Protein AF-A0A812T3L6-F1 (afdb_monomer_lite)

Foldseek 3Di:
DVVLLLVVCQVPVLCVDPLAPNVVLSVQLVVCVVVVVVVSNVVSVVVSVVVVVLLLLLLVLLQVLLDDPPDQWAALVSLLLLCLLLQHDRDPVVSVLLQVLQVDPPPRTGGSLSSSVSQSLCRGLLSSNVSLQVLLCLQQHDDDDDDPDDPVLLQVLCVLLVCDSSNVSNCVSAADVLLSVQSSPFDQLLSLLSNLLAVLLQVLLVVLVVVLLVVQVVLDPPGDSSLVSLLLVCLLHPFWWKAAAACVVCLVVLVPDQFDFDCLVVCDDLDDSDVVQVQVLCCQQRVNSCVPPRRQQFWDKTFGNLLQALQRQVLCCSRHRKMFTWDSFQSSKKKAQFASRVNGNSRIHHSVRCSNSLVPFDSQRNVSSSVCSSPSDFNDRGDSVSQDNRRTTMMTGGHIGGLLHITAAIAAECVCVPHPCVVSVVVSCVVSVHHYDYSVVSVVVSRPSSPDRPPPVNSVVSSCSSVVFFQDQDPPDDPQAASSPSRAGFPDDADPVRHGGNHQAPCRRRSNNHDPCRPPPDPDD

Secondary structure (DSSP, 8-state):
-HHHHHHHHHH-GGGG-TTSTTHHHHHHHHHHHHTT-HHHHHHHHHHHHHHHHHHHHHHHHHHHHHSPTT-SEE-HHHHHHHHHHHT---SHHHHHHHHHHH-SSSSSSEEHHHHHHHHHHTTSHHHHTHHHHHHHHHHH----------HHHHHHHHHHTT--HHHHHHHHHHS-HHHHHHHHT--HHHHHHHHHHHHHHHHHHHHHHHHHHHHHHHS-TT--HHHHHHHHHIIIIISPEEEEE-HHHHHHHHHH-SB---HHHHS--SS---HHHHHHHHHHHHTTTTTT--GGGSPEEEEE-TT--TT--GGGGGG-SEEEEE-S-GGGEEE-SS--TT--GGG-BBTTB-HHHHHTS-HHHHHHHHHHHH-SSS-----GGGSPTT-S-EEEE-S--BHHHHEEEEEE-GGGTTSTTHHHHHHHHHHTT-EEEEHHHHHHHHTTGGG-PPPHHHHHHHHHHHHS-SPPPPTTPPTTB-TTSSSPBPPSSB-TTSPBPSSS-HHHHTTS---TTTT------

Organism: Symbiodinium pilosum (NCBI:txid2952)

pLDDT: mean 84.02, std 14.47, range [33.91, 98.75]

Sequence (525 aa):
MGKALKEMQKRNPFLGQPSHGLYAIVKDCETAVCDGDEEKAKDILERLEHEVEQETTTLAAAFNLFKKPGQDSLSEAEVRTMLQYLGFPKEDEDVEKLLAAVDTDGDRQMSLVEFRQYVARMGGSLRLFEIRRKQMEAKHGQRGGAESEDPEKLRMSLLEAGIRDDAQAYWRLVVPPTEFSEAAKLVDCQRNAVRHIRALAKRNHDDALPKLQRRIASLGSGIKETDLWMTLAWIREMAPIIVHVQLDKMIKFMESDTHYRNQFETATSGGLLKPAVREKWERDLFGGYYDKAKGFDRCKYGVLNAMNDHRGVVKCAQYGDSYLVLRDVRLRCTFSPEDSANLKAERLAVLDYYGHVLSEYSDQELLETIQVAKSSDAALLGDSSKVGAMKYKETQIHGEVAFEKHVERLVAHSKYRGRAEEPRIKAVSQKFGWKFSWMDEERKRMEREERAKLGSAAWEERLSALMEKGVPDVKDVPHGFCKKGCGRKVAPGKTRRGKAFDTCCRGCTLGFGHDLICGFLVAMG

Radius of gyration: 26.65 Å; chains: 1; bounding box: 78×56×82 Å

Structure (mmCIF, N/CA/C/O backbone):
data_AF-A0A812T3L6-F1
#
_entry.id   AF-A0A812T3L6-F1
#
loop_
_atom_site.group_PDB
_atom_site.id
_atom_site.type_symbol
_atom_site.label_atom_id
_atom_site.label_alt_id
_atom_site.label_comp_id
_atom_site.label_asym_id
_atom_site.label_entity_id
_atom_site.label_seq_id
_atom_site.pdbx_PDB_ins_code
_atom_site.Cartn_x
_atom_site.Cartn_y
_atom_site.Cartn_z
_atom_site.occupancy
_atom_site.B_iso_or_equiv
_atom_site.auth_seq_id
_atom_site.auth_comp_id
_atom_site.auth_asym_id
_atom_site.auth_atom_id
_atom_site.pdbx_PDB_model_num
ATOM 1 N N . MET A 1 1 ? 13.364 -20.760 -33.953 1.00 81.19 1 MET A N 1
ATOM 2 C CA . MET A 1 1 ? 13.356 -20.068 -32.640 1.00 81.19 1 MET A CA 1
ATOM 3 C C . MET A 1 1 ? 14.597 -19.202 -32.360 1.00 81.19 1 MET A C 1
ATOM 5 O O . MET A 1 1 ? 14.429 -18.029 -32.053 1.00 81.19 1 MET A O 1
ATOM 9 N N . GLY A 1 2 ? 15.838 -19.669 -32.567 1.00 76.75 2 GLY A N 1
ATOM 10 C CA . GLY A 1 2 ? 17.052 -18.886 -32.232 1.00 76.75 2 GLY A CA 1
ATOM 11 C C . GLY A 1 2 ? 17.204 -17.484 -32.866 1.00 76.75 2 GLY A C 1
ATOM 12 O O . GLY A 1 2 ? 17.843 -16.613 -32.280 1.00 76.75 2 GLY A O 1
ATOM 13 N N . LYS A 1 3 ? 16.603 -17.214 -34.036 1.00 80.88 3 LYS A N 1
ATOM 14 C CA . LYS A 1 3 ? 16.567 -15.856 -34.623 1.00 80.88 3 LYS A CA 1
ATOM 15 C C . LYS A 1 3 ? 15.688 -14.899 -33.805 1.00 80.88 3 LYS A C 1
ATOM 17 O O . LYS A 1 3 ? 16.081 -13.756 -33.614 1.00 80.88 3 LYS A O 1
ATOM 22 N N . ALA A 1 4 ? 14.536 -15.366 -33.322 1.00 84.69 4 ALA A N 1
ATOM 23 C CA . ALA A 1 4 ? 13.597 -14.560 -32.543 1.00 84.69 4 ALA A CA 1
ATOM 24 C C . ALA A 1 4 ? 14.193 -14.176 -31.179 1.00 84.69 4 ALA A C 1
ATOM 26 O O . ALA A 1 4 ? 14.208 -12.997 -30.834 1.00 84.69 4 ALA A O 1
ATOM 27 N N . LEU A 1 5 ? 14.821 -15.134 -30.484 1.00 83.88 5 LEU A N 1
ATOM 28 C CA . LEU A 1 5 ? 15.548 -14.869 -29.237 1.00 83.88 5 LEU A CA 1
ATOM 29 C C . LEU A 1 5 ? 16.661 -13.821 -29.426 1.00 83.88 5 LEU A C 1
ATOM 31 O O . LEU A 1 5 ? 16.764 -12.872 -28.650 1.00 83.88 5 LEU A O 1
ATOM 35 N N . LYS A 1 6 ? 17.450 -13.931 -30.505 1.00 81.94 6 LYS A N 1
ATOM 36 C CA . LYS A 1 6 ? 18.493 -12.942 -30.833 1.00 81.94 6 LYS A CA 1
ATOM 37 C C . LYS A 1 6 ? 17.924 -11.552 -31.121 1.00 81.94 6 LYS A C 1
ATOM 39 O O . LYS A 1 6 ? 18.530 -10.560 -30.728 1.00 81.94 6 LYS A O 1
ATOM 44 N N . GLU A 1 7 ? 16.791 -11.451 -31.813 1.00 82.62 7 GLU A N 1
ATOM 45 C CA . GLU A 1 7 ? 16.118 -10.162 -32.024 1.00 82.62 7 GLU A CA 1
ATOM 46 C C . GLU A 1 7 ? 15.615 -9.561 -30.705 1.00 82.62 7 GLU A C 1
ATOM 48 O O . GLU A 1 7 ? 15.759 -8.357 -30.486 1.00 82.62 7 GLU A O 1
ATOM 53 N N . MET A 1 8 ? 15.114 -10.385 -29.785 1.00 82.62 8 MET A N 1
ATOM 54 C CA . MET A 1 8 ? 14.698 -9.927 -28.461 1.00 82.62 8 MET A CA 1
ATOM 55 C C . MET A 1 8 ? 15.877 -9.433 -27.616 1.00 82.62 8 MET A C 1
ATOM 57 O O . MET A 1 8 ? 15.791 -8.346 -27.048 1.00 82.62 8 MET A O 1
ATOM 61 N N . GLN A 1 9 ? 16.997 -10.162 -27.587 1.00 79.44 9 GLN A N 1
ATOM 62 C CA . GLN A 1 9 ? 18.230 -9.739 -26.905 1.00 79.44 9 GLN A CA 1
ATOM 63 C C . GLN A 1 9 ? 18.803 -8.437 -27.488 1.00 79.44 9 GLN A C 1
ATOM 65 O O . GLN A 1 9 ? 19.360 -7.623 -26.755 1.00 79.44 9 GLN A O 1
ATOM 70 N N . LYS A 1 10 ? 18.643 -8.196 -28.799 1.00 74.00 10 LYS A N 1
ATOM 71 C CA . LYS A 1 10 ? 19.028 -6.914 -29.418 1.00 74.00 10 LYS A CA 1
ATOM 72 C C . LYS A 1 10 ? 18.164 -5.753 -28.929 1.00 74.00 10 LYS A C 1
ATOM 74 O O . LYS A 1 10 ? 18.694 -4.670 -28.703 1.00 74.00 10 LYS A O 1
ATOM 79 N N . ARG A 1 11 ? 16.851 -5.967 -28.797 1.00 76.62 11 ARG A N 1
ATOM 80 C CA . ARG A 1 11 ? 15.903 -4.954 -28.298 1.00 76.62 11 ARG A CA 1
ATOM 81 C C . ARG A 1 11 ? 16.034 -4.732 -26.792 1.00 76.62 11 ARG A C 1
ATOM 83 O O . ARG A 1 11 ? 15.811 -3.624 -26.322 1.00 76.62 11 ARG A O 1
ATOM 90 N N . ASN A 1 12 ? 16.427 -5.773 -26.060 1.00 76.25 12 ASN A N 1
ATOM 91 C CA . ASN A 1 12 ? 16.538 -5.793 -24.607 1.00 76.25 12 ASN A CA 1
ATOM 92 C C . ASN A 1 12 ? 17.932 -6.288 -24.186 1.00 76.25 12 ASN A C 1
ATOM 94 O O . ASN A 1 12 ? 18.074 -7.441 -23.772 1.00 76.25 12 ASN A O 1
ATOM 98 N N . PRO A 1 13 ? 18.978 -5.439 -24.266 1.00 69.75 13 PRO A N 1
ATOM 99 C CA . PRO A 1 13 ? 20.357 -5.853 -23.990 1.00 69.75 13 PRO A CA 1
ATOM 100 C C . PRO A 1 13 ? 20.578 -6.449 -22.591 1.00 69.75 13 PRO A C 1
ATOM 102 O O . PRO A 1 13 ? 21.497 -7.242 -22.393 1.00 69.75 13 PRO A O 1
ATOM 105 N N . PHE A 1 14 ? 19.721 -6.104 -21.626 1.00 71.94 14 PHE A N 1
ATOM 106 C CA . PHE A 1 14 ? 19.748 -6.642 -20.265 1.00 71.94 14 PHE A CA 1
ATOM 107 C C . PHE A 1 14 ? 19.508 -8.156 -20.195 1.00 71.94 14 PHE A C 1
ATOM 109 O O . PHE A 1 14 ? 19.994 -8.807 -19.276 1.00 71.94 14 PHE A O 1
ATOM 116 N N . LEU A 1 15 ? 18.852 -8.748 -21.200 1.00 75.00 15 LEU A N 1
ATOM 117 C CA . LEU A 1 15 ? 18.675 -10.200 -21.313 1.00 75.00 15 LEU A CA 1
ATOM 118 C C . LEU A 1 15 ? 19.996 -10.960 -21.491 1.00 75.00 15 LEU A C 1
ATOM 120 O O . LEU A 1 15 ? 20.057 -12.158 -21.234 1.00 75.00 15 LEU A O 1
ATOM 124 N N . GLY A 1 16 ? 21.057 -10.281 -21.932 1.00 71.44 16 GLY A N 1
ATOM 125 C CA . GLY A 1 16 ? 22.393 -10.862 -22.050 1.00 71.44 16 GLY A CA 1
ATOM 126 C C . GLY A 1 16 ? 23.233 -10.786 -20.770 1.00 71.44 16 GLY A C 1
ATOM 127 O O . GLY A 1 16 ? 24.357 -11.283 -20.773 1.00 71.44 16 GLY A O 1
ATOM 128 N N . GLN A 1 17 ? 22.739 -10.153 -19.700 1.00 67.25 17 GLN A N 1
ATOM 129 C CA . GLN A 1 17 ? 23.511 -9.903 -18.480 1.00 67.25 17 GLN A CA 1
ATOM 130 C C . GLN A 1 17 ? 23.280 -11.014 -17.442 1.00 67.25 17 GLN A C 1
ATOM 132 O O . GLN A 1 17 ? 22.154 -11.151 -16.969 1.00 67.25 17 GLN A O 1
ATOM 137 N N . PRO A 1 18 ? 24.318 -11.767 -17.016 1.00 63.22 18 PRO A N 1
ATOM 138 C CA . PRO A 1 18 ? 24.170 -12.838 -16.022 1.00 63.22 18 PRO A CA 1
ATOM 139 C C . PRO A 1 18 ? 23.625 -12.387 -14.662 1.00 63.22 18 PRO A C 1
ATOM 141 O O . PRO A 1 18 ? 23.084 -13.196 -13.915 1.00 63.22 18 PRO A O 1
ATOM 144 N N . SER A 1 19 ? 23.774 -11.103 -14.329 1.00 57.66 19 SER A N 1
ATOM 145 C CA . SER A 1 19 ? 23.238 -10.504 -13.105 1.00 57.66 19 SER A CA 1
ATOM 146 C C . SER A 1 19 ? 21.719 -10.293 -13.139 1.00 57.66 19 SER A C 1
ATOM 148 O O . SER A 1 19 ? 21.118 -10.104 -12.081 1.00 57.66 19 SER A O 1
ATOM 150 N N . HIS A 1 20 ? 21.089 -10.312 -14.319 1.00 69.81 20 HIS A N 1
ATOM 151 C CA . HIS A 1 20 ? 19.667 -10.029 -14.495 1.00 69.81 20 HIS A CA 1
ATOM 152 C C . HIS A 1 20 ? 18.794 -11.262 -14.232 1.00 69.81 20 HIS A C 1
ATOM 154 O O . HIS A 1 20 ? 19.092 -12.357 -14.710 1.00 69.81 20 HIS A O 1
ATOM 160 N N . GLY A 1 21 ? 17.661 -11.084 -13.541 1.00 68.25 21 GLY A N 1
ATOM 161 C CA . GLY A 1 21 ? 16.768 -12.194 -13.166 1.00 68.25 21 GLY A CA 1
ATOM 162 C C . GLY A 1 21 ? 16.258 -13.039 -14.345 1.00 68.25 21 GLY A C 1
ATOM 163 O O . GLY A 1 21 ? 16.120 -14.252 -14.224 1.00 68.25 21 GLY A O 1
ATOM 164 N N . LEU A 1 22 ? 16.048 -12.418 -15.509 1.00 81.00 22 LEU A N 1
ATOM 165 C CA . LEU A 1 22 ? 15.569 -13.098 -16.726 1.00 81.00 22 LEU A CA 1
ATOM 166 C C . LEU A 1 22 ? 16.650 -13.872 -17.501 1.00 81.00 22 LEU A C 1
ATOM 168 O O . LEU A 1 22 ? 16.328 -14.587 -18.449 1.00 81.00 22 LEU A O 1
ATOM 172 N N . TYR A 1 23 ? 17.924 -13.766 -17.110 1.00 77.88 23 TYR A N 1
ATOM 173 C CA . TYR A 1 23 ? 19.023 -14.439 -17.809 1.00 77.88 23 TYR A CA 1
ATOM 174 C C . TYR A 1 23 ? 18.882 -15.968 -17.811 1.00 77.88 23 TYR A C 1
ATOM 176 O O . TYR A 1 23 ? 19.230 -16.620 -18.793 1.00 77.88 23 TYR A O 1
ATOM 184 N N . ALA A 1 24 ? 18.331 -16.546 -16.740 1.00 78.25 24 ALA A N 1
ATOM 185 C CA . ALA A 1 24 ? 18.099 -17.987 -16.653 1.00 78.25 24 ALA A CA 1
ATOM 186 C C . ALA A 1 24 ? 17.119 -18.477 -17.734 1.00 78.25 24 ALA A C 1
ATOM 188 O O . ALA A 1 24 ? 17.423 -19.425 -18.448 1.00 78.25 24 ALA A O 1
ATOM 189 N N . ILE A 1 25 ? 16.009 -17.760 -17.943 1.00 86.38 25 ILE A N 1
ATOM 190 C CA . ILE A 1 25 ? 14.997 -18.102 -18.958 1.00 86.38 25 ILE A CA 1
ATOM 191 C C . ILE A 1 25 ? 15.598 -18.019 -20.370 1.00 86.38 25 ILE A C 1
ATOM 193 O O . ILE A 1 25 ? 15.331 -18.861 -21.226 1.00 86.38 25 ILE A O 1
ATOM 197 N N . VAL A 1 26 ? 16.472 -17.036 -20.611 1.00 86.31 26 VAL A N 1
ATOM 198 C CA . VAL A 1 26 ? 17.232 -16.931 -21.866 1.00 86.31 26 VAL A CA 1
ATOM 199 C C . VAL A 1 26 ? 18.105 -18.169 -22.077 1.00 86.31 26 VAL A C 1
ATOM 201 O O . VAL A 1 26 ? 18.120 -18.709 -23.180 1.00 86.31 26 VAL A O 1
ATOM 204 N N . LYS A 1 27 ? 18.802 -18.647 -21.038 1.00 85.75 27 LYS A N 1
ATOM 205 C CA . LYS A 1 27 ? 19.645 -19.851 -21.117 1.00 85.75 27 LYS A CA 1
ATOM 206 C C . LYS A 1 27 ? 18.841 -21.124 -21.332 1.00 85.75 27 LYS A C 1
ATOM 208 O O . LYS A 1 27 ? 19.261 -21.967 -22.125 1.00 85.75 27 LYS A O 1
ATOM 213 N N . ASP A 1 28 ? 17.680 -21.231 -20.703 1.00 87.62 28 ASP A N 1
ATOM 214 C CA . ASP A 1 28 ? 16.756 -22.341 -20.927 1.00 87.62 28 ASP A CA 1
ATOM 215 C C . ASP A 1 28 ? 16.265 -22.348 -22.384 1.00 87.62 28 ASP A C 1
ATOM 217 O O . ASP A 1 28 ? 16.250 -23.396 -23.032 1.00 87.62 28 ASP A O 1
ATOM 221 N N . CYS A 1 29 ? 15.954 -21.169 -22.941 1.00 90.75 29 CYS A N 1
ATOM 222 C CA . CYS A 1 29 ? 15.564 -21.025 -24.343 1.00 90.75 29 CYS A CA 1
ATOM 223 C C . CYS A 1 29 ? 16.716 -21.365 -25.299 1.00 90.75 29 CYS A C 1
ATOM 225 O O . CYS A 1 29 ? 16.506 -22.086 -26.272 1.00 90.75 29 CYS A O 1
ATOM 227 N N . GLU A 1 30 ? 17.934 -20.878 -25.032 1.00 88.56 30 GLU A N 1
ATOM 228 C CA . GLU A 1 30 ? 19.131 -21.207 -25.820 1.00 88.56 30 GLU A CA 1
ATOM 229 C C . GLU A 1 30 ? 19.396 -22.716 -25.821 1.00 88.56 30 GLU A C 1
ATOM 231 O O . GLU A 1 30 ? 19.687 -23.278 -26.874 1.00 88.56 30 GLU A O 1
ATOM 236 N N . THR A 1 31 ? 19.238 -23.370 -24.667 1.00 89.00 31 THR A N 1
ATOM 237 C CA . THR A 1 31 ? 19.413 -24.820 -24.515 1.00 89.00 31 THR A CA 1
ATOM 238 C C . THR A 1 31 ? 18.371 -25.584 -25.329 1.00 89.00 31 THR A C 1
ATOM 240 O O . THR A 1 31 ? 18.747 -26.397 -26.164 1.00 89.00 31 THR A O 1
ATOM 243 N N . ALA A 1 32 ? 17.082 -25.247 -25.202 1.00 91.06 32 ALA A N 1
ATOM 244 C CA . ALA A 1 32 ? 16.020 -25.881 -25.989 1.00 91.06 32 ALA A CA 1
ATOM 245 C C . ALA A 1 32 ? 16.221 -25.701 -27.509 1.00 91.06 32 ALA A C 1
ATOM 247 O O . ALA A 1 32 ? 15.994 -26.626 -28.287 1.00 91.06 32 ALA A O 1
ATOM 248 N N . VAL A 1 33 ? 16.712 -24.532 -27.944 1.00 89.50 33 VAL A N 1
ATOM 249 C CA . VAL A 1 33 ? 17.068 -24.286 -29.352 1.00 89.50 33 VAL A CA 1
ATOM 250 C C . VAL A 1 33 ? 18.249 -25.150 -29.803 1.00 89.50 33 VAL A C 1
ATOM 252 O O . VAL A 1 33 ? 18.230 -25.643 -30.930 1.00 89.50 33 VAL A O 1
ATOM 255 N N . CYS A 1 34 ? 19.275 -25.316 -28.965 1.00 89.19 34 CYS A N 1
ATOM 256 C CA . CYS A 1 34 ? 20.432 -26.165 -29.258 1.00 89.19 34 CYS A CA 1
ATOM 257 C C . CYS A 1 34 ? 20.063 -27.653 -29.316 1.00 89.19 34 CYS A C 1
ATOM 259 O O . CYS A 1 34 ? 20.572 -28.363 -30.181 1.00 89.19 34 CYS A O 1
ATOM 261 N N . ASP A 1 35 ? 19.155 -28.094 -28.446 1.00 92.50 35 ASP A N 1
ATOM 262 C CA . ASP A 1 35 ? 18.670 -29.477 -28.374 1.00 92.50 35 ASP A CA 1
ATOM 263 C C . ASP A 1 35 ? 17.701 -29.830 -29.521 1.00 92.50 35 ASP A C 1
ATOM 265 O O . ASP A 1 35 ? 17.344 -30.993 -29.701 1.00 92.50 35 ASP A O 1
ATOM 269 N N . GLY A 1 36 ? 17.276 -28.839 -30.316 1.00 91.69 36 GLY A N 1
ATOM 270 C CA . GLY A 1 36 ? 16.312 -29.021 -31.405 1.00 91.69 36 GLY A CA 1
ATOM 271 C C . GLY A 1 36 ? 14.863 -29.196 -30.934 1.00 91.69 36 GLY A C 1
ATOM 272 O O . GLY A 1 36 ? 14.007 -29.568 -31.735 1.00 91.69 36 GLY A O 1
ATOM 273 N N . ASP A 1 37 ? 14.574 -28.917 -29.661 1.00 93.38 37 ASP A N 1
ATOM 274 C CA . ASP A 1 37 ? 13.235 -28.994 -29.071 1.00 93.38 37 ASP A CA 1
ATOM 275 C C . ASP A 1 37 ? 12.453 -27.705 -29.374 1.00 93.38 37 ASP A C 1
ATOM 277 O O . ASP A 1 37 ? 12.448 -26.736 -28.607 1.00 93.38 37 ASP A O 1
ATOM 281 N N . GLU A 1 38 ? 11.841 -27.657 -30.562 1.00 91.31 38 GLU A N 1
ATOM 282 C CA . GLU A 1 38 ? 11.168 -26.453 -31.058 1.00 91.31 38 GLU A CA 1
ATOM 283 C C . GLU A 1 38 ? 9.927 -26.061 -30.246 1.00 91.31 38 GLU A C 1
ATOM 285 O O . GLU A 1 38 ? 9.691 -24.862 -30.075 1.00 91.31 38 GLU A O 1
ATOM 290 N N . GLU A 1 39 ? 9.157 -27.027 -29.729 1.00 92.19 39 GLU A N 1
ATOM 291 C CA . GLU A 1 39 ? 7.972 -26.738 -28.908 1.00 92.19 39 GLU A CA 1
ATOM 292 C C . GLU A 1 39 ? 8.368 -26.131 -27.566 1.00 92.19 39 GLU A C 1
ATOM 294 O O . GLU A 1 39 ? 7.862 -25.070 -27.197 1.00 92.19 39 GLU A O 1
ATOM 299 N N . LYS A 1 40 ? 9.340 -26.733 -26.873 1.00 90.81 40 LYS A N 1
ATOM 300 C CA . LYS A 1 40 ? 9.850 -26.189 -25.611 1.00 90.81 40 LYS A CA 1
ATOM 301 C C . LYS A 1 40 ? 10.515 -24.831 -25.807 1.00 90.81 40 LYS A C 1
ATOM 303 O O . LYS A 1 40 ? 10.315 -23.922 -25.008 1.00 90.81 40 LYS A O 1
ATOM 308 N N . ALA A 1 41 ? 11.292 -24.660 -26.879 1.00 90.06 41 ALA A N 1
ATOM 309 C CA . ALA A 1 41 ? 11.906 -23.373 -27.195 1.00 90.06 41 ALA A CA 1
ATOM 310 C C . ALA A 1 41 ? 10.859 -22.283 -27.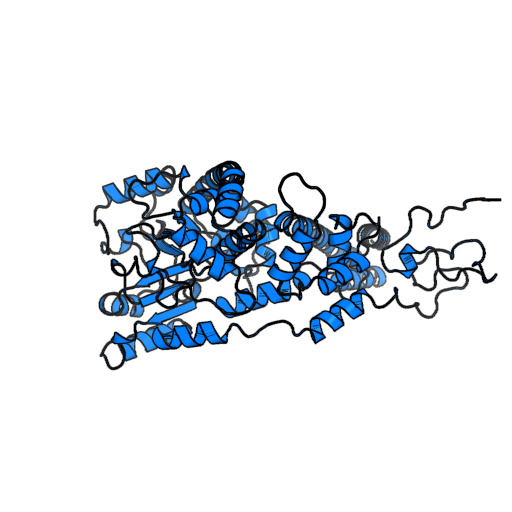461 1.00 90.06 41 ALA A C 1
ATOM 312 O O . ALA A 1 41 ? 11.088 -21.129 -27.105 1.00 90.06 41 ALA A O 1
ATOM 313 N N . LYS A 1 42 ? 9.730 -22.637 -28.086 1.00 92.00 42 LYS A N 1
ATOM 314 C CA . LYS A 1 42 ? 8.613 -21.721 -28.326 1.00 92.00 42 LYS A CA 1
ATOM 315 C C . LYS A 1 42 ? 7.914 -21.335 -27.019 1.00 92.00 42 LYS A C 1
ATOM 317 O O . LYS A 1 42 ? 7.761 -20.145 -26.778 1.00 92.00 42 LYS A O 1
ATOM 322 N N . ASP A 1 43 ? 7.579 -22.302 -26.166 1.00 89.00 43 ASP A N 1
ATOM 323 C CA . ASP A 1 43 ? 6.949 -22.058 -24.856 1.00 89.00 43 ASP A CA 1
ATOM 324 C C . ASP A 1 43 ? 7.813 -21.153 -23.957 1.00 89.00 43 ASP A C 1
ATOM 326 O O . ASP A 1 43 ? 7.352 -20.139 -23.430 1.00 89.00 43 ASP A O 1
ATOM 330 N N . ILE A 1 44 ? 9.119 -21.441 -23.865 1.00 89.69 44 ILE A N 1
ATOM 331 C CA . ILE A 1 44 ? 10.052 -20.610 -23.090 1.00 89.69 44 ILE A CA 1
ATOM 332 C C . ILE A 1 44 ? 10.160 -19.200 -23.686 1.00 89.69 44 ILE A C 1
ATOM 334 O O . ILE A 1 44 ? 10.258 -18.227 -22.937 1.00 89.69 44 ILE A O 1
ATOM 338 N N . LEU A 1 45 ? 10.155 -19.071 -25.017 1.00 90.25 45 LEU A N 1
ATOM 339 C CA . LEU A 1 45 ? 10.226 -17.770 -25.680 1.00 90.25 45 LEU A CA 1
ATOM 340 C C . LEU A 1 45 ? 8.966 -16.935 -25.421 1.00 90.25 45 LEU A C 1
ATOM 342 O O . LEU A 1 45 ? 9.101 -15.758 -25.105 1.00 90.25 45 LEU A O 1
ATOM 346 N N . GLU A 1 46 ? 7.775 -17.533 -25.496 1.00 88.25 46 GLU A N 1
ATOM 347 C CA . GLU A 1 46 ? 6.503 -16.869 -25.170 1.00 88.25 46 GLU A CA 1
ATOM 348 C C . GLU A 1 46 ? 6.481 -16.410 -23.703 1.00 88.25 46 GLU A C 1
ATOM 350 O O . GLU A 1 46 ? 6.149 -15.259 -23.405 1.00 88.25 46 GLU A O 1
ATOM 355 N N . ARG A 1 47 ? 6.947 -17.261 -22.779 1.00 87.00 47 ARG A N 1
ATOM 356 C CA . ARG A 1 47 ? 7.135 -16.877 -21.374 1.00 87.00 47 ARG A CA 1
ATOM 357 C C . ARG A 1 47 ? 8.122 -15.717 -21.226 1.00 87.00 47 ARG A C 1
ATOM 359 O O . ARG A 1 47 ? 7.860 -14.786 -20.470 1.00 87.00 47 ARG A O 1
ATOM 366 N N . LEU A 1 48 ? 9.253 -15.752 -21.929 1.00 88.38 48 LEU A N 1
ATOM 367 C CA . LEU A 1 48 ? 10.256 -14.687 -21.878 1.00 88.38 48 LEU A CA 1
ATOM 368 C C . LEU A 1 48 ? 9.713 -13.358 -22.425 1.00 88.38 48 LEU A C 1
ATOM 370 O O . LEU A 1 48 ? 10.001 -12.313 -21.844 1.00 88.38 48 LEU A O 1
ATOM 374 N N . GLU A 1 49 ? 8.927 -13.385 -23.506 1.00 88.69 49 GLU A N 1
ATOM 375 C CA . GLU A 1 49 ? 8.245 -12.199 -24.047 1.00 88.69 49 GLU A CA 1
ATOM 376 C C . GLU A 1 49 ? 7.355 -11.550 -22.990 1.00 88.69 49 GLU A C 1
ATOM 378 O O . GLU A 1 49 ? 7.462 -10.344 -22.750 1.00 88.69 49 GLU A O 1
ATOM 383 N N . HIS A 1 50 ? 6.552 -12.363 -22.302 1.00 83.56 50 HIS A N 1
ATOM 384 C CA . HIS A 1 50 ? 5.678 -11.897 -21.234 1.00 83.56 50 HIS A CA 1
ATOM 385 C C . HIS A 1 50 ? 6.459 -11.271 -20.068 1.00 83.56 50 HIS A C 1
ATOM 387 O O . HIS A 1 50 ? 6.152 -10.163 -19.632 1.00 83.56 50 HIS A O 1
ATOM 393 N N . GLU A 1 51 ? 7.514 -11.934 -19.591 1.00 82.50 51 GLU A N 1
ATOM 394 C CA . GLU A 1 51 ? 8.359 -11.432 -18.497 1.00 82.50 51 GLU A CA 1
ATOM 395 C C . GLU A 1 51 ? 9.079 -10.121 -18.868 1.00 82.50 51 GLU A C 1
ATOM 397 O O . GLU A 1 51 ? 9.215 -9.215 -18.046 1.00 82.50 51 GLU A O 1
ATOM 402 N N . VAL A 1 52 ? 9.512 -9.973 -20.124 1.00 87.00 52 VAL A N 1
ATOM 403 C CA . VAL A 1 52 ? 10.129 -8.735 -20.631 1.00 87.00 52 VAL A CA 1
ATOM 404 C C . VAL A 1 52 ? 9.127 -7.584 -20.689 1.00 87.00 52 VAL A C 1
ATOM 406 O O . VAL A 1 52 ? 9.477 -6.440 -20.370 1.00 87.00 52 VAL A O 1
ATOM 409 N N . GLU A 1 53 ? 7.891 -7.855 -21.104 1.00 85.19 53 GLU A N 1
ATOM 410 C CA . GLU A 1 53 ? 6.814 -6.864 -21.109 1.00 85.19 53 GLU A CA 1
ATOM 411 C C . GLU A 1 53 ? 6.450 -6.435 -19.682 1.00 85.19 53 GLU A C 1
ATOM 413 O O . GLU A 1 53 ? 6.339 -5.234 -19.400 1.00 85.19 53 GLU A O 1
ATOM 418 N N . GLN A 1 54 ? 6.353 -7.396 -18.759 1.00 80.56 54 GLN A N 1
ATOM 419 C CA . GLN A 1 54 ? 6.134 -7.121 -17.342 1.00 80.56 54 GLN A CA 1
ATOM 420 C C . GLN A 1 54 ? 7.267 -6.286 -16.739 1.00 80.56 54 GLN A C 1
ATOM 422 O O . GLN A 1 54 ? 6.991 -5.277 -16.086 1.00 80.56 54 GLN A O 1
ATOM 427 N N . GLU A 1 55 ? 8.530 -6.644 -16.985 1.00 83.62 55 GLU A N 1
ATOM 428 C CA . GLU A 1 55 ? 9.696 -5.884 -16.520 1.00 83.62 55 GLU A CA 1
ATOM 429 C C . GLU A 1 55 ? 9.680 -4.464 -17.101 1.00 83.62 55 GLU A C 1
ATOM 431 O O . GLU A 1 55 ? 9.852 -3.486 -16.378 1.00 83.62 55 GLU A O 1
ATOM 436 N N . THR A 1 56 ? 9.382 -4.315 -18.394 1.00 85.06 56 THR A N 1
ATOM 437 C CA . THR A 1 56 ? 9.286 -3.000 -19.048 1.00 85.06 56 THR A CA 1
ATOM 438 C C . THR A 1 56 ? 8.210 -2.123 -18.408 1.00 85.06 56 THR A C 1
ATOM 440 O O . THR A 1 56 ? 8.469 -0.957 -18.097 1.00 85.06 56 THR A O 1
ATOM 443 N N . THR A 1 57 ? 7.024 -2.684 -18.173 1.00 84.06 57 THR A N 1
ATOM 444 C CA . THR A 1 57 ? 5.905 -1.989 -17.518 1.00 84.06 57 THR A CA 1
ATOM 445 C C . THR A 1 57 ? 6.257 -1.611 -16.080 1.00 84.06 57 THR A C 1
ATOM 447 O O . THR A 1 57 ? 6.002 -0.489 -15.645 1.00 84.06 57 THR A O 1
ATOM 450 N N . THR A 1 58 ? 6.916 -2.518 -15.361 1.00 83.44 58 THR A N 1
ATOM 451 C CA . THR A 1 58 ? 7.365 -2.327 -13.978 1.00 83.44 58 THR A CA 1
ATOM 452 C C . THR A 1 58 ? 8.412 -1.222 -13.867 1.00 83.44 58 THR A C 1
ATOM 454 O O . THR A 1 58 ? 8.304 -0.356 -12.999 1.00 83.44 58 THR A O 1
ATOM 457 N N . LEU A 1 59 ? 9.385 -1.179 -14.780 1.00 85.38 59 LEU A N 1
ATOM 458 C CA . LEU A 1 59 ? 10.388 -0.114 -14.835 1.00 85.38 59 LEU A CA 1
ATOM 459 C C . LEU A 1 59 ? 9.764 1.240 -15.175 1.00 85.38 59 LEU A C 1
ATOM 461 O O . LEU A 1 59 ? 10.141 2.243 -14.576 1.00 85.38 59 LEU A O 1
ATOM 465 N N . ALA A 1 60 ? 8.788 1.281 -16.084 1.00 86.19 60 ALA A N 1
ATOM 466 C CA . ALA A 1 60 ? 8.057 2.510 -16.384 1.00 86.19 60 ALA A CA 1
ATOM 467 C C . ALA A 1 60 ? 7.242 3.001 -15.174 1.00 86.19 60 ALA A C 1
ATOM 469 O O . ALA A 1 60 ? 7.250 4.194 -14.871 1.00 86.19 60 ALA A O 1
ATOM 470 N N . ALA A 1 61 ? 6.580 2.093 -14.449 1.00 83.44 61 ALA A N 1
ATOM 471 C CA . ALA A 1 61 ? 5.859 2.420 -13.220 1.00 83.44 61 ALA A CA 1
ATOM 472 C C . ALA A 1 61 ? 6.809 2.934 -12.122 1.00 83.44 61 ALA A C 1
ATOM 474 O O . ALA A 1 61 ? 6.537 3.964 -11.508 1.00 83.44 61 ALA A O 1
ATOM 475 N N . ALA A 1 62 ? 7.954 2.273 -11.923 1.00 84.62 62 ALA A N 1
ATOM 476 C CA . ALA A 1 62 ? 8.985 2.701 -10.979 1.00 84.62 62 ALA A CA 1
ATOM 477 C C . ALA A 1 62 ? 9.605 4.056 -11.354 1.00 84.62 62 ALA A C 1
ATOM 479 O O . ALA A 1 62 ? 9.840 4.885 -10.485 1.00 84.62 62 ALA A O 1
ATOM 480 N N . PHE A 1 63 ? 9.837 4.319 -12.638 1.00 86.44 63 PHE A N 1
ATOM 481 C CA . PHE A 1 63 ? 10.337 5.610 -13.107 1.00 86.44 63 PHE A CA 1
ATOM 482 C C . PHE A 1 63 ? 9.328 6.737 -12.847 1.00 86.44 63 PHE A C 1
ATOM 484 O O . PHE A 1 63 ? 9.661 7.769 -12.263 1.00 86.44 63 PHE A O 1
ATOM 491 N N . ASN A 1 64 ? 8.062 6.508 -13.207 1.00 83.56 64 ASN A N 1
ATOM 492 C CA . ASN A 1 64 ? 6.977 7.464 -12.982 1.00 83.56 64 ASN A CA 1
ATOM 493 C C . ASN A 1 64 ? 6.664 7.694 -11.500 1.00 83.56 64 ASN A C 1
ATOM 495 O O . ASN A 1 64 ? 6.031 8.693 -11.172 1.00 83.56 64 ASN A O 1
ATOM 499 N N . LEU A 1 65 ? 7.102 6.800 -10.612 1.00 78.31 65 LEU A N 1
ATOM 500 C CA . LEU A 1 65 ? 6.954 6.981 -9.175 1.00 78.31 65 LEU A CA 1
ATOM 501 C C . LEU A 1 65 ? 7.793 8.152 -8.644 1.00 78.31 65 LEU A C 1
ATOM 503 O O . LEU A 1 65 ? 7.347 8.853 -7.737 1.00 78.31 65 LEU A O 1
ATOM 507 N N . PHE A 1 66 ? 9.008 8.330 -9.164 1.00 81.75 66 PHE A N 1
ATOM 508 C CA . PHE A 1 66 ? 9.941 9.357 -8.685 1.00 81.75 66 PHE A CA 1
ATOM 509 C C . PHE A 1 66 ? 9.851 10.653 -9.479 1.00 81.75 66 PHE A C 1
ATOM 511 O O . PHE A 1 66 ? 10.169 11.717 -8.954 1.00 81.75 66 PHE A O 1
ATOM 518 N N . LYS A 1 67 ? 9.416 10.549 -10.734 1.00 85.50 67 LYS A N 1
ATOM 519 C CA . LYS A 1 67 ? 9.293 11.670 -11.654 1.00 85.50 67 LYS A CA 1
ATOM 520 C C . LYS A 1 67 ? 8.061 12.508 -11.347 1.00 85.50 67 LYS A C 1
ATOM 522 O O . LYS A 1 67 ? 6.959 11.967 -11.220 1.00 85.50 67 LYS A O 1
ATOM 527 N N . LYS A 1 68 ? 8.182 13.835 -11.366 1.00 75.69 68 LYS A N 1
ATOM 528 C CA . LYS A 1 68 ? 6.993 14.692 -11.285 1.00 75.69 68 LYS A CA 1
ATOM 529 C C . LYS A 1 68 ? 6.087 14.535 -12.521 1.00 75.69 68 LYS A C 1
ATOM 531 O O . LYS A 1 68 ? 6.526 14.165 -13.624 1.00 75.69 68 LYS A O 1
ATOM 536 N N . PRO A 1 69 ? 4.786 14.842 -12.372 1.00 71.38 69 PRO A N 1
ATOM 537 C CA . PRO A 1 69 ? 3.869 14.909 -13.503 1.00 71.38 69 PRO A CA 1
ATOM 538 C C . PRO A 1 69 ? 4.352 15.907 -14.567 1.00 71.38 69 PRO A C 1
ATOM 540 O O . PRO A 1 69 ? 4.772 17.013 -14.242 1.00 71.38 69 PRO A O 1
ATOM 543 N N . GLY A 1 70 ? 4.270 15.520 -15.843 1.00 73.75 70 GLY A N 1
ATOM 544 C CA . GLY A 1 70 ? 4.607 16.390 -16.979 1.00 73.75 70 GLY A CA 1
ATOM 545 C C . GLY A 1 70 ? 6.090 16.468 -17.367 1.00 73.75 70 GLY A C 1
ATOM 546 O O . GLY A 1 70 ? 6.387 17.083 -18.383 1.00 73.75 70 GLY A O 1
ATOM 547 N N . GLN A 1 71 ? 7.001 15.837 -16.620 1.00 82.12 71 GLN A N 1
ATOM 548 C CA . GLN A 1 71 ? 8.409 15.679 -17.022 1.00 82.12 71 GLN A CA 1
ATOM 549 C C . GLN A 1 71 ? 8.633 14.383 -17.819 1.00 82.12 71 GLN A C 1
ATOM 551 O O . GLN A 1 71 ? 7.801 13.473 -17.768 1.00 82.12 71 GLN A O 1
ATOM 556 N N . ASP A 1 72 ? 9.759 14.272 -18.515 1.00 88.12 72 ASP A N 1
ATOM 557 C CA . ASP A 1 72 ? 10.216 13.094 -19.273 1.00 88.12 72 ASP A CA 1
ATOM 558 C C . ASP A 1 72 ? 11.522 12.475 -18.729 1.00 88.12 72 ASP A C 1
ATOM 560 O O . ASP A 1 72 ? 11.841 11.330 -19.058 1.00 88.12 72 ASP A O 1
ATOM 564 N N . SER A 1 73 ? 12.214 13.178 -17.831 1.00 90.75 73 SER A N 1
ATOM 565 C CA . SER A 1 73 ? 13.434 12.751 -17.138 1.00 90.75 73 SER A CA 1
ATOM 566 C C . SER A 1 73 ? 13.334 12.950 -15.618 1.00 90.75 73 SER A C 1
ATOM 568 O O . SER A 1 73 ? 12.433 13.632 -15.125 1.00 90.75 73 SER A O 1
ATOM 570 N N . LEU A 1 74 ? 14.246 12.323 -14.868 1.00 90.12 74 LEU A N 1
ATOM 571 C CA . LEU A 1 74 ? 14.469 12.580 -13.444 1.00 90.12 74 LEU A CA 1
ATOM 572 C C . LEU A 1 74 ? 15.599 13.597 -13.281 1.00 90.12 74 LEU A C 1
ATOM 574 O O . LEU A 1 74 ? 16.724 13.367 -13.725 1.00 90.12 74 LEU A O 1
ATOM 578 N N . SER A 1 75 ? 15.321 14.685 -12.579 1.00 90.69 75 SER A N 1
ATOM 579 C CA . SER A 1 75 ? 16.325 15.648 -12.132 1.00 90.69 75 SER A CA 1
ATOM 580 C C . SER A 1 75 ? 17.232 15.072 -11.037 1.00 90.69 75 SER A C 1
ATOM 582 O O . SER A 1 75 ? 16.877 14.116 -10.347 1.00 90.69 75 SER A O 1
ATOM 584 N N . GLU A 1 76 ? 18.378 15.712 -10.791 1.00 89.88 76 GLU A N 1
ATOM 585 C CA . GLU A 1 76 ? 19.309 15.347 -9.708 1.00 89.88 76 GLU A CA 1
ATOM 586 C C . GLU A 1 76 ? 18.610 15.220 -8.333 1.00 89.88 76 GLU A C 1
ATOM 588 O O . GLU A 1 76 ? 18.882 14.305 -7.551 1.00 89.88 76 GLU A O 1
ATOM 593 N N . ALA A 1 77 ? 17.640 16.098 -8.049 1.00 87.06 77 ALA A N 1
ATOM 594 C CA . ALA A 1 77 ? 16.850 16.055 -6.819 1.00 87.06 77 ALA A CA 1
ATOM 595 C C . ALA A 1 77 ? 15.911 14.833 -6.746 1.00 87.06 77 ALA A C 1
ATOM 597 O O . ALA A 1 77 ? 15.709 14.261 -5.669 1.00 87.06 77 ALA A O 1
ATOM 598 N N . GLU A 1 78 ? 15.343 14.412 -7.876 1.00 89.06 78 GLU A N 1
ATOM 599 C CA . GLU A 1 78 ? 14.482 13.227 -7.966 1.00 89.06 78 GLU A CA 1
ATOM 600 C C . GLU A 1 78 ? 15.301 11.937 -7.904 1.00 89.06 78 GLU A C 1
ATOM 602 O O . GLU A 1 78 ? 14.912 11.010 -7.197 1.00 89.06 78 GLU A O 1
ATOM 607 N N . VAL A 1 79 ? 16.481 11.903 -8.530 1.00 89.94 79 VAL A N 1
ATOM 608 C CA . VAL A 1 79 ? 17.435 10.787 -8.412 1.00 89.94 79 VAL A CA 1
ATOM 609 C C . VAL A 1 79 ? 17.878 10.601 -6.961 1.00 89.94 79 VAL A C 1
ATOM 611 O O . VAL A 1 79 ? 17.878 9.484 -6.443 1.00 89.94 79 VAL A O 1
ATOM 614 N N . ARG A 1 80 ? 18.168 11.693 -6.251 1.00 88.50 80 ARG A N 1
ATOM 615 C CA . ARG A 1 80 ? 18.454 11.641 -4.812 1.00 88.50 80 ARG A CA 1
ATOM 616 C C . ARG A 1 80 ? 17.287 11.092 -3.998 1.00 88.50 80 ARG A C 1
ATOM 618 O O . ARG A 1 80 ? 17.488 10.278 -3.098 1.00 88.50 80 ARG A O 1
ATOM 625 N N . THR A 1 81 ? 16.072 11.533 -4.316 1.00 83.69 81 THR A N 1
ATOM 626 C CA . THR A 1 81 ? 14.845 11.064 -3.653 1.00 83.69 81 THR A CA 1
ATOM 627 C C . THR A 1 81 ? 14.633 9.573 -3.900 1.00 83.69 81 THR A C 1
ATOM 629 O O . THR A 1 81 ? 14.312 8.836 -2.972 1.00 83.69 81 THR A O 1
ATOM 632 N N . MET A 1 82 ? 14.883 9.108 -5.124 1.00 87.50 82 MET A N 1
ATOM 633 C CA . MET A 1 82 ? 14.857 7.695 -5.482 1.00 87.50 82 MET A CA 1
ATOM 634 C C . MET A 1 82 ? 15.869 6.889 -4.663 1.00 87.50 82 MET A C 1
ATOM 636 O O . MET A 1 82 ? 15.495 5.874 -4.080 1.00 87.50 82 MET A O 1
ATOM 640 N N . LEU A 1 83 ? 17.127 7.332 -4.572 1.00 83.25 83 LEU A N 1
ATOM 641 C CA . LEU A 1 83 ? 18.150 6.649 -3.770 1.00 83.25 83 LEU A CA 1
ATOM 642 C C . LEU A 1 83 ? 17.748 6.569 -2.295 1.00 83.25 83 LEU A C 1
ATOM 644 O O . LEU A 1 83 ? 17.778 5.486 -1.709 1.00 83.25 83 LEU A O 1
ATOM 648 N N . GLN A 1 84 ? 17.267 7.680 -1.730 1.00 81.81 84 GLN A N 1
ATOM 649 C CA . GLN A 1 84 ? 16.736 7.719 -0.369 1.00 81.81 84 GLN A CA 1
ATOM 650 C C . GLN A 1 84 ? 15.590 6.719 -0.174 1.00 81.81 84 GLN A C 1
ATOM 652 O O . GLN A 1 84 ? 15.585 5.969 0.802 1.00 81.81 84 GLN A O 1
ATOM 657 N N . TYR A 1 85 ? 14.632 6.697 -1.099 1.00 78.94 85 TYR A N 1
ATOM 658 C CA . TYR A 1 85 ? 13.474 5.812 -1.053 1.00 78.94 85 TYR A CA 1
ATOM 659 C C . TYR A 1 85 ? 13.864 4.330 -1.143 1.00 78.94 85 TYR A C 1
ATOM 661 O O . TYR A 1 85 ? 13.341 3.502 -0.394 1.00 78.94 85 TYR A O 1
ATOM 669 N N . LEU A 1 86 ? 14.802 3.993 -2.031 1.00 78.88 86 LEU A N 1
ATOM 670 C CA . LEU A 1 86 ? 15.298 2.628 -2.220 1.00 78.88 86 LEU A CA 1
ATOM 671 C C . LEU A 1 86 ? 16.221 2.171 -1.077 1.00 78.88 86 LEU A C 1
ATOM 673 O O . LEU A 1 86 ? 16.550 0.989 -0.993 1.00 78.88 86 LEU A O 1
ATOM 677 N N . GLY A 1 87 ? 16.613 3.082 -0.179 1.00 74.75 87 GLY A N 1
ATOM 678 C CA . GLY A 1 87 ? 17.516 2.802 0.936 1.00 74.75 87 GLY A CA 1
ATOM 679 C C . GLY A 1 87 ? 18.990 2.736 0.530 1.00 74.75 87 GLY A C 1
ATOM 680 O O . GLY A 1 87 ? 19.787 2.113 1.234 1.00 74.75 87 GLY A O 1
ATOM 681 N N . PHE A 1 88 ? 19.348 3.355 -0.597 1.00 78.81 88 PHE A N 1
ATOM 682 C CA . PHE A 1 88 ? 20.727 3.535 -1.039 1.00 78.81 88 PHE A CA 1
ATOM 683 C C . PHE A 1 88 ? 21.325 4.844 -0.481 1.00 78.81 88 PHE A C 1
ATOM 685 O O . PHE A 1 88 ? 20.580 5.760 -0.114 1.00 78.81 88 PHE A O 1
ATOM 692 N N . PRO A 1 89 ? 22.664 4.952 -0.402 1.00 78.19 89 PRO A N 1
ATOM 693 C CA . PRO A 1 89 ? 23.352 6.217 -0.142 1.00 78.19 89 PRO A CA 1
ATOM 694 C C . PRO A 1 89 ? 22.910 7.319 -1.115 1.00 78.19 89 PRO A C 1
ATOM 696 O O . PRO A 1 89 ? 22.610 7.051 -2.276 1.00 78.19 89 PRO A O 1
ATOM 699 N N . LYS A 1 90 ? 22.784 8.544 -0.600 1.00 82.81 90 LYS A N 1
ATOM 700 C CA . LYS A 1 90 ? 22.064 9.666 -1.235 1.00 82.81 90 LYS A CA 1
ATOM 701 C C . LYS A 1 90 ? 22.815 10.996 -1.114 1.00 82.81 90 LYS A C 1
ATOM 703 O O . LYS A 1 90 ? 22.216 12.056 -1.324 1.00 82.81 90 LYS A O 1
ATOM 708 N N . GLU A 1 91 ? 24.064 10.960 -0.660 1.00 86.75 91 GLU A N 1
ATOM 709 C CA . GLU A 1 91 ? 24.868 12.166 -0.487 1.00 86.75 91 GLU A CA 1
ATOM 710 C C . GLU A 1 91 ? 25.234 12.738 -1.865 1.00 86.75 91 GLU A C 1
ATOM 712 O O . GLU A 1 91 ? 25.086 12.058 -2.880 1.00 86.75 91 GLU A O 1
ATOM 717 N N . ASP A 1 92 ? 25.656 14.004 -1.932 1.00 86.88 92 ASP A N 1
ATOM 718 C CA . ASP A 1 92 ? 25.918 14.686 -3.216 1.00 86.88 92 ASP A CA 1
ATOM 719 C C . ASP A 1 92 ? 26.874 13.878 -4.104 1.00 86.88 92 ASP A C 1
ATOM 721 O O . ASP A 1 92 ? 26.617 13.687 -5.291 1.00 86.88 92 ASP A O 1
ATOM 725 N N . GLU A 1 93 ? 27.912 13.308 -3.491 1.00 86.00 93 GLU A N 1
ATOM 726 C CA . GLU A 1 93 ? 28.888 12.451 -4.157 1.00 86.00 93 GLU A CA 1
ATOM 727 C C . GLU A 1 93 ? 28.268 11.146 -4.698 1.00 86.00 93 GLU A C 1
ATOM 729 O O . GLU A 1 93 ? 28.644 10.687 -5.775 1.00 86.00 93 GLU A O 1
ATOM 734 N N . ASP A 1 94 ? 27.303 10.546 -3.992 1.00 85.19 94 ASP A N 1
ATOM 735 C CA . ASP A 1 94 ? 26.624 9.322 -4.443 1.00 85.19 94 ASP A CA 1
ATOM 736 C C . ASP A 1 94 ? 25.754 9.591 -5.674 1.00 85.19 94 ASP A C 1
ATOM 738 O O . ASP A 1 94 ? 25.747 8.810 -6.630 1.00 85.19 94 ASP A O 1
ATOM 742 N N . VAL A 1 95 ? 25.026 10.712 -5.650 1.00 87.75 95 VAL A N 1
ATOM 743 C CA . VAL A 1 95 ? 24.156 11.139 -6.751 1.00 87.75 95 VAL A CA 1
ATOM 744 C C . VAL A 1 95 ? 24.993 11.476 -7.982 1.00 87.75 95 VAL A C 1
ATOM 746 O O . VAL A 1 95 ? 24.670 11.025 -9.080 1.00 87.75 95 VAL A O 1
ATOM 749 N N . GLU A 1 96 ? 26.095 12.208 -7.798 1.00 86.50 96 GLU A N 1
ATOM 750 C CA . GLU A 1 96 ? 27.020 12.548 -8.878 1.00 86.50 96 GLU A CA 1
ATOM 751 C C . GLU A 1 96 ? 27.648 11.294 -9.497 1.00 86.50 96 GLU A C 1
ATOM 753 O O . GLU A 1 96 ? 27.656 11.155 -10.721 1.00 86.50 96 GLU A O 1
ATOM 758 N N . LYS A 1 97 ? 28.108 10.341 -8.674 1.00 83.31 97 LYS A N 1
ATOM 759 C CA . LYS A 1 97 ? 28.657 9.065 -9.161 1.00 83.31 97 LYS A CA 1
ATOM 760 C C . LYS A 1 97 ? 27.631 8.261 -9.956 1.00 83.31 97 LYS A C 1
ATOM 762 O O . LYS A 1 97 ? 27.986 7.688 -10.986 1.00 83.31 97 LYS A O 1
ATOM 767 N N . LEU A 1 98 ? 26.379 8.207 -9.494 1.00 84.44 98 LEU A N 1
ATOM 768 C CA . LEU A 1 98 ? 25.309 7.511 -10.204 1.00 84.44 98 LEU A CA 1
ATOM 769 C C . LEU A 1 98 ? 25.035 8.162 -11.561 1.00 84.44 98 LEU A C 1
ATOM 771 O O . LEU A 1 98 ? 25.060 7.462 -12.571 1.00 84.44 98 LEU A O 1
ATOM 775 N N . LEU A 1 99 ? 24.797 9.477 -11.583 1.00 85.31 99 LEU A N 1
ATOM 776 C CA . LEU A 1 99 ? 24.529 10.211 -12.820 1.00 85.31 99 LEU A CA 1
ATOM 777 C C . LEU A 1 99 ? 25.696 10.057 -13.797 1.00 85.31 99 LEU A C 1
ATOM 779 O O . LEU A 1 99 ? 25.485 9.626 -14.921 1.00 85.31 99 LEU A O 1
ATOM 783 N N . ALA A 1 100 ? 26.940 10.239 -13.350 1.00 82.19 100 ALA A N 1
ATOM 784 C CA . ALA A 1 100 ? 28.122 10.070 -14.197 1.00 82.19 100 ALA A CA 1
ATOM 785 C C . ALA A 1 100 ? 28.288 8.651 -14.784 1.00 82.19 100 ALA A C 1
ATOM 787 O O . ALA A 1 100 ? 28.984 8.476 -15.787 1.00 82.19 100 ALA A O 1
ATOM 788 N N . ALA A 1 101 ? 27.693 7.625 -14.166 1.00 75.69 101 ALA A N 1
ATOM 789 C CA . ALA A 1 101 ? 27.767 6.246 -14.644 1.00 75.69 101 ALA A CA 1
ATOM 790 C C . ALA A 1 101 ? 26.717 5.905 -15.717 1.00 75.69 101 ALA A C 1
ATOM 792 O O . ALA A 1 101 ? 26.889 4.909 -16.434 1.00 75.69 101 ALA A O 1
ATOM 793 N N . VAL A 1 102 ? 25.631 6.679 -15.806 1.00 78.12 102 VAL A N 1
ATOM 794 C CA . VAL A 1 102 ? 24.440 6.332 -16.604 1.00 78.12 102 VAL A CA 1
ATOM 795 C C . VAL A 1 102 ? 24.009 7.427 -17.573 1.00 78.12 102 VAL A C 1
ATOM 797 O O . VAL A 1 102 ? 23.394 7.085 -18.574 1.00 78.12 102 VAL A O 1
ATOM 800 N N . ASP A 1 103 ? 24.352 8.686 -17.300 1.00 81.38 103 ASP A N 1
ATOM 801 C CA . ASP A 1 103 ? 24.123 9.841 -18.169 1.00 81.38 103 ASP A CA 1
ATOM 802 C C . ASP A 1 103 ? 24.971 9.689 -19.441 1.00 81.38 103 ASP A C 1
ATOM 804 O O . ASP A 1 103 ? 26.211 9.694 -19.415 1.00 81.38 103 ASP A O 1
ATOM 808 N N . THR A 1 104 ? 24.287 9.464 -20.559 1.00 75.62 104 THR A N 1
ATOM 809 C CA . THR A 1 104 ? 24.910 9.198 -21.859 1.00 75.62 104 THR A CA 1
ATOM 810 C C . THR A 1 104 ? 24.919 10.407 -22.783 1.00 75.62 104 THR A C 1
ATOM 812 O O . THR A 1 104 ? 25.769 10.459 -23.682 1.00 75.62 104 THR A O 1
ATOM 815 N N . ASP A 1 105 ? 24.007 11.357 -22.583 1.00 77.06 105 ASP A N 1
ATOM 816 C CA . ASP A 1 105 ? 23.848 12.543 -23.427 1.00 77.06 105 ASP A CA 1
ATOM 817 C C . ASP A 1 105 ? 24.415 13.831 -22.797 1.00 77.06 105 ASP A C 1
ATOM 819 O O . ASP A 1 105 ? 24.634 14.817 -23.508 1.00 77.06 105 ASP A O 1
ATOM 823 N N . GLY A 1 106 ? 24.792 13.781 -21.519 1.00 80.94 106 GLY A N 1
ATOM 824 C CA . GLY A 1 106 ? 25.437 14.848 -20.765 1.00 80.94 106 GLY A CA 1
ATOM 825 C C . GLY A 1 106 ? 24.472 15.909 -20.242 1.00 80.94 106 GLY A C 1
ATOM 826 O O . GLY A 1 106 ? 24.928 17.012 -19.917 1.00 80.94 106 GLY A O 1
ATOM 827 N N . ASP A 1 107 ? 23.166 15.626 -20.192 1.00 84.81 107 ASP A N 1
ATOM 828 C CA . ASP A 1 107 ? 22.147 16.580 -19.745 1.00 84.81 107 ASP A CA 1
ATOM 829 C C . ASP A 1 107 ? 22.030 16.691 -18.210 1.00 84.81 107 ASP A C 1
ATOM 831 O O . ASP A 1 107 ? 21.322 17.570 -17.703 1.00 84.81 107 ASP A O 1
ATOM 835 N N . ARG A 1 108 ? 22.782 15.861 -17.466 1.00 86.44 108 ARG A N 1
ATOM 836 C CA . ARG A 1 108 ? 22.763 15.743 -15.996 1.00 86.44 108 ARG A CA 1
ATOM 837 C C . ARG A 1 108 ? 21.395 15.371 -15.415 1.00 86.44 108 ARG A C 1
ATOM 839 O O . ARG A 1 108 ? 21.127 15.631 -14.236 1.00 86.44 108 ARG A O 1
ATOM 846 N N . GLN A 1 109 ? 20.536 14.760 -16.212 1.00 89.81 109 GLN A N 1
ATOM 847 C CA . GLN A 1 109 ? 19.274 14.169 -15.801 1.00 89.81 109 GLN A CA 1
ATOM 848 C C . GLN A 1 109 ? 19.321 12.665 -16.086 1.00 89.81 109 GLN A C 1
ATOM 850 O O . GLN A 1 109 ? 20.323 12.114 -16.529 1.00 89.81 109 GLN A O 1
ATOM 855 N N . MET A 1 110 ? 18.253 11.959 -15.726 1.00 90.38 110 MET A N 1
ATOM 856 C CA . MET A 1 110 ? 18.121 10.539 -16.027 1.00 90.38 110 MET A CA 1
ATOM 857 C C . MET A 1 110 ? 16.831 10.304 -16.800 1.00 90.38 110 MET A C 1
ATOM 859 O O . MET A 1 110 ? 15.732 10.356 -16.241 1.00 90.38 110 MET A O 1
ATOM 863 N N . SER A 1 111 ? 16.958 10.031 -18.093 1.00 90.06 111 SER A N 1
ATOM 864 C CA . SER A 1 111 ? 15.839 9.626 -18.944 1.00 90.06 111 SER A CA 1
ATOM 865 C C . SER A 1 111 ? 15.327 8.225 -18.579 1.00 90.06 111 SER A C 1
ATOM 867 O O . SER A 1 111 ? 16.010 7.427 -17.930 1.00 90.06 111 SER A O 1
ATOM 869 N N . LEU A 1 112 ? 14.128 7.859 -19.051 1.00 86.38 112 LEU A N 1
ATOM 870 C CA . LEU A 1 112 ? 13.609 6.493 -18.874 1.00 86.38 112 LEU A CA 1
ATOM 871 C C . LEU A 1 112 ? 14.546 5.435 -19.488 1.00 86.38 112 LEU A C 1
ATOM 873 O O . LEU A 1 112 ? 14.650 4.321 -18.974 1.00 86.38 112 LEU A O 1
ATOM 877 N N . VAL A 1 113 ? 15.228 5.763 -20.588 1.00 84.69 113 VAL A N 1
ATOM 878 C CA . VAL A 1 113 ? 16.168 4.845 -21.245 1.00 84.69 113 VAL A CA 1
ATOM 879 C C . VAL A 1 113 ? 17.376 4.584 -20.345 1.00 84.69 113 VAL A C 1
ATOM 881 O O . VAL A 1 113 ? 17.736 3.424 -20.137 1.00 84.69 113 VAL A O 1
ATOM 884 N N . GLU A 1 114 ? 17.956 5.631 -19.763 1.00 85.62 114 GLU A N 1
ATOM 885 C CA . GLU A 1 114 ? 19.110 5.529 -18.859 1.00 85.62 114 GLU A CA 1
ATOM 886 C C . GLU A 1 114 ? 18.734 4.854 -17.544 1.00 85.62 114 GLU A C 1
ATOM 888 O O . GLU A 1 114 ? 19.453 3.971 -17.077 1.00 85.62 114 GLU A O 1
ATOM 893 N N . PHE A 1 115 ? 17.548 5.156 -17.008 1.00 86.81 115 PHE A N 1
ATOM 894 C CA . PHE A 1 115 ? 16.997 4.449 -15.856 1.00 86.81 115 PHE A CA 1
ATOM 895 C C . PHE A 1 115 ? 16.894 2.939 -16.121 1.00 86.81 115 PHE A C 1
ATOM 897 O O . PHE A 1 115 ? 17.352 2.132 -15.315 1.00 86.81 115 PHE A O 1
ATOM 904 N N . ARG A 1 116 ? 16.372 2.516 -17.281 1.00 82.12 116 ARG A N 1
ATOM 905 C CA . ARG A 1 116 ? 16.302 1.083 -17.634 1.00 82.12 116 ARG A CA 1
ATOM 906 C C . ARG A 1 116 ? 17.687 0.442 -17.735 1.00 82.12 116 ARG A C 1
ATOM 908 O O . ARG A 1 116 ? 17.856 -0.694 -17.299 1.00 82.12 116 ARG A O 1
ATOM 915 N N . GLN A 1 117 ? 18.674 1.147 -18.288 1.00 76.44 117 GLN A N 1
ATOM 916 C CA . GLN A 1 117 ? 20.053 0.649 -18.376 1.00 76.44 117 GLN A CA 1
ATOM 917 C C . GLN A 1 117 ? 20.708 0.517 -16.998 1.00 76.44 117 GLN A C 1
ATOM 919 O O . GLN A 1 117 ? 21.370 -0.487 -16.724 1.00 76.44 117 GLN A O 1
ATOM 924 N N . TYR A 1 118 ? 20.491 1.498 -16.124 1.00 80.06 118 TYR A N 1
ATOM 925 C CA . TYR A 1 118 ? 20.925 1.463 -14.733 1.00 80.06 118 TYR A CA 1
ATOM 926 C C . TYR A 1 118 ? 20.341 0.250 -14.000 1.00 80.06 118 TYR A C 1
ATOM 928 O O . TYR A 1 118 ? 21.079 -0.569 -13.449 1.00 80.06 118 TYR A O 1
ATOM 936 N N . VAL A 1 119 ? 19.017 0.085 -14.052 1.00 77.62 119 VAL A N 1
ATOM 937 C CA . VAL A 1 119 ? 18.326 -0.997 -13.342 1.00 77.62 119 VAL A CA 1
ATOM 938 C C . VAL A 1 119 ? 18.701 -2.370 -13.894 1.00 77.62 119 VAL A C 1
ATOM 940 O O . VAL A 1 119 ? 18.900 -3.308 -13.121 1.00 77.62 119 VAL A O 1
ATOM 943 N N . ALA A 1 120 ? 18.886 -2.486 -15.209 1.00 70.31 120 ALA A N 1
ATOM 944 C CA . ALA A 1 120 ? 19.398 -3.699 -15.832 1.00 70.31 120 ALA A CA 1
ATOM 945 C C . ALA A 1 120 ? 20.731 -4.149 -15.217 1.00 70.31 120 ALA A C 1
ATOM 947 O O . ALA A 1 120 ? 20.854 -5.299 -14.794 1.00 70.31 120 ALA A O 1
ATOM 948 N N . ARG A 1 121 ? 21.693 -3.225 -15.088 1.00 69.62 121 ARG A N 1
ATOM 949 C CA . ARG A 1 121 ? 23.019 -3.500 -14.503 1.00 69.62 121 ARG A CA 1
ATOM 950 C C . ARG A 1 121 ? 22.950 -3.880 -13.031 1.00 69.62 121 ARG A C 1
ATOM 952 O O . ARG A 1 121 ? 23.746 -4.696 -12.575 1.00 69.62 121 ARG A O 1
ATOM 959 N N . MET A 1 122 ? 21.961 -3.350 -12.318 1.00 66.06 122 MET A N 1
ATOM 960 C CA . MET A 1 122 ? 21.654 -3.718 -10.933 1.00 66.06 122 MET A CA 1
ATOM 961 C C . MET A 1 122 ? 21.000 -5.105 -10.798 1.00 66.06 122 MET A C 1
ATOM 963 O O . MET A 1 122 ? 20.799 -5.576 -9.678 1.00 66.06 122 MET A O 1
ATOM 967 N N . GLY A 1 123 ? 20.686 -5.776 -11.912 1.00 63.16 123 GLY A N 1
ATOM 968 C CA . GLY A 1 123 ? 20.078 -7.107 -11.947 1.00 63.16 123 GLY A CA 1
ATOM 969 C C . GLY A 1 123 ? 18.553 -7.113 -12.101 1.00 63.16 123 GLY A C 1
ATOM 970 O O . GLY A 1 123 ? 17.923 -8.141 -11.841 1.00 63.16 123 GLY A O 1
ATOM 971 N N . GLY A 1 124 ? 17.965 -5.991 -12.525 1.00 70.94 124 GLY A N 1
ATOM 972 C CA . GLY A 1 124 ? 16.533 -5.835 -12.802 1.00 70.94 124 GLY A CA 1
ATOM 973 C C . GLY A 1 124 ? 15.745 -5.159 -11.676 1.00 70.94 124 GLY A C 1
ATOM 974 O O . GLY A 1 124 ? 16.258 -4.884 -10.584 1.00 70.94 124 GLY A O 1
ATOM 975 N N . SER A 1 125 ? 14.468 -4.893 -11.940 1.00 79.50 125 SER A N 1
ATOM 976 C CA . SER A 1 125 ? 13.553 -4.157 -11.059 1.00 79.50 125 SER A CA 1
ATOM 977 C C . SER A 1 125 ? 13.432 -4.785 -9.664 1.00 79.50 125 SER A C 1
ATOM 979 O O . SER A 1 125 ? 13.512 -4.094 -8.646 1.00 79.50 125 SER A O 1
ATOM 981 N N . LEU A 1 126 ? 13.367 -6.116 -9.595 1.00 69.88 126 LEU A N 1
ATOM 982 C CA . LEU A 1 126 ? 13.311 -6.860 -8.336 1.00 69.88 126 LEU A CA 1
ATOM 983 C C . LEU A 1 126 ? 14.543 -6.625 -7.453 1.00 69.88 126 LEU A C 1
ATOM 985 O O . LEU A 1 126 ? 14.408 -6.531 -6.230 1.00 69.88 126 LEU A O 1
ATOM 989 N N . ARG A 1 127 ? 15.738 -6.540 -8.052 1.00 70.00 127 ARG A N 1
ATOM 990 C CA . ARG A 1 127 ? 16.992 -6.267 -7.331 1.00 70.00 127 ARG A CA 1
ATOM 991 C C . ARG A 1 127 ? 17.073 -4.819 -6.871 1.00 70.00 127 ARG A C 1
ATOM 993 O O . ARG A 1 127 ? 17.525 -4.571 -5.752 1.00 70.00 127 ARG A O 1
ATOM 1000 N N . LEU A 1 128 ? 16.595 -3.884 -7.693 1.00 76.44 128 LEU A N 1
ATOM 1001 C CA . LEU A 1 128 ? 16.526 -2.467 -7.341 1.00 76.44 128 LEU A CA 1
ATOM 1002 C C . LEU A 1 128 ? 15.681 -2.244 -6.078 1.00 76.44 128 LEU A C 1
ATOM 1004 O O . LEU A 1 128 ? 16.109 -1.545 -5.165 1.00 76.44 128 LEU A O 1
ATOM 1008 N N . PHE A 1 129 ? 14.525 -2.905 -5.995 1.00 77.69 129 PHE A N 1
ATOM 1009 C CA . PHE A 1 129 ? 13.606 -2.811 -4.857 1.00 77.69 129 PHE A CA 1
ATOM 1010 C C . PHE A 1 129 ? 13.896 -3.836 -3.744 1.00 77.69 129 PHE A C 1
ATOM 1012 O O . PHE A 1 129 ? 13.118 -3.953 -2.800 1.00 77.69 129 PHE A O 1
ATOM 1019 N N . GLU A 1 130 ? 15.006 -4.584 -3.803 1.00 69.31 130 GLU A N 1
ATOM 1020 C CA . GLU A 1 130 ? 15.308 -5.659 -2.844 1.00 69.31 130 GLU A CA 1
ATOM 1021 C C . GLU A 1 130 ? 15.379 -5.151 -1.396 1.00 69.31 130 GLU A C 1
ATOM 1023 O O . GLU A 1 130 ? 14.793 -5.762 -0.503 1.00 69.31 130 GLU A O 1
ATOM 1028 N N . ILE A 1 131 ? 16.064 -4.026 -1.155 1.00 69.56 131 ILE A N 1
ATOM 1029 C CA . ILE A 1 131 ? 16.163 -3.423 0.186 1.00 69.56 131 ILE A CA 1
ATOM 1030 C C . ILE A 1 131 ? 14.772 -3.022 0.671 1.00 69.56 131 ILE A C 1
ATOM 1032 O O . ILE A 1 131 ? 14.373 -3.385 1.778 1.00 69.56 131 ILE A O 1
ATOM 1036 N N . ARG A 1 132 ? 14.017 -2.316 -0.177 1.00 74.50 132 ARG A N 1
ATOM 1037 C CA . ARG A 1 132 ? 12.677 -1.830 0.150 1.00 74.50 132 ARG A CA 1
ATOM 1038 C C . ARG A 1 132 ? 11.720 -2.977 0.477 1.00 74.50 132 ARG A C 1
ATOM 1040 O O . ARG A 1 132 ? 11.007 -2.923 1.475 1.00 74.50 132 ARG A O 1
ATOM 1047 N N . ARG A 1 133 ? 11.760 -4.054 -0.308 1.00 73.44 133 ARG A N 1
ATOM 1048 C CA . ARG A 1 133 ? 10.959 -5.261 -0.081 1.00 73.44 133 ARG A CA 1
ATOM 1049 C C . ARG A 1 133 ? 11.360 -5.982 1.204 1.00 73.44 133 ARG A C 1
ATOM 1051 O O . ARG A 1 133 ? 10.486 -6.352 1.976 1.00 73.44 133 ARG A O 1
ATOM 1058 N N . LYS A 1 134 ? 12.659 -6.103 1.503 1.00 68.38 134 LYS A N 1
ATOM 1059 C CA . LYS A 1 134 ? 13.129 -6.663 2.785 1.00 68.38 134 LYS A CA 1
ATOM 1060 C C . LYS A 1 134 ? 12.682 -5.827 3.986 1.00 68.38 134 LYS A C 1
ATOM 1062 O O . LYS A 1 134 ? 12.327 -6.397 5.011 1.00 68.38 134 LYS A O 1
ATOM 1067 N N . GLN A 1 135 ? 12.656 -4.498 3.870 1.00 69.94 135 GLN A N 1
ATOM 1068 C CA . GLN A 1 135 ? 12.099 -3.622 4.911 1.00 69.94 135 GLN A CA 1
ATOM 1069 C C . GLN A 1 135 ? 10.594 -3.867 5.105 1.00 69.94 135 GLN A C 1
ATOM 1071 O O . GLN A 1 135 ? 10.123 -3.952 6.241 1.00 69.94 135 GLN A O 1
ATOM 1076 N N . MET A 1 136 ? 9.851 -4.040 4.008 1.00 68.94 136 MET A N 1
ATOM 1077 C CA . MET A 1 136 ? 8.431 -4.404 4.035 1.00 68.94 136 MET A CA 1
ATOM 1078 C C . MET A 1 136 ? 8.189 -5.776 4.679 1.00 68.94 136 MET A C 1
ATOM 1080 O O . MET A 1 136 ? 7.334 -5.884 5.558 1.00 68.94 136 MET A O 1
ATOM 1084 N N . GLU A 1 137 ? 8.967 -6.796 4.304 1.00 67.31 137 GLU A N 1
ATOM 1085 C CA . GLU A 1 137 ? 8.913 -8.156 4.865 1.00 67.31 137 GLU A CA 1
ATOM 1086 C C . GLU A 1 137 ? 9.296 -8.190 6.350 1.00 67.31 137 GLU A C 1
ATOM 1088 O O . GLU A 1 137 ? 8.658 -8.883 7.141 1.00 67.31 137 GLU A O 1
ATOM 1093 N N . ALA A 1 138 ? 10.310 -7.425 6.765 1.00 64.38 138 ALA A N 1
ATOM 1094 C CA . ALA A 1 138 ? 10.680 -7.313 8.174 1.00 64.38 138 ALA A CA 1
ATOM 1095 C C . ALA A 1 138 ? 9.517 -6.748 9.006 1.00 64.38 138 ALA A C 1
ATOM 1097 O O . ALA A 1 138 ? 9.239 -7.245 10.103 1.00 64.38 138 ALA A O 1
ATOM 1098 N N . LYS A 1 139 ? 8.800 -5.763 8.446 1.00 61.66 139 LYS A N 1
ATOM 1099 C CA . LYS A 1 139 ? 7.672 -5.100 9.100 1.00 61.66 139 LYS A CA 1
ATOM 1100 C C . LYS A 1 139 ? 6.382 -5.928 9.107 1.00 61.66 139 LYS A C 1
ATOM 1102 O O . LYS A 1 139 ? 5.671 -5.827 10.096 1.00 61.66 139 LYS A O 1
ATOM 1107 N N . HIS A 1 140 ? 6.117 -6.717 8.057 1.00 57.09 140 HIS A N 1
ATOM 1108 C CA . HIS A 1 140 ? 4.856 -7.458 7.862 1.00 57.09 140 HIS A CA 1
ATOM 1109 C C . HIS A 1 140 ? 4.974 -9.001 7.993 1.00 57.09 140 HIS A C 1
ATOM 1111 O O . HIS A 1 140 ? 3.976 -9.724 7.930 1.00 57.09 140 HIS A O 1
ATOM 1117 N N . GLY A 1 141 ? 6.185 -9.531 8.226 1.00 51.50 141 GLY A N 1
ATOM 1118 C CA . GLY A 1 141 ? 6.476 -10.964 8.376 1.00 51.50 141 GLY A CA 1
ATOM 1119 C C . GLY A 1 141 ? 6.625 -11.732 7.053 1.00 51.50 141 GLY A C 1
ATOM 1120 O O . GLY A 1 141 ? 6.155 -11.299 6.010 1.00 51.50 141 GLY A O 1
ATOM 1121 N N . GLN A 1 142 ? 7.281 -12.902 7.100 1.00 42.50 142 GLN A N 1
ATOM 1122 C CA . GLN A 1 142 ? 7.425 -13.820 5.958 1.00 42.50 142 GLN A CA 1
ATOM 1123 C C . GLN A 1 142 ? 6.424 -14.981 6.030 1.00 42.50 142 GLN A C 1
ATOM 1125 O O . GLN A 1 142 ? 6.305 -15.627 7.075 1.00 42.50 142 GLN A O 1
ATOM 1130 N N . ARG A 1 143 ? 5.796 -15.319 4.895 1.00 47.34 143 ARG A N 1
ATOM 1131 C CA . ARG A 1 143 ? 5.404 -16.693 4.529 1.00 47.34 143 ARG A CA 1
ATOM 1132 C C . ARG A 1 143 ? 5.222 -16.817 3.013 1.00 47.34 143 ARG A C 1
ATOM 1134 O O . ARG A 1 143 ? 4.884 -15.849 2.344 1.00 47.34 143 ARG A O 1
ATOM 1141 N N . GLY A 1 144 ? 5.562 -17.996 2.498 1.00 43.28 144 GLY A N 1
ATOM 1142 C CA . GLY A 1 144 ? 5.797 -18.254 1.081 1.00 43.28 144 GLY A CA 1
ATOM 1143 C C . GLY A 1 144 ? 4.561 -18.588 0.252 1.00 43.28 144 GLY A C 1
ATOM 1144 O O . GLY A 1 144 ? 3.499 -18.874 0.791 1.00 43.28 144 GLY A O 1
ATOM 1145 N N . GLY A 1 145 ? 4.813 -18.588 -1.062 1.00 40.59 145 GLY A N 1
ATOM 1146 C CA . GLY A 1 145 ? 4.030 -19.195 -2.136 1.00 40.59 145 GLY A CA 1
ATOM 1147 C C . GLY A 1 145 ? 2.591 -18.716 -2.233 1.00 40.59 145 GLY A C 1
ATOM 1148 O O . GLY A 1 145 ? 1.725 -19.262 -1.558 1.00 40.59 145 GLY A O 1
ATOM 1149 N N . ALA A 1 146 ? 2.319 -17.778 -3.147 1.00 42.84 146 ALA A N 1
ATOM 1150 C CA . ALA A 1 146 ? 0.984 -17.731 -3.731 1.00 42.84 146 ALA A CA 1
ATOM 1151 C C . ALA A 1 146 ? 0.646 -19.150 -4.218 1.00 42.84 146 ALA A C 1
ATOM 1153 O O . ALA A 1 146 ? 1.497 -19.808 -4.829 1.00 42.84 146 ALA A O 1
ATOM 1154 N N . GLU A 1 147 ? -0.560 -19.636 -3.909 1.00 47.88 147 GLU A N 1
ATOM 1155 C CA . GLU A 1 147 ? -1.119 -20.790 -4.615 1.00 47.88 147 GLU A CA 1
ATOM 1156 C C . GLU A 1 147 ? -0.933 -20.554 -6.119 1.00 47.88 147 GLU A C 1
ATOM 1158 O O . GLU A 1 147 ? -0.891 -19.402 -6.555 1.00 47.88 147 GLU A O 1
ATOM 1163 N N . SER A 1 148 ? -0.766 -21.618 -6.909 1.00 48.47 148 SER A N 1
ATOM 1164 C CA . SER A 1 148 ? -0.626 -21.520 -8.365 1.00 48.47 148 SER A CA 1
ATOM 1165 C C . SER A 1 148 ? -1.937 -21.020 -8.992 1.00 48.47 148 SER A C 1
ATOM 1167 O O . SER A 1 148 ? -2.680 -21.776 -9.617 1.00 48.47 148 SER A O 1
ATOM 1169 N N . GLU A 1 149 ? -2.276 -19.759 -8.753 1.00 60.94 149 GLU A N 1
ATOM 1170 C CA . GLU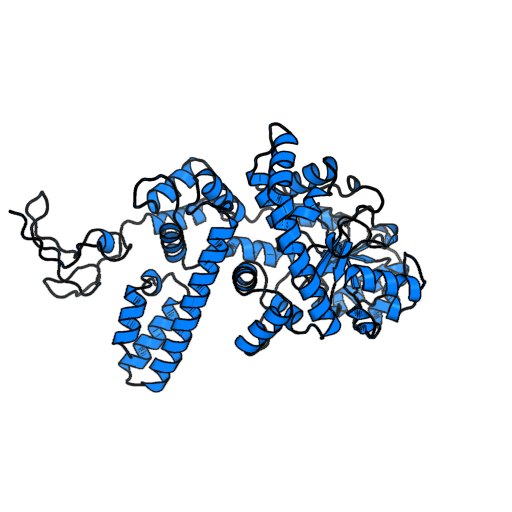 A 1 149 ? -3.335 -19.043 -9.427 1.00 60.94 149 GLU A CA 1
ATOM 1171 C C . GLU A 1 149 ? -2.848 -18.735 -10.834 1.00 60.94 149 GLU A C 1
ATOM 1173 O O . GLU A 1 149 ? -1.720 -18.285 -11.039 1.00 60.94 149 GLU A O 1
ATOM 1178 N N . ASP A 1 150 ? -3.717 -19.000 -11.804 1.00 79.69 150 ASP A N 1
ATOM 1179 C CA . ASP A 1 150 ? -3.535 -18.564 -13.180 1.00 79.69 150 ASP A CA 1
ATOM 1180 C C . ASP A 1 150 ? -3.247 -17.044 -13.192 1.00 79.69 150 ASP A C 1
ATOM 1182 O O . ASP A 1 150 ? -4.118 -16.262 -12.780 1.00 79.69 150 ASP A O 1
ATOM 1186 N N . PRO A 1 151 ? -2.046 -16.612 -13.632 1.00 79.44 151 PRO A N 1
ATOM 1187 C CA . PRO A 1 151 ? -1.650 -15.208 -13.613 1.00 79.44 151 PRO A CA 1
ATOM 1188 C C . PRO A 1 151 ? -2.613 -14.289 -14.368 1.00 79.44 151 PRO A C 1
ATOM 1190 O O . PRO A 1 151 ? -2.825 -13.155 -13.930 1.00 79.44 151 PRO A O 1
ATOM 1193 N N . GLU A 1 152 ? -3.238 -14.761 -15.454 1.00 81.00 152 GLU A N 1
ATOM 1194 C CA . GLU A 1 152 ? -4.188 -13.941 -16.213 1.00 81.00 152 GLU A CA 1
ATOM 1195 C C . GLU A 1 152 ? -5.520 -13.825 -15.474 1.00 81.00 152 GLU A C 1
ATOM 1197 O O . GLU A 1 152 ? -6.084 -12.735 -15.369 1.00 81.00 152 GLU A O 1
ATOM 1202 N N . LYS A 1 153 ? -5.999 -14.910 -14.855 1.00 87.38 153 LYS A N 1
ATOM 1203 C CA . LYS A 1 153 ? -7.188 -14.857 -13.989 1.00 87.38 153 LYS A CA 1
ATOM 1204 C C . LYS A 1 153 ? -6.984 -13.905 -12.808 1.00 87.38 153 LYS A C 1
ATOM 1206 O O . LYS A 1 153 ? -7.892 -13.132 -12.477 1.00 87.38 153 LYS A O 1
ATOM 1211 N N . LEU A 1 154 ? -5.805 -13.944 -12.186 1.00 89.25 154 LEU A N 1
ATOM 1212 C CA . LEU A 1 154 ? -5.431 -13.023 -11.115 1.00 89.25 154 LEU A CA 1
ATOM 1213 C C . LEU A 1 154 ? -5.465 -11.574 -11.623 1.00 89.25 154 LEU A C 1
ATOM 1215 O O . LEU A 1 154 ? -6.153 -10.730 -11.043 1.00 89.25 154 LEU A O 1
ATOM 1219 N N . ARG A 1 155 ? -4.799 -11.301 -12.753 1.00 89.12 155 ARG A N 1
ATOM 1220 C CA . ARG A 1 155 ? -4.772 -9.982 -13.403 1.00 89.12 155 ARG A CA 1
ATOM 1221 C C . ARG A 1 155 ? -6.177 -9.456 -13.692 1.00 89.12 155 ARG A C 1
ATOM 1223 O O . ARG A 1 155 ? -6.482 -8.313 -13.349 1.00 89.12 155 ARG A O 1
ATOM 1230 N N . MET A 1 156 ? -7.045 -10.291 -14.263 1.00 91.81 156 MET A N 1
ATOM 1231 C CA . MET A 1 156 ? -8.424 -9.929 -14.596 1.00 91.81 156 MET A CA 1
ATOM 1232 C C . MET A 1 156 ? -9.259 -9.626 -13.349 1.00 91.81 156 MET A C 1
ATOM 1234 O O . MET A 1 156 ? -9.958 -8.613 -13.312 1.00 91.81 156 MET A O 1
ATOM 1238 N N . SER A 1 157 ? -9.122 -10.424 -12.289 1.00 95.12 157 SER A N 1
ATOM 1239 C CA . SER A 1 157 ? -9.827 -10.192 -11.018 1.00 95.12 157 SER A CA 1
ATOM 1240 C C . SER A 1 157 ? -9.418 -8.859 -10.371 1.00 95.12 157 SER A C 1
ATOM 1242 O O . SER A 1 157 ? -10.256 -8.116 -9.853 1.00 95.12 157 SER A O 1
ATOM 1244 N N . LEU A 1 158 ? -8.133 -8.504 -10.456 1.00 95.69 158 LEU A N 1
ATOM 1245 C CA . LEU A 1 158 ? -7.596 -7.227 -9.976 1.00 95.69 158 LEU A CA 1
ATOM 1246 C C . LEU A 1 158 ? -8.067 -6.039 -10.828 1.00 95.69 158 LEU A C 1
ATOM 1248 O O . LEU A 1 158 ? -8.448 -5.001 -10.277 1.00 95.69 158 LEU A O 1
ATOM 1252 N N . LEU A 1 159 ? -8.112 -6.190 -12.157 1.00 95.25 159 LEU A N 1
ATOM 1253 C CA . LEU A 1 159 ? -8.682 -5.184 -13.062 1.00 95.25 159 LEU A CA 1
ATOM 1254 C C . LEU A 1 159 ? -10.151 -4.922 -12.739 1.00 95.25 159 LEU A C 1
ATOM 1256 O O . LEU A 1 159 ? -10.582 -3.767 -12.671 1.00 95.25 159 LEU A O 1
ATOM 1260 N N . GLU A 1 160 ? -10.907 -5.981 -12.460 1.00 96.19 160 GLU A N 1
ATOM 1261 C CA . GLU A 1 160 ? -12.268 -5.859 -11.971 1.00 96.19 160 GLU A CA 1
ATOM 1262 C C . GLU A 1 160 ? -12.322 -5.199 -10.585 1.00 96.19 160 GLU A C 1
ATOM 1264 O O . GLU A 1 160 ? -13.273 -4.487 -10.311 1.00 96.19 160 GLU A O 1
ATOM 1269 N N . ALA A 1 161 ? -11.336 -5.315 -9.701 1.00 96.38 161 ALA A N 1
ATOM 1270 C CA . ALA A 1 161 ? -11.300 -4.504 -8.474 1.00 96.38 161 ALA A CA 1
ATOM 1271 C C . ALA A 1 161 ? -10.917 -3.027 -8.725 1.00 96.38 161 ALA A C 1
ATOM 1273 O O . ALA A 1 161 ? -10.938 -2.210 -7.806 1.00 96.38 161 ALA A O 1
ATOM 1274 N N . GLY A 1 162 ? -10.585 -2.653 -9.966 1.00 95.50 162 GLY A N 1
ATOM 1275 C CA . GLY A 1 162 ? -10.093 -1.323 -10.332 1.00 95.50 162 GLY A CA 1
ATOM 1276 C C . GLY A 1 162 ? -8.588 -1.141 -10.117 1.00 95.50 162 GLY A C 1
ATOM 1277 O O . GLY A 1 162 ? -8.096 -0.011 -10.184 1.00 95.50 162 GLY A O 1
ATOM 1278 N N . ILE A 1 163 ? -7.846 -2.217 -9.844 1.00 94.75 163 ILE A N 1
ATOM 1279 C CA . ILE A 1 163 ? -6.385 -2.221 -9.724 1.00 94.75 163 ILE A CA 1
ATOM 1280 C C . ILE A 1 163 ? -5.817 -2.414 -11.136 1.00 94.75 163 ILE A C 1
ATOM 1282 O O . ILE A 1 163 ? -5.737 -3.523 -11.657 1.00 94.75 163 ILE A O 1
ATOM 1286 N N . ARG A 1 164 ? -5.514 -1.290 -11.788 1.00 90.12 164 ARG A N 1
ATOM 1287 C CA . ARG A 1 164 ? -5.050 -1.204 -13.182 1.00 90.12 164 ARG A CA 1
ATOM 1288 C C . ARG A 1 164 ? -3.628 -1.751 -13.344 1.00 90.12 164 ARG A C 1
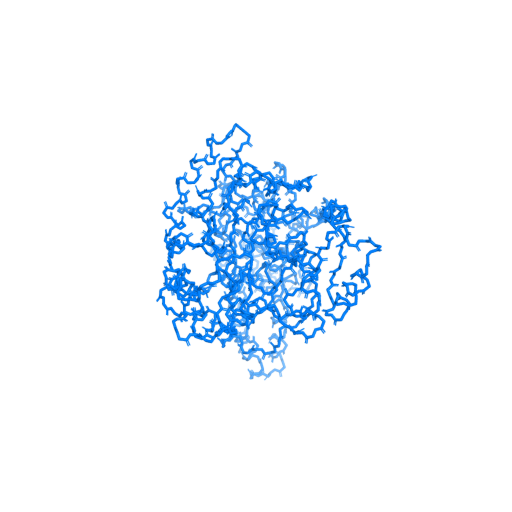ATOM 1290 O O . ARG A 1 164 ? -2.909 -1.863 -12.360 1.00 90.12 164 ARG A O 1
ATOM 1297 N N . ASP A 1 165 ? -3.232 -2.087 -14.570 1.00 83.31 165 ASP A N 1
ATOM 1298 C CA . ASP A 1 165 ? -1.952 -2.756 -14.854 1.00 83.31 165 ASP A CA 1
ATOM 1299 C C . ASP A 1 165 ? -0.720 -1.980 -14.373 1.00 83.31 165 ASP A C 1
ATOM 1301 O O . ASP A 1 165 ? 0.217 -2.575 -13.847 1.00 83.31 165 ASP A O 1
ATOM 1305 N N . ASP A 1 166 ? -0.744 -0.653 -14.480 1.00 80.06 166 ASP A N 1
ATOM 1306 C CA . ASP A 1 166 ? 0.287 0.240 -13.947 1.00 80.06 166 ASP A CA 1
ATOM 1307 C C . ASP A 1 166 ? 0.387 0.149 -12.416 1.00 80.06 166 ASP A C 1
ATOM 1309 O O . ASP A 1 166 ? 1.483 0.010 -11.868 1.00 80.06 166 ASP A O 1
ATOM 1313 N N . ALA A 1 167 ? -0.756 0.145 -11.723 1.00 84.31 167 ALA A N 1
ATOM 1314 C CA . ALA A 1 167 ? -0.804 -0.070 -10.280 1.00 84.31 167 ALA A CA 1
ATOM 1315 C C . ALA A 1 167 ? -0.332 -1.485 -9.912 1.00 84.31 167 ALA A C 1
ATOM 1317 O O . ALA A 1 167 ? 0.449 -1.640 -8.978 1.00 84.31 167 ALA A O 1
ATOM 1318 N N . GLN A 1 168 ? -0.756 -2.520 -10.647 1.00 87.44 168 GLN A N 1
ATOM 1319 C CA . GLN A 1 168 ? -0.316 -3.898 -10.407 1.00 87.44 168 GLN A CA 1
ATOM 1320 C C . GLN A 1 168 ? 1.203 -4.037 -10.555 1.00 87.44 168 GLN A C 1
ATOM 1322 O O . GLN A 1 168 ? 1.848 -4.631 -9.692 1.00 87.44 168 GLN A O 1
ATOM 1327 N N . ALA A 1 169 ? 1.777 -3.465 -11.616 1.00 77.94 169 ALA A N 1
ATOM 1328 C CA . ALA A 1 169 ? 3.214 -3.480 -11.863 1.00 77.94 169 ALA A CA 1
ATOM 1329 C C . ALA A 1 169 ? 3.991 -2.806 -10.724 1.00 77.94 169 ALA A C 1
ATOM 1331 O O . ALA A 1 169 ? 4.968 -3.363 -10.229 1.00 77.94 169 ALA A O 1
ATOM 1332 N N . TYR A 1 170 ? 3.508 -1.657 -10.243 1.00 82.62 170 TYR A N 1
ATOM 1333 C CA . TYR A 1 170 ? 4.082 -0.999 -9.074 1.00 82.62 170 TYR A CA 1
ATOM 1334 C C . TYR A 1 170 ? 3.981 -1.867 -7.808 1.00 82.62 170 TYR A C 1
ATOM 1336 O O . TYR A 1 170 ? 4.987 -2.113 -7.144 1.00 82.62 170 TYR A O 1
ATOM 1344 N N . TRP A 1 171 ? 2.790 -2.369 -7.472 1.00 84.19 171 TRP A N 1
ATOM 1345 C CA . TRP A 1 171 ? 2.581 -3.130 -6.240 1.00 84.19 171 TRP A CA 1
ATOM 1346 C C . TRP A 1 171 ? 3.429 -4.410 -6.191 1.00 84.19 171 TRP A C 1
ATOM 1348 O O . TRP A 1 171 ? 3.926 -4.759 -5.121 1.00 84.19 171 TRP A O 1
ATOM 1358 N N . ARG A 1 172 ? 3.709 -5.056 -7.335 1.00 83.56 172 ARG A N 1
ATOM 1359 C CA . ARG A 1 172 ? 4.575 -6.252 -7.407 1.00 83.56 172 ARG A CA 1
ATOM 1360 C C . ARG A 1 172 ? 5.996 -5.994 -6.897 1.00 83.56 172 ARG A C 1
ATOM 1362 O O . ARG A 1 172 ? 6.675 -6.934 -6.491 1.00 83.56 172 ARG A O 1
ATOM 1369 N N . LEU A 1 173 ? 6.443 -4.738 -6.889 1.00 74.31 173 LEU A N 1
ATOM 1370 C CA . LEU A 1 173 ? 7.759 -4.351 -6.379 1.00 74.31 173 LEU A CA 1
ATOM 1371 C C . LEU A 1 173 ? 7.816 -4.250 -4.853 1.00 74.31 173 LEU A C 1
ATOM 1373 O O . LEU A 1 173 ? 8.894 -4.402 -4.274 1.00 74.31 173 LEU A O 1
ATOM 1377 N N . VAL A 1 174 ? 6.686 -3.953 -4.205 1.00 74.88 174 VAL A N 1
ATOM 1378 C CA . VAL A 1 174 ? 6.660 -3.472 -2.814 1.00 74.88 174 VAL A CA 1
ATOM 1379 C C . VAL A 1 174 ? 5.800 -4.308 -1.867 1.00 74.88 174 VAL A C 1
ATOM 1381 O O . VAL A 1 174 ? 6.021 -4.239 -0.660 1.00 74.88 174 VAL A O 1
ATOM 1384 N N . VAL A 1 175 ? 4.854 -5.108 -2.370 1.00 80.69 175 VAL A N 1
ATOM 1385 C CA . VAL A 1 175 ? 4.013 -5.996 -1.547 1.00 80.69 175 VAL A CA 1
ATOM 1386 C C . VAL A 1 175 ? 4.178 -7.468 -1.936 1.00 80.69 175 VAL A C 1
ATOM 1388 O O . VAL A 1 175 ? 4.531 -7.764 -3.080 1.00 80.69 175 VAL A O 1
ATOM 1391 N N . PRO A 1 176 ? 3.948 -8.411 -1.002 1.00 82.81 176 PRO A N 1
ATOM 1392 C CA . PRO A 1 176 ? 4.011 -9.834 -1.315 1.00 82.81 176 PRO A CA 1
ATOM 1393 C C . PRO A 1 176 ? 2.895 -10.261 -2.290 1.00 82.81 176 PRO A C 1
ATOM 1395 O O . PRO A 1 176 ? 1.826 -9.649 -2.307 1.00 82.81 176 PRO A O 1
ATOM 1398 N N . PRO A 1 177 ? 3.084 -11.353 -3.060 1.00 83.81 177 PRO A N 1
ATOM 1399 C CA . PRO A 1 177 ? 2.055 -11.901 -3.952 1.00 83.81 177 PRO A CA 1
ATOM 1400 C C . PRO A 1 177 ? 0.711 -12.202 -3.268 1.00 83.81 177 PRO A C 1
ATOM 1402 O O . PRO A 1 177 ? -0.337 -12.110 -3.899 1.00 83.81 177 PRO A O 1
ATOM 1405 N N . THR A 1 178 ? 0.729 -12.514 -1.972 1.00 89.50 178 THR A N 1
ATOM 1406 C CA . THR A 1 178 ? -0.464 -12.796 -1.162 1.00 89.50 178 THR A CA 1
ATOM 1407 C C . THR A 1 178 ? -1.439 -11.620 -1.091 1.00 89.50 178 THR A C 1
ATOM 1409 O O . THR A 1 178 ? -2.645 -11.849 -1.116 1.00 89.50 178 THR A O 1
ATOM 1412 N N . GLU A 1 179 ? -0.958 -10.371 -1.107 1.00 91.94 179 GLU A N 1
ATOM 1413 C CA . GLU A 1 179 ? -1.818 -9.176 -1.172 1.00 91.94 179 GLU A CA 1
ATOM 1414 C C . GLU A 1 179 ? -2.670 -9.161 -2.452 1.00 91.94 179 GLU A C 1
ATOM 1416 O O . GLU A 1 179 ? -3.844 -8.783 -2.424 1.00 91.94 179 GLU A O 1
ATOM 1421 N N . PHE A 1 180 ? -2.107 -9.617 -3.576 1.00 92.56 180 PHE A N 1
ATOM 1422 C CA . PHE A 1 180 ? -2.835 -9.720 -4.840 1.00 92.56 180 PHE A CA 1
ATOM 1423 C C . PHE A 1 180 ? -3.883 -10.826 -4.796 1.00 92.56 180 PHE A C 1
ATOM 1425 O O . PHE A 1 180 ? -5.030 -10.583 -5.171 1.00 92.56 180 PHE A O 1
ATOM 1432 N N . SER A 1 181 ? -3.514 -12.011 -4.302 1.00 93.25 181 SER A N 1
ATOM 1433 C CA . SER A 1 181 ? -4.455 -13.125 -4.158 1.00 93.25 181 SER A CA 1
ATOM 1434 C C . SER A 1 181 ? -5.626 -12.762 -3.237 1.00 93.25 181 SER A C 1
ATOM 1436 O O . SER A 1 181 ? -6.773 -13.058 -3.559 1.00 93.25 181 SER A O 1
ATOM 1438 N N . GLU A 1 182 ? -5.392 -12.061 -2.122 1.00 95.69 182 GLU A N 1
ATOM 1439 C CA . GLU A 1 182 ? -6.481 -11.622 -1.234 1.00 95.69 182 GLU A CA 1
ATOM 1440 C C . GLU A 1 182 ? -7.368 -10.534 -1.863 1.00 95.69 182 GLU A C 1
ATOM 1442 O O . GLU A 1 182 ? -8.589 -10.553 -1.689 1.00 95.69 182 GLU A O 1
ATOM 1447 N N . ALA A 1 183 ? -6.805 -9.612 -2.650 1.00 96.62 183 ALA A N 1
ATOM 1448 C CA . ALA A 1 183 ? -7.601 -8.637 -3.401 1.00 96.62 183 ALA A CA 1
ATOM 1449 C C . ALA A 1 183 ? -8.416 -9.277 -4.542 1.00 96.62 183 ALA A C 1
ATOM 1451 O O . ALA A 1 183 ? -9.518 -8.818 -4.849 1.00 96.62 183 ALA A O 1
ATOM 1452 N N . ALA A 1 184 ? -7.918 -10.352 -5.154 1.00 96.06 184 ALA A N 1
ATOM 1453 C CA . ALA A 1 184 ? -8.631 -11.082 -6.200 1.00 96.06 184 ALA A CA 1
ATOM 1454 C C . ALA A 1 184 ? -9.817 -11.904 -5.668 1.00 96.06 184 ALA A C 1
ATOM 1456 O O . ALA A 1 184 ? -10.781 -12.136 -6.397 1.00 96.06 184 ALA A O 1
ATOM 1457 N N . LYS A 1 185 ? -9.797 -12.276 -4.381 1.00 96.31 185 LYS A N 1
ATOM 1458 C CA . LYS A 1 185 ? -10.884 -13.010 -3.704 1.00 96.31 185 LYS A CA 1
ATOM 1459 C C . LYS A 1 185 ? -12.106 -12.154 -3.363 1.00 96.31 185 LYS A C 1
ATOM 1461 O O . LYS A 1 185 ? -13.103 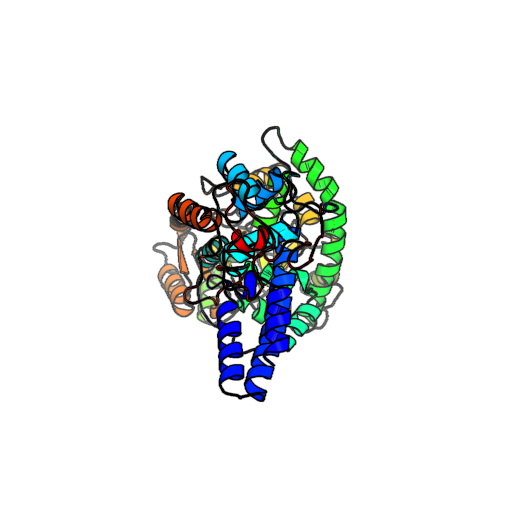-12.695 -2.883 1.00 96.31 185 LYS A O 1
ATOM 1466 N N . LEU A 1 186 ? -12.063 -10.838 -3.591 1.00 98.00 186 LEU A N 1
ATOM 1467 C CA . LEU A 1 186 ? -13.194 -9.958 -3.296 1.00 98.00 186 LEU A CA 1
ATOM 1468 C C . LEU A 1 186 ? -14.449 -10.401 -4.053 1.00 98.00 186 LEU A C 1
ATOM 1470 O O . LEU A 1 186 ? -14.443 -10.526 -5.282 1.00 98.00 186 LEU A O 1
ATOM 1474 N N . VAL A 1 187 ? -15.547 -10.580 -3.317 1.00 97.75 187 VAL A N 1
ATOM 1475 C CA . VAL A 1 187 ? -16.863 -10.871 -3.904 1.00 97.75 187 VAL A CA 1
ATOM 1476 C C . VAL A 1 187 ? -17.453 -9.620 -4.556 1.00 97.75 187 VAL A C 1
ATOM 1478 O O . VAL A 1 187 ? -16.995 -8.504 -4.311 1.00 97.75 187 VAL A O 1
ATOM 1481 N N . ASP A 1 188 ? -18.500 -9.776 -5.365 1.00 98.12 188 ASP A N 1
ATOM 1482 C CA . ASP A 1 188 ? -18.998 -8.706 -6.239 1.00 98.12 188 ASP A CA 1
ATOM 1483 C C . ASP A 1 188 ? -19.310 -7.388 -5.513 1.00 98.12 188 ASP A C 1
ATOM 1485 O O . ASP A 1 188 ? -18.920 -6.323 -5.991 1.00 98.12 188 ASP A O 1
ATOM 1489 N N . CYS A 1 189 ? -19.968 -7.411 -4.348 1.00 98.06 189 CYS A N 1
ATOM 1490 C CA . CYS A 1 189 ? -20.260 -6.179 -3.602 1.00 98.06 189 CYS A CA 1
ATOM 1491 C C . CYS A 1 189 ? -18.980 -5.449 -3.161 1.00 98.06 189 CYS A C 1
ATOM 1493 O O . CYS A 1 189 ? -18.872 -4.233 -3.310 1.00 98.06 189 CYS A O 1
ATOM 1495 N N . GLN A 1 190 ? -17.987 -6.198 -2.683 1.00 98.56 190 GLN A N 1
ATOM 1496 C CA . GLN A 1 190 ? -16.700 -5.679 -2.234 1.00 98.56 190 GLN A CA 1
ATOM 1497 C C . GLN A 1 190 ? -15.875 -5.157 -3.411 1.00 98.56 190 GLN A C 1
ATOM 1499 O O . GLN A 1 190 ? -15.372 -4.037 -3.368 1.00 98.56 190 GLN A O 1
ATOM 1504 N N . ARG A 1 191 ? -15.788 -5.943 -4.489 1.00 98.31 191 ARG A N 1
ATOM 1505 C CA . ARG A 1 191 ? -15.042 -5.603 -5.703 1.00 98.31 191 ARG A CA 1
ATOM 1506 C C . ARG A 1 191 ? -15.580 -4.328 -6.349 1.00 98.31 191 ARG A C 1
ATOM 1508 O O . ARG A 1 191 ? -14.806 -3.440 -6.702 1.00 98.31 191 ARG A O 1
ATOM 1515 N N . ASN A 1 192 ? -16.904 -4.203 -6.453 1.00 98.44 192 ASN A N 1
ATOM 1516 C CA . ASN A 1 192 ? -17.547 -3.008 -6.997 1.00 98.44 192 ASN A CA 1
ATOM 1517 C C . ASN A 1 192 ? -17.376 -1.783 -6.081 1.00 98.44 192 ASN A C 1
ATOM 1519 O O . ASN A 1 192 ? -17.123 -0.691 -6.590 1.00 98.44 192 ASN A O 1
ATOM 1523 N N . ALA A 1 193 ? -17.444 -1.956 -4.755 1.00 98.56 193 ALA A N 1
ATOM 1524 C CA . ALA A 1 193 ? -17.175 -0.884 -3.795 1.00 98.56 193 ALA A CA 1
ATOM 1525 C C . ALA A 1 193 ? -15.738 -0.350 -3.916 1.00 98.56 193 ALA A C 1
ATOM 1527 O O . ALA A 1 193 ? -15.542 0.858 -4.057 1.00 98.56 193 ALA A O 1
ATOM 1528 N N . VAL A 1 194 ? -14.739 -1.240 -3.951 1.00 98.50 194 VAL A N 1
ATOM 1529 C CA . VAL A 1 194 ? -13.329 -0.856 -4.128 1.00 98.50 194 VAL A CA 1
ATOM 1530 C C . VAL A 1 194 ? -13.123 -0.173 -5.481 1.00 98.50 194 VAL A C 1
ATOM 1532 O O . VAL A 1 194 ? -12.568 0.925 -5.525 1.00 98.50 194 VAL A O 1
ATOM 1535 N N . ARG A 1 195 ? -13.636 -0.743 -6.583 1.00 98.38 195 ARG A N 1
ATOM 1536 C CA . ARG A 1 195 ? -13.536 -0.141 -7.927 1.00 98.38 195 ARG A CA 1
ATOM 1537 C C . ARG A 1 195 ? -14.119 1.273 -7.963 1.00 98.38 195 ARG A C 1
ATOM 1539 O O . ARG A 1 195 ? -13.518 2.174 -8.549 1.00 98.38 195 ARG A O 1
ATOM 1546 N N . HIS A 1 196 ? -15.279 1.465 -7.336 1.00 98.19 196 HIS A N 1
ATOM 1547 C CA . HIS A 1 196 ? -15.946 2.759 -7.245 1.00 98.19 196 HIS A CA 1
ATOM 1548 C C . HIS A 1 196 ? -15.078 3.802 -6.538 1.00 98.19 196 HIS A C 1
ATOM 1550 O O . HIS A 1 196 ? -14.835 4.871 -7.103 1.00 98.19 196 HIS A O 1
ATOM 1556 N N . ILE A 1 197 ? -14.541 3.471 -5.360 1.00 98.56 197 ILE A N 1
ATOM 1557 C CA . ILE A 1 197 ? -13.667 4.388 -4.622 1.00 98.56 197 ILE A CA 1
ATOM 1558 C C . ILE A 1 197 ? -12.371 4.657 -5.378 1.00 98.56 197 ILE A C 1
ATOM 1560 O O . ILE A 1 197 ? -11.954 5.807 -5.456 1.00 98.56 197 ILE A O 1
ATOM 1564 N N . ARG A 1 198 ? -11.754 3.649 -6.004 1.00 97.56 198 ARG A N 1
ATOM 1565 C CA . ARG A 1 198 ? -10.531 3.841 -6.804 1.00 97.56 198 ARG A CA 1
ATOM 1566 C C . ARG A 1 198 ? -10.730 4.857 -7.931 1.00 97.56 198 ARG A C 1
ATOM 1568 O O . ARG A 1 198 ? -9.869 5.711 -8.135 1.00 97.56 198 ARG A O 1
ATOM 1575 N N . ALA A 1 199 ? -11.871 4.804 -8.622 1.00 96.00 199 ALA A N 1
ATOM 1576 C CA . ALA A 1 199 ? -12.196 5.746 -9.692 1.00 96.00 199 ALA A CA 1
ATOM 1577 C C . ALA A 1 199 ? -12.373 7.191 -9.184 1.00 96.00 199 ALA A C 1
ATOM 1579 O O . ALA A 1 199 ? -11.908 8.131 -9.831 1.00 96.00 199 ALA A O 1
ATOM 1580 N N . LEU A 1 200 ? -13.020 7.375 -8.028 1.00 98.06 200 LEU A N 1
ATOM 1581 C CA . LEU A 1 200 ? -13.164 8.690 -7.392 1.00 98.06 200 LEU A CA 1
ATOM 1582 C C . LEU A 1 200 ? -11.820 9.210 -6.872 1.00 98.06 200 LEU A C 1
ATOM 1584 O O . LEU A 1 200 ? -11.417 10.324 -7.205 1.00 98.06 200 LEU A O 1
ATOM 1588 N N . ALA A 1 201 ? -11.107 8.373 -6.120 1.00 97.25 201 ALA A N 1
ATOM 1589 C CA . ALA A 1 201 ? -9.849 8.703 -5.472 1.00 97.25 201 ALA A CA 1
ATOM 1590 C C . ALA A 1 201 ? -8.787 9.149 -6.477 1.00 97.25 201 ALA A C 1
ATOM 1592 O O . ALA A 1 201 ? -8.090 10.117 -6.201 1.00 97.25 201 ALA A O 1
ATOM 1593 N N . LYS A 1 202 ? -8.696 8.512 -7.657 1.00 90.25 202 LYS A N 1
ATOM 1594 C CA . LYS A 1 202 ? -7.755 8.938 -8.703 1.00 90.25 202 LYS A CA 1
ATOM 1595 C C . LYS A 1 202 ? -7.967 10.400 -9.098 1.00 90.25 202 LYS A C 1
ATOM 1597 O O . LYS A 1 202 ? -7.026 11.183 -9.054 1.00 90.25 202 LYS A O 1
ATOM 1602 N N . ARG A 1 203 ? -9.201 10.763 -9.465 1.00 93.12 203 ARG A N 1
ATOM 1603 C CA . ARG A 1 203 ? -9.527 12.137 -9.880 1.00 93.12 203 ARG A CA 1
ATOM 1604 C C . ARG A 1 203 ? -9.259 13.126 -8.749 1.00 93.12 203 ARG A C 1
ATOM 1606 O O . ARG A 1 203 ? -8.596 14.132 -8.955 1.00 93.12 203 ARG A O 1
ATOM 1613 N N . ASN A 1 204 ? -9.699 12.785 -7.540 1.00 96.25 204 ASN A N 1
ATOM 1614 C CA . ASN A 1 204 ? -9.567 13.663 -6.381 1.00 96.25 204 ASN A CA 1
ATOM 1615 C C . ASN A 1 204 ? -8.101 13.845 -5.959 1.00 96.25 204 ASN A C 1
ATOM 1617 O O . ASN A 1 204 ? -7.709 14.946 -5.577 1.00 96.25 204 ASN A O 1
ATOM 1621 N N . HIS A 1 205 ? -7.279 12.796 -6.066 1.00 93.56 205 HIS A N 1
ATOM 1622 C CA . HIS A 1 205 ? -5.835 12.877 -5.871 1.00 93.56 205 HIS A CA 1
ATOM 1623 C C . HIS A 1 205 ? -5.210 13.848 -6.872 1.00 93.56 205 HIS A C 1
ATOM 1625 O O . HIS A 1 205 ? -4.522 14.775 -6.446 1.00 93.56 205 HIS A O 1
ATOM 1631 N N . ASP A 1 206 ? -5.467 13.649 -8.170 1.00 85.88 206 ASP A N 1
ATOM 1632 C CA . ASP A 1 206 ? -4.891 14.463 -9.245 1.00 85.88 206 ASP A CA 1
ATOM 1633 C C . ASP A 1 206 ? -5.262 15.951 -9.064 1.00 85.88 206 ASP A C 1
ATOM 1635 O O . ASP A 1 206 ? -4.396 16.825 -9.143 1.00 85.88 206 ASP A O 1
ATOM 1639 N N . ASP A 1 207 ? -6.520 16.240 -8.710 1.00 90.81 207 ASP A N 1
ATOM 1640 C CA . ASP A 1 207 ? -7.019 17.603 -8.475 1.00 90.81 207 ASP A CA 1
ATOM 1641 C C . ASP A 1 207 ? -6.435 18.258 -7.207 1.00 90.81 207 ASP A C 1
ATOM 1643 O O . ASP A 1 207 ? -6.225 19.478 -7.150 1.00 90.81 207 ASP A O 1
ATOM 1647 N N . ALA A 1 208 ? -6.182 17.469 -6.157 1.00 91.94 208 ALA A N 1
ATOM 1648 C CA . ALA A 1 208 ? -5.670 17.966 -4.881 1.00 91.94 208 ALA A CA 1
ATOM 1649 C C . ALA A 1 208 ? -4.150 18.184 -4.885 1.00 91.94 208 ALA A C 1
ATOM 1651 O O . ALA A 1 208 ? -3.655 19.074 -4.183 1.00 91.94 208 ALA A O 1
ATOM 1652 N N . LEU A 1 209 ? -3.407 17.406 -5.678 1.00 86.25 209 LEU A N 1
ATOM 1653 C CA . LEU A 1 209 ? -1.947 17.326 -5.614 1.00 86.25 209 LEU A CA 1
ATOM 1654 C C . LEU A 1 209 ? -1.235 18.683 -5.781 1.00 86.25 209 LEU A C 1
ATOM 1656 O O . LEU A 1 209 ? -0.400 19.001 -4.929 1.00 86.25 209 LEU A O 1
ATOM 1660 N N . PRO A 1 210 ? -1.605 19.563 -6.740 1.00 85.31 210 PRO A N 1
ATOM 1661 C CA . PRO A 1 210 ? -0.954 20.869 -6.874 1.00 85.31 210 PRO A CA 1
ATOM 1662 C C . PRO A 1 210 ? -1.156 21.779 -5.656 1.00 85.31 210 PRO A C 1
ATOM 1664 O O . PRO A 1 210 ? -0.278 22.568 -5.298 1.00 85.31 210 PRO A O 1
ATOM 1667 N N . LYS A 1 211 ? -2.329 21.705 -5.011 1.00 90.50 211 LYS A N 1
ATOM 1668 C CA . LYS A 1 211 ? -2.619 22.481 -3.793 1.00 90.50 211 LYS A CA 1
ATOM 1669 C C . LYS A 1 211 ? -1.845 21.920 -2.606 1.00 90.50 211 LYS A C 1
ATOM 1671 O O . LYS A 1 211 ? -1.288 22.699 -1.834 1.00 90.50 211 LYS A O 1
ATOM 1676 N N . LEU A 1 212 ? -1.773 20.595 -2.496 1.00 90.06 212 LEU A N 1
ATOM 1677 C CA . LEU A 1 212 ? -1.005 19.918 -1.461 1.00 90.06 212 LEU A CA 1
ATOM 1678 C C . LEU A 1 212 ? 0.488 20.245 -1.556 1.00 90.06 212 LEU A C 1
ATOM 1680 O O . LEU A 1 212 ? 1.077 20.611 -0.547 1.00 90.06 212 LEU A O 1
ATOM 1684 N N . GLN A 1 213 ? 1.082 20.213 -2.753 1.00 86.00 213 GLN A N 1
ATOM 1685 C CA . GLN A 1 213 ? 2.484 20.599 -2.973 1.00 86.00 213 GLN A CA 1
ATOM 1686 C C . GLN A 1 213 ? 2.781 22.009 -2.447 1.00 86.00 213 GLN A C 1
ATOM 1688 O O . GLN A 1 213 ? 3.728 22.204 -1.685 1.00 86.00 213 GLN A O 1
ATOM 1693 N N . ARG A 1 214 ? 1.931 22.990 -2.790 1.00 89.00 214 ARG A N 1
ATOM 1694 C CA . ARG A 1 214 ? 2.066 24.367 -2.284 1.00 89.00 214 ARG A CA 1
ATOM 1695 C C . ARG A 1 214 ? 1.916 24.442 -0.768 1.00 89.00 214 ARG A C 1
ATOM 1697 O O . ARG A 1 214 ? 2.680 25.155 -0.124 1.00 89.00 214 ARG A O 1
ATOM 1704 N N . ARG A 1 215 ? 0.964 23.697 -0.196 1.00 92.50 215 ARG A N 1
ATOM 1705 C CA . ARG A 1 215 ? 0.771 23.639 1.256 1.00 92.50 215 ARG A CA 1
ATOM 1706 C C . ARG A 1 215 ? 2.014 23.092 1.954 1.00 92.50 215 ARG A C 1
ATOM 1708 O O . ARG A 1 215 ? 2.500 23.736 2.875 1.00 92.50 215 ARG A O 1
ATOM 1715 N N . ILE A 1 216 ? 2.564 21.973 1.483 1.00 86.75 216 ILE A N 1
ATOM 1716 C CA . ILE A 1 216 ? 3.775 21.355 2.043 1.00 86.75 216 ILE A CA 1
ATOM 1717 C C . ILE A 1 216 ? 4.956 22.331 2.010 1.00 86.75 216 ILE A C 1
ATOM 1719 O O . ILE A 1 216 ? 5.622 22.505 3.027 1.00 86.75 216 ILE A O 1
ATOM 1723 N N . ALA A 1 217 ? 5.158 23.038 0.894 1.00 85.62 217 ALA A N 1
ATOM 1724 C CA . ALA A 1 217 ? 6.209 24.052 0.777 1.00 85.62 217 ALA A CA 1
ATOM 1725 C C . ALA A 1 217 ? 6.041 25.229 1.763 1.00 85.62 217 ALA A C 1
ATOM 1727 O O . ALA A 1 217 ? 7.021 25.876 2.120 1.00 85.62 217 ALA A O 1
ATOM 1728 N N . SER A 1 218 ? 4.813 25.502 2.224 1.00 89.69 218 SER A N 1
ATOM 1729 C CA . SER A 1 218 ? 4.520 26.559 3.205 1.00 89.69 218 SER A CA 1
ATOM 1730 C C . SER A 1 218 ? 4.594 26.124 4.675 1.00 89.69 218 SER A C 1
ATOM 1732 O O . SER A 1 218 ? 4.559 26.985 5.550 1.00 89.69 218 SER A O 1
ATOM 1734 N N . LEU A 1 219 ? 4.713 24.820 4.972 1.00 86.81 219 LEU A N 1
ATOM 1735 C CA . LEU A 1 219 ? 4.696 24.303 6.352 1.00 86.81 219 LEU A CA 1
ATOM 1736 C C . LEU A 1 219 ? 5.965 24.638 7.161 1.00 86.81 219 LEU A C 1
ATOM 1738 O O . LEU A 1 219 ? 5.945 24.535 8.386 1.00 86.81 219 LEU A O 1
ATOM 1742 N N . GLY A 1 220 ? 7.065 25.040 6.512 1.00 78.50 220 GLY A N 1
ATOM 1743 C CA . GLY A 1 220 ? 8.275 25.515 7.190 1.00 78.50 220 GLY A CA 1
ATOM 1744 C C . GLY A 1 220 ? 9.538 25.455 6.326 1.00 78.50 220 GLY A C 1
ATOM 1745 O O . GLY A 1 220 ? 9.608 24.710 5.354 1.00 78.50 220 GLY A O 1
ATOM 1746 N N . SER A 1 221 ? 10.575 26.207 6.713 1.00 68.81 221 SER A N 1
ATOM 1747 C CA . SER A 1 221 ? 11.829 26.361 5.950 1.00 68.81 221 SER A CA 1
ATOM 1748 C C . SER A 1 221 ? 12.672 25.082 5.803 1.00 68.81 221 SER A C 1
ATOM 1750 O O . SER A 1 221 ? 13.570 25.040 4.966 1.00 68.81 221 SER A O 1
ATOM 1752 N N . GLY A 1 222 ? 12.398 24.039 6.594 1.00 77.25 222 GLY A N 1
ATOM 1753 C CA . GLY A 1 222 ? 13.096 22.746 6.551 1.00 77.25 222 GLY A CA 1
ATOM 1754 C C . GLY A 1 222 ? 12.376 21.637 5.771 1.00 77.25 222 GLY A C 1
ATOM 1755 O O . GLY A 1 222 ? 12.853 20.497 5.767 1.00 77.25 222 GLY A O 1
ATOM 1756 N N . ILE A 1 223 ? 11.225 21.934 5.158 1.00 82.75 223 ILE A N 1
ATOM 1757 C CA . ILE A 1 223 ? 10.399 20.956 4.438 1.00 82.75 223 ILE A CA 1
ATOM 1758 C C . ILE A 1 223 ? 10.570 21.163 2.939 1.00 82.75 223 ILE A C 1
ATOM 1760 O O . ILE A 1 223 ? 10.364 22.254 2.411 1.00 82.75 223 ILE A O 1
ATOM 1764 N N . LYS A 1 224 ? 10.971 20.096 2.252 1.00 80.06 224 LYS A N 1
ATOM 1765 C CA . LYS A 1 224 ? 11.189 20.078 0.806 1.00 80.06 224 LYS A CA 1
ATOM 1766 C C . LYS A 1 224 ? 9.975 19.480 0.110 1.00 80.06 224 LYS A C 1
ATOM 1768 O O . LYS A 1 224 ? 9.261 18.659 0.675 1.00 80.06 224 LYS A O 1
ATOM 1773 N N . GLU A 1 225 ? 9.783 19.814 -1.161 1.00 75.69 225 GLU A N 1
ATOM 1774 C CA . GLU A 1 225 ? 8.743 19.181 -1.984 1.00 75.69 225 GLU A CA 1
ATOM 1775 C C . GLU A 1 225 ? 8.898 17.650 -2.032 1.00 75.69 225 GLU A C 1
ATOM 1777 O O . GLU A 1 225 ? 7.914 16.918 -2.000 1.00 75.69 225 GLU A O 1
ATOM 1782 N N . THR A 1 226 ? 10.137 17.155 -2.022 1.00 75.25 226 THR A N 1
ATOM 1783 C CA . THR A 1 226 ? 10.466 15.721 -1.974 1.00 75.25 226 THR A CA 1
ATOM 1784 C C . THR A 1 226 ? 9.911 15.020 -0.730 1.00 75.25 226 THR A C 1
ATOM 1786 O O . THR A 1 226 ? 9.621 13.825 -0.775 1.00 75.25 226 THR A O 1
ATOM 1789 N N . ASP A 1 227 ? 9.686 15.758 0.362 1.00 81.81 227 ASP A N 1
ATOM 1790 C CA . ASP A 1 227 ? 9.116 15.215 1.595 1.00 81.81 227 ASP A CA 1
ATOM 1791 C C . ASP A 1 227 ? 7.644 14.808 1.414 1.00 81.81 227 ASP A C 1
ATOM 1793 O O . ASP A 1 227 ? 7.190 13.856 2.052 1.00 81.81 227 ASP A O 1
ATOM 1797 N N . LEU A 1 228 ? 6.901 15.461 0.508 1.00 82.19 228 LEU A N 1
ATOM 1798 C CA . LEU A 1 228 ? 5.539 15.045 0.156 1.00 82.19 228 LEU A CA 1
ATOM 1799 C C . LEU A 1 228 ? 5.540 13.641 -0.454 1.00 82.19 228 LEU A C 1
ATOM 1801 O O . LEU A 1 228 ? 4.751 12.789 -0.048 1.00 82.19 228 LEU A O 1
ATOM 1805 N N . TRP A 1 229 ? 6.434 13.391 -1.408 1.00 79.56 229 TRP A N 1
ATOM 1806 C CA . TRP A 1 229 ? 6.511 12.105 -2.100 1.00 79.56 229 TRP A CA 1
ATOM 1807 C C . TRP A 1 229 ? 6.930 10.984 -1.155 1.00 79.56 229 TRP A C 1
ATOM 1809 O O . TRP A 1 229 ? 6.313 9.920 -1.161 1.00 79.56 229 TRP A O 1
ATOM 1819 N N . MET A 1 230 ? 7.886 11.255 -0.262 1.00 78.94 230 MET A N 1
ATOM 1820 C CA . MET A 1 230 ? 8.253 10.325 0.811 1.00 78.94 230 MET A CA 1
ATOM 1821 C C . MET A 1 230 ? 7.086 10.058 1.766 1.00 78.94 230 MET A C 1
ATOM 1823 O O . MET A 1 230 ? 6.873 8.918 2.171 1.00 78.94 230 MET A O 1
ATOM 1827 N N . THR A 1 231 ? 6.285 11.079 2.081 1.00 85.00 231 THR A N 1
ATOM 1828 C CA . THR A 1 231 ? 5.095 10.946 2.938 1.00 85.00 231 THR A CA 1
ATOM 1829 C C . THR A 1 231 ? 4.009 10.093 2.286 1.00 85.00 231 THR A C 1
ATOM 1831 O O . THR A 1 231 ? 3.476 9.179 2.918 1.00 85.00 231 THR A O 1
ATOM 1834 N N . LEU A 1 232 ? 3.703 10.339 1.010 1.00 84.25 232 LEU A N 1
ATOM 1835 C CA . LEU A 1 232 ? 2.754 9.529 0.244 1.00 84.25 232 LEU A CA 1
ATOM 1836 C C . LEU A 1 232 ? 3.243 8.083 0.105 1.00 84.25 232 LEU A C 1
ATOM 1838 O O . LEU A 1 232 ? 2.462 7.157 0.309 1.00 84.25 232 LEU A O 1
ATOM 1842 N N . ALA A 1 233 ? 4.533 7.879 -0.166 1.00 81.25 233 ALA A N 1
ATOM 1843 C CA . ALA A 1 233 ? 5.148 6.558 -0.225 1.00 81.25 233 ALA A CA 1
ATOM 1844 C C . ALA A 1 233 ? 5.089 5.820 1.121 1.00 81.25 233 ALA A C 1
ATOM 1846 O O . ALA A 1 233 ? 4.732 4.643 1.171 1.00 81.25 233 ALA A O 1
ATOM 1847 N N . TRP A 1 234 ? 5.384 6.512 2.225 1.00 85.44 234 TRP A N 1
ATOM 1848 C CA . TRP A 1 234 ? 5.258 5.971 3.576 1.00 85.44 234 TRP A CA 1
ATOM 1849 C C . TRP A 1 234 ? 3.830 5.492 3.859 1.00 85.44 234 TRP A C 1
ATOM 1851 O O . TRP A 1 234 ? 3.640 4.345 4.268 1.00 85.44 234 TRP A O 1
ATOM 1861 N N . ILE A 1 235 ? 2.829 6.338 3.598 1.00 88.62 235 ILE A N 1
ATOM 1862 C CA . ILE A 1 235 ? 1.412 5.992 3.766 1.00 88.62 235 ILE A CA 1
ATOM 1863 C C . ILE A 1 235 ? 1.057 4.775 2.912 1.00 88.62 235 ILE A C 1
ATOM 1865 O O . ILE A 1 235 ? 0.486 3.800 3.413 1.00 88.62 235 ILE A O 1
ATOM 1869 N N . ARG A 1 236 ? 1.429 4.827 1.631 1.00 87.44 236 ARG A N 1
ATOM 1870 C CA . ARG A 1 236 ? 1.089 3.815 0.638 1.00 87.44 236 ARG A CA 1
ATOM 1871 C C . ARG A 1 236 ? 1.689 2.458 0.962 1.00 87.44 236 ARG A C 1
ATOM 1873 O O . ARG A 1 236 ? 1.007 1.464 0.773 1.00 87.44 236 ARG A O 1
ATOM 1880 N N . GLU A 1 237 ? 2.904 2.396 1.485 1.00 81.69 237 GLU A N 1
ATOM 1881 C CA . GLU A 1 237 ? 3.643 1.133 1.594 1.00 81.69 237 GLU A CA 1
ATOM 1882 C C . GLU A 1 237 ? 3.768 0.656 3.040 1.00 81.69 237 GLU A C 1
ATOM 1884 O O . GLU A 1 237 ? 3.469 -0.491 3.357 1.00 81.69 237 GLU A O 1
ATOM 1889 N N . MET A 1 238 ? 4.169 1.548 3.942 1.00 82.50 238 MET A N 1
ATOM 1890 C CA . MET A 1 238 ? 4.737 1.162 5.232 1.00 82.50 238 MET A CA 1
ATOM 1891 C C . MET A 1 238 ? 3.807 1.439 6.415 1.00 82.50 238 MET A C 1
ATOM 1893 O O . MET A 1 238 ? 3.939 0.779 7.447 1.00 82.50 238 MET A O 1
ATOM 1897 N N . ALA A 1 239 ? 2.912 2.426 6.325 1.00 90.00 239 ALA A N 1
ATOM 1898 C CA . ALA A 1 239 ? 2.055 2.834 7.440 1.00 90.00 239 ALA A CA 1
ATOM 1899 C C . ALA A 1 239 ? 1.129 1.680 7.878 1.00 90.00 239 ALA A C 1
ATOM 1901 O O . ALA A 1 239 ? 0.308 1.252 7.068 1.00 90.00 239 ALA A O 1
ATOM 1902 N N . PRO A 1 240 ? 1.228 1.156 9.116 1.00 93.38 240 PRO A N 1
ATOM 1903 C CA . PRO A 1 240 ? 0.484 -0.037 9.515 1.00 93.38 240 PRO A CA 1
ATOM 1904 C C . PRO A 1 240 ? -1.030 0.159 9.429 1.00 93.38 240 PRO A C 1
ATOM 1906 O O . PRO A 1 240 ? -1.550 1.180 9.882 1.00 93.38 240 PRO A O 1
ATOM 1909 N N . ILE A 1 241 ? -1.738 -0.844 8.916 1.00 97.75 241 ILE A N 1
ATOM 1910 C CA . ILE A 1 241 ? -3.194 -0.935 9.043 1.00 97.75 241 ILE A CA 1
ATOM 1911 C C . ILE A 1 241 ? -3.470 -1.751 10.300 1.00 97.75 241 ILE A C 1
ATOM 1913 O O . ILE A 1 241 ? -3.019 -2.893 10.415 1.00 97.75 241 ILE A O 1
ATOM 1917 N N . ILE A 1 242 ? -4.168 -1.152 11.262 1.00 98.19 242 ILE A N 1
ATOM 1918 C CA . ILE A 1 242 ? -4.407 -1.768 12.566 1.00 98.19 242 ILE A CA 1
ATOM 1919 C C . ILE A 1 242 ? -5.888 -1.783 12.922 1.00 98.19 242 ILE A C 1
ATOM 1921 O O . ILE A 1 242 ? -6.680 -0.966 12.453 1.00 98.19 242 ILE A O 1
ATOM 1925 N N . VAL A 1 243 ? -6.255 -2.698 13.810 1.00 98.06 243 VAL A N 1
ATOM 1926 C CA . VAL A 1 243 ? -7.583 -2.754 14.424 1.00 98.06 243 VAL A CA 1
ATOM 1927 C C . VAL A 1 243 ? -7.404 -2.641 15.927 1.00 98.06 243 VAL A C 1
ATOM 1929 O O . VAL A 1 243 ? -6.796 -3.515 16.541 1.00 98.06 243 VAL A O 1
ATOM 1932 N N . HIS A 1 244 ? -7.924 -1.566 16.520 1.00 97.75 244 HIS A N 1
ATOM 1933 C CA . HIS A 1 244 ? -7.978 -1.436 17.975 1.00 97.75 244 HIS A CA 1
ATOM 1934 C C . HIS A 1 244 ? -8.974 -2.448 18.554 1.00 97.75 244 HIS A C 1
ATOM 1936 O O . HIS A 1 244 ? -10.071 -2.625 18.024 1.00 97.75 244 HIS A O 1
ATOM 1942 N N . VAL A 1 245 ? -8.571 -3.122 19.631 1.00 96.56 245 VAL A N 1
ATOM 1943 C CA . VAL A 1 245 ? -9.318 -4.198 20.284 1.00 96.56 245 VAL A CA 1
ATOM 1944 C C . VAL A 1 245 ? -9.283 -4.061 21.803 1.00 96.56 245 VAL A C 1
ATOM 1946 O O . VAL A 1 245 ? -8.268 -3.708 22.407 1.00 96.56 245 VAL A O 1
ATOM 1949 N N . GLN A 1 246 ? -10.409 -4.385 22.433 1.00 95.25 246 GLN A N 1
ATOM 1950 C CA . GLN A 1 246 ? -10.570 -4.402 23.884 1.00 95.25 246 GLN A CA 1
ATOM 1951 C C . GLN A 1 246 ? -10.470 -5.857 24.370 1.00 95.25 246 GLN A C 1
ATOM 1953 O O . GLN A 1 246 ? -11.443 -6.608 24.291 1.00 95.25 246 GLN A O 1
ATOM 1958 N N . LEU A 1 247 ? -9.270 -6.290 24.782 1.00 95.94 247 LEU A N 1
ATOM 1959 C CA . LEU A 1 247 ? -8.948 -7.718 24.955 1.00 95.94 247 LEU A CA 1
ATOM 1960 C C . LEU A 1 247 ? -9.778 -8.425 26.034 1.00 95.94 247 LEU A C 1
ATOM 1962 O O . LEU A 1 247 ? -10.196 -9.555 25.811 1.00 95.94 247 LEU A O 1
ATOM 1966 N N . ASP A 1 248 ? -10.095 -7.776 27.151 1.00 92.19 248 ASP A N 1
ATOM 1967 C CA . ASP A 1 248 ? -11.008 -8.309 28.180 1.00 92.19 248 ASP A CA 1
ATOM 1968 C C . ASP A 1 248 ? -12.390 -8.683 27.618 1.00 92.19 248 ASP A C 1
ATOM 1970 O O . ASP A 1 248 ? -12.979 -9.684 28.026 1.00 92.19 248 ASP A O 1
ATOM 1974 N N . LYS A 1 249 ? -12.890 -7.927 26.634 1.00 91.69 249 LYS A N 1
ATOM 1975 C CA . LYS A 1 249 ? -14.160 -8.225 25.952 1.00 91.69 249 LYS A CA 1
ATOM 1976 C C . LYS A 1 249 ? -13.985 -9.213 24.802 1.00 91.69 249 LYS A C 1
ATOM 1978 O O . LYS A 1 249 ? -14.851 -10.053 24.572 1.00 91.69 249 LYS A O 1
ATOM 1983 N N . MET A 1 250 ? -12.886 -9.097 24.059 1.00 92.94 250 MET A N 1
ATOM 1984 C CA . MET A 1 250 ? -12.704 -9.798 22.788 1.00 92.94 250 MET A CA 1
ATOM 1985 C C . MET A 1 250 ? -12.044 -11.171 22.910 1.00 92.94 250 MET A C 1
ATOM 1987 O O . MET A 1 250 ? -12.273 -12.014 22.045 1.00 92.94 250 MET A O 1
ATOM 1991 N N . ILE A 1 251 ? -11.270 -11.441 23.966 1.00 94.69 251 ILE A N 1
ATOM 1992 C CA . ILE A 1 251 ? -10.428 -12.645 24.026 1.00 94.69 251 ILE A CA 1
ATOM 1993 C C . ILE A 1 251 ? -11.239 -13.943 23.939 1.00 94.69 251 ILE A C 1
ATOM 1995 O O . ILE A 1 251 ? -10.840 -14.870 23.245 1.00 94.69 251 ILE A O 1
ATOM 1999 N N . LYS A 1 252 ? -12.431 -13.985 24.549 1.00 93.56 252 LYS A N 1
ATOM 2000 C CA . LYS A 1 252 ? -13.320 -15.160 24.502 1.00 93.56 252 LYS A CA 1
ATOM 2001 C C . LYS A 1 252 ? -13.830 -15.454 23.084 1.00 93.56 252 LYS A C 1
ATOM 2003 O O . LYS A 1 252 ? -14.006 -16.612 22.710 1.00 93.56 252 LYS A O 1
ATOM 2008 N N . PHE A 1 253 ? -14.049 -14.407 22.288 1.00 93.25 253 PHE A N 1
ATOM 2009 C CA . PHE A 1 253 ? -14.411 -14.551 20.879 1.00 93.25 253 PHE A CA 1
ATOM 2010 C C . PHE A 1 253 ? -13.206 -14.992 20.056 1.00 93.25 253 PHE A C 1
ATOM 2012 O O . PHE A 1 253 ? -13.327 -15.919 19.272 1.00 93.25 253 PHE A O 1
ATOM 2019 N N . MET A 1 254 ? -12.026 -14.412 20.288 1.00 95.44 254 MET A N 1
ATOM 2020 C CA . MET A 1 254 ? -10.803 -14.813 19.581 1.00 95.44 254 MET A CA 1
ATOM 2021 C C . MET A 1 254 ? -10.408 -16.276 19.853 1.00 95.44 254 MET A C 1
ATOM 2023 O O . MET A 1 254 ? -9.844 -16.941 18.992 1.00 95.44 254 MET A O 1
ATOM 2027 N N . GLU A 1 255 ? -10.728 -16.821 21.028 1.00 95.94 255 GLU A N 1
ATOM 2028 C CA . GLU A 1 255 ? -10.497 -18.240 21.333 1.00 95.94 255 GLU A CA 1
ATOM 2029 C C . GLU A 1 255 ? -11.351 -19.192 20.484 1.00 95.94 255 GLU A C 1
ATOM 2031 O O . GLU A 1 255 ? -10.903 -20.302 20.182 1.00 95.94 255 GLU A O 1
ATOM 2036 N N . SER A 1 256 ? -12.559 -18.773 20.097 1.00 95.00 256 SER A N 1
ATOM 2037 C CA . SER A 1 256 ? -13.570 -19.633 19.466 1.00 95.00 256 SER A CA 1
ATOM 2038 C C . SER A 1 256 ? -13.793 -19.343 17.981 1.00 95.00 256 SER A C 1
ATOM 2040 O O . SER A 1 256 ? -14.010 -20.275 17.210 1.00 95.00 256 SER A O 1
ATOM 2042 N N . ASP A 1 257 ? -13.701 -18.083 17.567 1.00 96.25 257 ASP A N 1
ATOM 2043 C CA . ASP A 1 257 ? -13.850 -17.652 16.181 1.00 96.25 257 ASP A CA 1
ATOM 2044 C C . ASP A 1 257 ? -12.513 -17.735 15.432 1.00 96.25 257 ASP A C 1
ATOM 2046 O O . ASP A 1 257 ? -11.426 -17.788 16.007 1.00 96.25 257 ASP A O 1
ATOM 2050 N N . THR A 1 258 ? -12.608 -17.743 14.114 1.00 97.12 258 THR A N 1
ATOM 2051 C CA . THR A 1 258 ? -11.492 -17.733 13.169 1.00 97.12 258 THR A CA 1
ATOM 2052 C C . THR A 1 258 ? -11.343 -16.382 12.473 1.00 97.12 258 THR A C 1
ATOM 2054 O O . THR A 1 258 ? -10.348 -16.169 11.783 1.00 97.12 258 THR A O 1
ATOM 2057 N N . HIS A 1 259 ? -12.296 -15.461 12.655 1.00 97.56 259 HIS A N 1
ATOM 2058 C CA . HIS A 1 259 ? -12.343 -14.182 11.950 1.00 97.56 259 HIS A CA 1
ATOM 2059 C C . HIS A 1 259 ? -12.592 -13.001 12.887 1.00 97.56 259 HIS A C 1
ATOM 2061 O O . HIS A 1 259 ? -13.334 -13.095 13.865 1.00 97.56 259 HIS A O 1
ATOM 2067 N N . TYR A 1 260 ? -12.036 -11.846 12.521 1.00 97.12 260 TYR A N 1
ATOM 2068 C CA . TYR A 1 260 ? -12.505 -10.564 13.027 1.00 97.12 260 TYR A CA 1
ATOM 2069 C C . TYR A 1 260 ? -13.830 -10.195 12.344 1.00 97.12 260 TYR A C 1
ATOM 2071 O O . TYR A 1 260 ? -13.927 -10.152 11.114 1.00 97.12 260 TYR A O 1
ATOM 2079 N N . ARG A 1 261 ? -14.851 -9.946 13.166 1.00 95.56 261 ARG A N 1
ATOM 2080 C CA . ARG A 1 261 ? -16.246 -9.751 12.755 1.00 95.56 261 ARG A CA 1
ATOM 2081 C C . ARG A 1 261 ? -16.636 -8.282 12.804 1.00 95.56 261 ARG A C 1
ATOM 2083 O O . ARG A 1 261 ? -16.184 -7.548 13.684 1.00 95.56 261 ARG A O 1
ATOM 2090 N N . ASN A 1 262 ? -17.517 -7.863 11.900 1.00 94.38 262 ASN A N 1
ATOM 2091 C CA . ASN A 1 262 ? -18.143 -6.546 11.992 1.00 94.38 262 ASN A CA 1
ATOM 2092 C C . ASN A 1 262 ? -19.433 -6.598 12.833 1.00 94.38 262 ASN A C 1
ATOM 2094 O O . ASN A 1 262 ? -19.979 -7.657 13.145 1.00 94.38 262 ASN A O 1
ATOM 2098 N N . GLN A 1 263 ? -19.960 -5.425 13.173 1.00 92.25 263 GLN A N 1
ATOM 2099 C CA . GLN A 1 263 ? -21.156 -5.319 14.009 1.00 92.25 263 GLN A CA 1
ATOM 2100 C C . GLN A 1 263 ? -22.440 -5.898 13.382 1.00 92.25 263 GLN A C 1
ATOM 2102 O O . GLN A 1 263 ? -23.389 -6.160 14.114 1.00 92.25 263 GLN A O 1
ATOM 2107 N N . PHE A 1 264 ? -22.517 -6.071 12.054 1.00 93.00 264 PHE A N 1
ATOM 2108 C CA . PHE A 1 264 ? -23.677 -6.712 11.416 1.00 93.00 264 PHE A CA 1
ATOM 2109 C C . PHE A 1 264 ? -23.711 -8.216 11.702 1.00 93.00 264 PHE A C 1
ATOM 2111 O O . PHE A 1 264 ? -24.765 -8.833 11.599 1.00 93.00 264 PHE A O 1
ATOM 2118 N N . GLU A 1 265 ? -22.568 -8.796 12.069 1.00 94.81 265 GLU A N 1
ATOM 2119 C CA . GLU A 1 265 ? -22.441 -10.193 12.478 1.00 94.81 265 GLU A CA 1
ATOM 2120 C C . GLU A 1 265 ? -22.600 -10.353 13.996 1.00 94.81 265 GLU A C 1
ATOM 2122 O O . GLU A 1 265 ? -23.191 -11.327 14.453 1.00 94.81 265 GLU A O 1
ATOM 2127 N N . THR A 1 266 ? -22.085 -9.402 14.786 1.00 92.44 266 THR A N 1
ATOM 2128 C CA . THR A 1 266 ? -22.013 -9.539 16.253 1.00 92.44 266 THR A CA 1
ATOM 2129 C C . THR A 1 266 ? -23.103 -8.801 17.023 1.00 92.44 266 THR A C 1
ATOM 2131 O O . THR A 1 266 ? -23.288 -9.076 18.206 1.00 92.44 266 THR A O 1
ATOM 2134 N N . ALA A 1 267 ? -23.775 -7.828 16.401 1.00 89.44 267 ALA A N 1
ATOM 2135 C CA . ALA A 1 267 ? -24.644 -6.852 17.066 1.00 89.44 267 ALA A CA 1
ATOM 2136 C C . ALA A 1 267 ? -23.960 -6.072 18.217 1.00 89.44 267 ALA A C 1
ATOM 2138 O O . ALA A 1 267 ? -24.629 -5.554 19.112 1.00 89.44 267 ALA A O 1
ATOM 2139 N N . THR A 1 268 ? -22.626 -5.956 18.194 1.00 86.31 268 THR A N 1
ATOM 2140 C CA . THR A 1 268 ? -21.822 -5.226 19.188 1.00 86.31 268 THR A CA 1
ATOM 2141 C C . THR A 1 268 ? -20.868 -4.241 18.512 1.00 86.31 268 THR A C 1
ATOM 2143 O O . THR A 1 268 ? -20.403 -4.475 17.399 1.00 86.31 268 THR A O 1
ATOM 2146 N N . SER A 1 269 ? -20.606 -3.099 19.155 1.00 82.75 269 SER A N 1
ATOM 2147 C CA . SER A 1 269 ? -19.761 -2.031 18.608 1.00 82.75 269 SER A CA 1
ATOM 2148 C C . SER A 1 269 ? -19.323 -1.062 19.706 1.00 82.75 269 SER A C 1
ATOM 2150 O O . SER A 1 269 ? -20.001 -0.931 20.724 1.00 82.75 269 SER A O 1
ATOM 2152 N N . GLY A 1 270 ? -18.205 -0.366 19.481 1.00 78.25 270 GLY A N 1
ATOM 2153 C CA . GLY A 1 270 ? -17.834 0.836 20.240 1.00 78.25 270 GLY A CA 1
ATOM 2154 C C . GLY A 1 270 ? -18.536 2.111 19.745 1.00 78.25 270 GLY A C 1
ATOM 2155 O O . GLY A 1 270 ? -18.390 3.157 20.366 1.00 78.25 270 GLY A O 1
ATOM 2156 N N . GLY A 1 271 ? -19.284 2.030 18.637 1.00 81.19 271 GLY A N 1
ATOM 2157 C CA . GLY A 1 271 ? -20.033 3.132 18.028 1.00 81.19 271 GLY A CA 1
ATOM 2158 C C . GLY A 1 271 ? -21.549 2.890 17.969 1.00 81.19 271 GLY A C 1
ATOM 2159 O O . GLY A 1 271 ? -22.121 2.149 18.768 1.00 81.19 271 GLY A O 1
ATOM 2160 N N . LEU A 1 272 ? -22.226 3.531 17.007 1.00 85.19 272 LEU A N 1
ATOM 2161 C CA . LEU A 1 272 ? -23.689 3.497 16.887 1.00 85.19 272 LEU A CA 1
ATOM 2162 C C . LEU A 1 272 ? -24.230 2.125 16.432 1.00 85.19 272 LEU A C 1
ATOM 2164 O O . LEU A 1 272 ? -24.081 1.734 15.273 1.00 85.19 272 LEU A O 1
ATOM 2168 N N . LEU A 1 273 ? -24.991 1.467 17.311 1.00 87.56 273 LEU A N 1
ATOM 2169 C CA . LEU A 1 273 ? -25.694 0.202 17.056 1.00 87.56 273 LEU A CA 1
ATOM 2170 C C . LEU A 1 273 ? -27.091 0.410 16.446 1.00 87.56 273 LEU A C 1
ATOM 2172 O O . LEU A 1 273 ? -28.113 0.091 17.051 1.00 87.56 273 LEU A O 1
ATOM 2176 N N . LYS A 1 274 ? -27.151 0.974 15.235 1.00 90.88 274 LYS A N 1
ATOM 2177 C CA . LYS A 1 274 ? -28.399 1.099 14.458 1.00 90.88 274 LYS A CA 1
ATOM 2178 C C . LYS A 1 274 ? -28.183 0.621 13.018 1.00 90.88 274 LYS A C 1
ATOM 2180 O O . LYS A 1 274 ? -27.661 1.403 12.220 1.00 90.88 274 LYS A O 1
ATOM 2185 N N . PRO A 1 275 ? -28.594 -0.616 12.664 1.00 89.50 275 PRO A N 1
ATO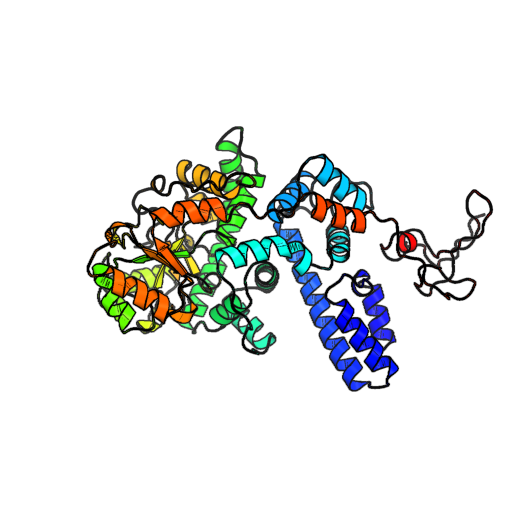M 2186 C CA . PRO A 1 275 ? -28.334 -1.203 11.347 1.00 89.50 275 PRO A CA 1
ATOM 2187 C C . PRO A 1 275 ? -28.745 -0.301 10.180 1.00 89.50 275 PRO A C 1
ATOM 2189 O O . PRO A 1 275 ? -27.897 0.029 9.363 1.00 89.50 275 PRO A O 1
ATOM 2192 N N . ALA A 1 276 ? -29.973 0.228 10.175 1.00 92.56 276 ALA A N 1
ATOM 2193 C CA . ALA A 1 276 ? -30.464 1.092 9.095 1.00 92.56 276 ALA A CA 1
ATOM 2194 C C . ALA A 1 276 ? -29.620 2.367 8.883 1.00 92.56 276 ALA A C 1
ATOM 2196 O O . ALA A 1 276 ? -29.421 2.816 7.756 1.00 92.56 276 ALA A O 1
ATOM 2197 N N . VAL A 1 277 ? -29.085 2.955 9.961 1.00 93.88 277 VAL A N 1
ATOM 2198 C CA . VAL A 1 277 ? -28.212 4.139 9.865 1.00 93.88 277 VAL A CA 1
ATOM 2199 C C . VAL A 1 277 ? -26.858 3.759 9.266 1.00 93.88 277 VAL A C 1
ATOM 2201 O O . VAL A 1 277 ? -26.304 4.493 8.453 1.00 93.88 277 VAL A O 1
ATOM 2204 N N . ARG A 1 278 ? -26.339 2.589 9.635 1.00 92.31 278 ARG A N 1
ATOM 2205 C CA . ARG A 1 278 ? -25.045 2.082 9.167 1.00 92.31 278 ARG A CA 1
ATOM 2206 C C . ARG A 1 278 ? -25.109 1.616 7.719 1.00 92.31 278 ARG A C 1
ATOM 2208 O O . ARG A 1 278 ? -24.202 1.915 6.957 1.00 92.31 278 ARG A O 1
ATOM 2215 N N . GLU A 1 279 ? -26.209 0.986 7.323 1.00 94.94 279 GLU A N 1
ATOM 2216 C CA . GLU A 1 279 ? -26.512 0.674 5.925 1.00 94.94 279 GLU A CA 1
ATOM 2217 C C . GLU A 1 279 ? -26.597 1.941 5.077 1.00 94.94 279 GLU A C 1
ATOM 2219 O O . GLU A 1 279 ? -26.060 1.973 3.973 1.00 94.94 279 GLU A O 1
ATOM 2224 N N . LYS A 1 280 ? -27.211 3.012 5.600 1.00 96.06 280 LYS A N 1
ATOM 2225 C CA . LYS A 1 280 ? -27.210 4.316 4.929 1.00 96.06 280 LYS A CA 1
ATOM 2226 C C . LYS A 1 280 ? -25.791 4.870 4.766 1.00 96.06 280 LYS A C 1
ATOM 2228 O O . LYS A 1 280 ? -25.473 5.353 3.686 1.00 96.06 280 LYS A O 1
ATOM 2233 N N . TRP A 1 281 ? -24.943 4.808 5.796 1.00 95.94 281 TRP A N 1
ATOM 2234 C CA . TRP A 1 281 ? -23.550 5.256 5.673 1.00 95.94 281 TRP A CA 1
ATOM 2235 C C . TRP A 1 281 ? -22.769 4.416 4.658 1.00 95.94 281 TRP A C 1
ATOM 2237 O O . TRP A 1 281 ? -22.148 4.990 3.774 1.00 95.94 281 TRP A O 1
ATOM 2247 N N . GLU A 1 282 ? -22.854 3.081 4.699 1.00 96.56 282 GLU A N 1
ATOM 2248 C CA . GLU A 1 282 ? -22.210 2.227 3.687 1.00 96.56 282 GLU A CA 1
ATOM 2249 C C . GLU A 1 282 ? -22.743 2.505 2.273 1.00 96.56 282 GLU A C 1
ATOM 2251 O O . GLU A 1 282 ? -21.974 2.484 1.315 1.00 96.56 282 GLU A O 1
ATOM 2256 N N . ARG A 1 283 ? -24.031 2.829 2.120 1.00 97.31 283 ARG A N 1
ATOM 2257 C CA . ARG A 1 283 ? -24.608 3.248 0.836 1.00 97.31 283 ARG A CA 1
ATOM 2258 C C . ARG A 1 283 ? -24.019 4.571 0.344 1.00 97.31 283 ARG A C 1
ATOM 2260 O O . ARG A 1 283 ? -23.649 4.650 -0.823 1.00 97.31 283 ARG A O 1
ATOM 2267 N N . ASP A 1 284 ? -23.930 5.575 1.217 1.00 97.50 284 ASP A N 1
ATOM 2268 C CA . ASP A 1 284 ? -23.375 6.903 0.908 1.00 97.50 284 ASP A CA 1
ATOM 2269 C C . ASP A 1 284 ? -21.866 6.837 0.585 1.00 97.50 284 ASP A C 1
ATOM 2271 O O . ASP A 1 284 ? -21.379 7.596 -0.253 1.00 97.50 284 ASP A O 1
ATOM 2275 N N . LEU A 1 285 ? -21.136 5.920 1.229 1.00 97.94 285 LEU A N 1
ATOM 2276 C CA . LEU A 1 285 ? -19.703 5.699 1.020 1.00 97.94 285 LEU A CA 1
ATOM 2277 C C . LEU A 1 285 ? -19.411 4.863 -0.226 1.00 97.94 285 LEU A C 1
ATOM 2279 O O . LEU A 1 285 ? -18.483 5.165 -0.962 1.00 97.94 285 LEU A O 1
ATOM 2283 N N . PHE A 1 286 ? -20.184 3.805 -0.465 1.00 98.12 286 PHE A N 1
ATOM 2284 C CA . PHE A 1 286 ? -19.859 2.776 -1.455 1.00 98.12 286 PHE A CA 1
ATOM 2285 C C . PHE A 1 286 ? -20.903 2.667 -2.564 1.00 98.12 286 PHE A C 1
ATOM 2287 O O . PHE A 1 286 ? -21.076 1.596 -3.135 1.00 98.12 286 PHE A O 1
ATOM 2294 N N . GLY A 1 287 ? -21.658 3.729 -2.843 1.00 96.50 287 GLY A N 1
ATOM 2295 C CA . GLY A 1 287 ? -22.613 3.763 -3.957 1.00 96.50 287 GLY A CA 1
ATOM 2296 C C . GLY A 1 287 ? -23.701 2.681 -3.904 1.00 96.50 287 GLY A C 1
ATOM 2297 O O . GLY A 1 287 ? -24.195 2.257 -4.945 1.00 96.50 287 GLY A O 1
ATOM 2298 N N . GLY A 1 288 ? -24.052 2.192 -2.710 1.00 97.25 288 GLY A N 1
ATOM 2299 C CA . GLY A 1 288 ? -25.063 1.143 -2.521 1.00 97.25 288 GLY A CA 1
ATOM 2300 C C . GLY A 1 288 ? -24.629 -0.283 -2.882 1.00 97.25 288 GLY A C 1
ATOM 2301 O O . GLY A 1 288 ? -25.454 -1.194 -2.821 1.00 97.25 288 GLY A O 1
ATOM 2302 N N . TYR A 1 289 ? -23.351 -0.538 -3.195 1.00 98.06 289 TYR A N 1
ATOM 2303 C CA . TYR A 1 289 ? -22.894 -1.897 -3.540 1.00 98.06 289 TYR A CA 1
ATOM 2304 C C . TYR A 1 289 ? -23.049 -2.911 -2.392 1.00 98.06 289 TYR A C 1
ATOM 2306 O O . TYR A 1 289 ? -23.126 -4.112 -2.644 1.00 98.06 289 TYR A O 1
ATOM 2314 N N . TYR A 1 290 ? -23.169 -2.444 -1.146 1.00 98.00 290 TYR A N 1
ATOM 2315 C CA . TYR A 1 290 ? -23.423 -3.277 0.034 1.00 98.00 290 TYR A CA 1
ATOM 2316 C C . TYR A 1 290 ? -24.902 -3.468 0.391 1.00 98.00 290 TYR A C 1
ATOM 2318 O O . TYR A 1 290 ? -25.198 -4.209 1.326 1.00 98.00 290 TYR A O 1
ATOM 2326 N N . ASP A 1 291 ? -25.848 -2.863 -0.333 1.00 96.88 291 ASP A N 1
ATOM 2327 C CA . ASP A 1 291 ? -27.272 -2.859 0.044 1.00 96.88 291 ASP A CA 1
ATOM 2328 C C . ASP A 1 291 ? -27.864 -4.261 0.244 1.00 96.88 291 ASP A C 1
ATOM 2330 O O . ASP A 1 291 ? -28.717 -4.462 1.105 1.00 96.88 291 ASP A O 1
ATOM 2334 N N . LYS A 1 292 ? -27.396 -5.236 -0.543 1.00 95.69 292 LYS A N 1
ATOM 2335 C CA . LYS A 1 292 ? -27.840 -6.639 -0.500 1.00 95.69 292 LYS A CA 1
ATOM 2336 C C . LYS A 1 292 ? -26.828 -7.573 0.171 1.00 95.69 292 LYS A C 1
ATOM 2338 O O . LYS A 1 292 ? -26.994 -8.790 0.124 1.00 95.69 292 LYS A O 1
ATOM 2343 N N . ALA A 1 293 ? -25.758 -7.027 0.746 1.00 96.88 293 ALA A N 1
ATOM 2344 C CA . ALA A 1 293 ? -24.681 -7.822 1.313 1.00 96.88 293 ALA A CA 1
ATOM 2345 C C . ALA A 1 293 ? -25.079 -8.433 2.661 1.00 96.88 293 ALA A C 1
ATOM 2347 O O . ALA A 1 293 ? -25.684 -7.777 3.518 1.00 96.88 293 ALA A O 1
ATOM 2348 N N . LYS A 1 294 ? -24.674 -9.690 2.865 1.00 96.06 294 LYS A N 1
ATOM 2349 C CA . LYS A 1 294 ? -24.743 -10.353 4.170 1.00 96.06 294 LYS A CA 1
ATOM 2350 C C . LYS A 1 294 ? -23.730 -9.718 5.122 1.00 96.06 294 LYS A C 1
ATOM 2352 O O . LYS A 1 294 ? -22.735 -9.156 4.673 1.00 96.06 294 LYS A O 1
ATOM 2357 N N . GLY A 1 295 ? -23.946 -9.864 6.432 1.00 95.88 295 GLY A N 1
ATOM 2358 C CA . GLY A 1 295 ? -23.041 -9.322 7.455 1.00 95.88 295 GLY A CA 1
ATOM 2359 C C . GLY A 1 295 ? -21.574 -9.689 7.210 1.00 95.88 295 GLY A C 1
ATOM 2360 O O . GLY A 1 295 ? -20.728 -8.803 7.203 1.00 95.88 295 GLY A O 1
ATOM 2361 N N . PHE A 1 296 ? -21.286 -10.953 6.882 1.00 97.12 296 PHE A N 1
ATOM 2362 C CA . PHE A 1 296 ? -19.928 -11.412 6.566 1.00 97.12 296 PHE A CA 1
ATOM 2363 C C . PHE A 1 296 ? -19.286 -10.690 5.374 1.00 97.12 296 PHE A C 1
ATOM 2365 O O . PHE A 1 296 ? -18.091 -10.409 5.402 1.00 97.12 296 PHE A O 1
ATOM 2372 N N . ASP A 1 297 ? -20.060 -10.351 4.342 1.00 97.75 297 ASP A N 1
ATOM 2373 C CA . ASP A 1 297 ? -19.529 -9.709 3.137 1.00 97.75 297 ASP A CA 1
ATOM 2374 C C . ASP A 1 297 ? -19.348 -8.198 3.316 1.00 97.75 297 ASP A C 1
ATOM 2376 O O . ASP A 1 297 ? -18.574 -7.585 2.575 1.00 97.75 297 ASP A O 1
ATOM 2380 N N . ARG A 1 298 ? -20.025 -7.597 4.304 1.00 97.31 298 ARG A N 1
ATOM 2381 C CA . ARG A 1 298 ? -19.898 -6.172 4.632 1.00 97.31 298 ARG A CA 1
ATOM 2382 C C . ARG A 1 298 ? -18.503 -5.822 5.135 1.00 97.31 298 ARG A C 1
ATOM 2384 O O . ARG A 1 298 ? -17.722 -6.670 5.588 1.00 97.31 298 ARG A O 1
ATOM 2391 N N . CYS A 1 299 ? -18.203 -4.536 5.014 1.00 95.19 299 CYS A N 1
ATOM 2392 C CA . CYS A 1 299 ? -16.902 -3.971 5.311 1.00 95.19 299 CYS A CA 1
ATOM 2393 C C . CYS A 1 299 ? -16.542 -4.111 6.803 1.00 95.19 299 CYS A C 1
ATOM 2395 O O . CYS A 1 299 ? -17.407 -4.055 7.682 1.00 95.19 299 CYS A O 1
ATOM 2397 N N . LYS A 1 300 ? -15.254 -4.327 7.094 1.00 97.06 300 LYS A N 1
ATOM 2398 C CA . LYS A 1 300 ? -14.697 -4.289 8.458 1.00 97.06 300 LYS A CA 1
ATOM 2399 C C . LYS A 1 300 ? -13.992 -2.950 8.638 1.00 97.06 300 LYS A C 1
ATOM 2401 O O . LYS A 1 300 ? -13.608 -2.316 7.662 1.00 97.06 300 LYS A O 1
ATOM 2406 N N . TYR A 1 301 ? -13.817 -2.522 9.880 1.00 96.62 301 TYR A N 1
ATOM 2407 C CA . TYR A 1 301 ? -13.291 -1.195 10.177 1.00 96.62 301 TYR A CA 1
ATOM 2408 C C . TYR A 1 301 ? -12.028 -1.292 11.028 1.00 96.62 301 TYR A C 1
ATOM 2410 O O . TYR A 1 301 ? -11.956 -2.077 11.972 1.00 96.62 301 TYR A O 1
ATOM 2418 N N . GLY A 1 302 ? -11.039 -0.485 10.670 1.00 97.56 302 GLY A N 1
ATOM 2419 C CA . GLY A 1 302 ? -9.774 -0.322 11.368 1.00 97.56 302 GLY A CA 1
ATOM 2420 C C . GLY A 1 302 ? -9.285 1.114 11.238 1.00 97.56 302 GLY A C 1
ATOM 2421 O O . GLY A 1 302 ? -10.060 2.037 10.985 1.00 97.56 302 GLY A O 1
ATOM 2422 N N . VAL A 1 303 ? -7.985 1.317 11.395 1.00 98.19 303 VAL A N 1
ATOM 2423 C CA . VAL A 1 303 ? -7.357 2.632 11.278 1.00 98.19 303 VAL A CA 1
ATOM 2424 C C . VAL A 1 303 ? -5.957 2.503 10.685 1.00 98.19 303 VAL A C 1
ATOM 2426 O O . VAL A 1 303 ? -5.219 1.560 10.978 1.00 98.19 303 VAL A O 1
ATOM 2429 N N . LEU A 1 304 ? -5.581 3.476 9.862 1.00 98.06 304 LEU A N 1
ATOM 2430 C CA . LEU A 1 304 ? -4.229 3.627 9.358 1.00 98.06 304 LEU A CA 1
ATOM 2431 C C . LEU A 1 304 ? -3.387 4.352 10.411 1.00 98.06 304 LEU A C 1
ATOM 2433 O O . LEU A 1 304 ? -3.628 5.519 10.730 1.00 98.06 304 LEU A O 1
ATOM 2437 N N . ASN A 1 305 ? -2.357 3.684 10.922 1.00 96.44 305 ASN A N 1
ATOM 2438 C CA . ASN A 1 305 ? -1.384 4.274 11.835 1.00 96.44 305 ASN A CA 1
ATOM 2439 C C . ASN A 1 305 ? -0.329 5.078 11.052 1.00 96.44 305 ASN A C 1
ATOM 2441 O O . ASN A 1 305 ? 0.847 4.713 10.994 1.00 96.44 305 ASN A O 1
ATOM 2445 N N . ALA A 1 306 ? -0.766 6.167 10.412 1.00 93.31 306 ALA A N 1
ATOM 2446 C CA . ALA A 1 306 ? 0.074 6.989 9.537 1.00 93.31 306 ALA A CA 1
ATOM 2447 C C . ALA A 1 306 ? 1.288 7.603 10.260 1.00 93.31 306 ALA A C 1
ATOM 2449 O O . ALA A 1 306 ? 2.312 7.828 9.628 1.00 93.31 306 ALA A O 1
A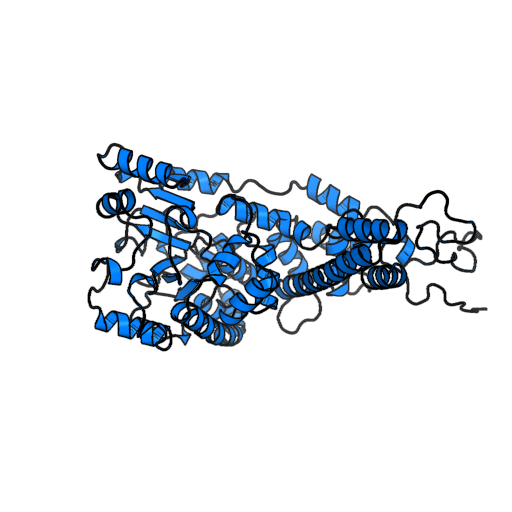TOM 2450 N N . MET A 1 307 ? 1.213 7.805 11.576 1.00 92.94 307 MET A N 1
ATOM 2451 C CA . MET A 1 307 ? 2.292 8.374 12.389 1.00 92.94 307 MET A CA 1
ATOM 2452 C C . MET A 1 307 ? 3.182 7.291 13.025 1.00 92.94 307 MET A C 1
ATOM 2454 O O . MET A 1 307 ? 4.077 7.611 13.795 1.00 92.94 307 MET A O 1
ATOM 2458 N N . ASN A 1 308 ? 2.958 6.006 12.719 1.00 90.75 308 ASN A N 1
ATOM 2459 C CA . ASN A 1 308 ? 3.746 4.882 13.243 1.00 90.75 308 ASN A CA 1
ATOM 2460 C C . ASN A 1 308 ? 3.874 4.866 14.777 1.00 90.75 308 ASN A C 1
ATOM 2462 O O . ASN A 1 308 ? 4.918 4.497 15.313 1.00 90.75 308 ASN A O 1
ATOM 2466 N N . ASP A 1 309 ? 2.840 5.291 15.496 1.00 93.88 309 ASP A N 1
ATOM 2467 C CA . ASP A 1 309 ? 2.886 5.360 16.952 1.00 93.88 309 ASP A CA 1
ATOM 2468 C C . ASP A 1 309 ? 2.764 3.946 17.540 1.00 93.88 309 ASP A C 1
ATOM 2470 O O . ASP A 1 309 ? 1.828 3.207 17.229 1.00 93.88 309 ASP A O 1
ATOM 2474 N N . HIS A 1 310 ? 3.708 3.563 18.402 1.00 93.06 310 HIS A N 1
ATOM 2475 C CA . HIS A 1 310 ? 3.739 2.265 19.093 1.00 93.06 310 HIS A CA 1
ATOM 2476 C C . HIS A 1 310 ? 2.512 1.972 19.977 1.00 93.06 310 HIS A C 1
ATOM 2478 O O . HIS A 1 310 ? 2.325 0.844 20.425 1.00 93.06 310 HIS A O 1
ATOM 2484 N N . ARG A 1 311 ? 1.688 2.983 20.278 1.00 95.19 311 ARG A N 1
ATOM 2485 C CA . ARG A 1 311 ? 0.422 2.827 21.016 1.00 95.19 311 ARG A CA 1
ATOM 2486 C C . ARG A 1 311 ? -0.759 2.512 20.093 1.00 95.19 311 ARG A C 1
ATOM 2488 O O . ARG A 1 311 ? -1.885 2.387 20.570 1.00 95.19 311 ARG A O 1
ATOM 2495 N N . GLY A 1 312 ? -0.525 2.419 18.785 1.00 95.56 312 GLY A N 1
ATOM 2496 C CA . GLY A 1 312 ? -1.572 2.510 17.774 1.00 95.56 312 GLY A CA 1
ATOM 2497 C C . GLY A 1 312 ? -2.009 3.964 17.593 1.00 95.56 312 GLY A C 1
ATOM 2498 O O . GLY A 1 312 ? -1.217 4.881 17.783 1.00 95.56 312 GLY A O 1
ATOM 2499 N N . VAL A 1 313 ? -3.275 4.201 17.255 1.00 96.44 313 VAL A N 1
ATOM 2500 C CA . VAL A 1 313 ? -3.827 5.557 17.135 1.00 96.44 313 VAL A CA 1
ATOM 2501 C C . VAL A 1 313 ? -4.556 5.911 18.426 1.00 96.44 313 VAL A C 1
ATOM 2503 O O . VAL A 1 313 ? -5.669 5.455 18.668 1.00 96.44 313 VAL A O 1
ATOM 2506 N N . VAL A 1 314 ? -3.961 6.753 19.274 1.00 94.38 314 VAL A N 1
ATOM 2507 C CA . VAL A 1 314 ? -4.494 7.028 20.627 1.00 94.38 314 VAL A CA 1
ATOM 2508 C C . VAL A 1 314 ? -5.903 7.629 20.626 1.00 94.38 314 VAL A C 1
ATOM 2510 O O . VAL A 1 314 ? -6.653 7.452 21.584 1.00 94.38 314 VAL A O 1
ATOM 2513 N N . LYS A 1 315 ? -6.310 8.308 19.544 1.00 94.12 315 LYS A N 1
ATOM 2514 C CA . LYS A 1 315 ? -7.686 8.816 19.379 1.00 94.12 315 LYS A CA 1
ATOM 2515 C C . LYS A 1 315 ? -8.721 7.720 19.106 1.00 94.12 315 LYS A C 1
ATOM 2517 O O . LYS A 1 315 ? -9.914 7.990 19.188 1.00 94.12 315 LYS A O 1
ATOM 2522 N N . CYS A 1 316 ? -8.280 6.490 18.858 1.00 94.00 316 CYS A N 1
ATOM 2523 C CA . CYS A 1 316 ? -9.117 5.303 18.722 1.00 94.00 316 CYS A CA 1
ATOM 2524 C C . CYS A 1 316 ? -9.263 4.519 20.037 1.00 94.00 316 CYS A C 1
ATOM 2526 O O . CYS A 1 316 ? -9.833 3.432 20.017 1.00 94.00 316 CYS A O 1
ATOM 2528 N N . ALA A 1 317 ? -8.811 5.053 21.183 1.00 89.44 317 ALA A N 1
ATOM 2529 C CA . ALA A 1 317 ? -8.859 4.358 22.477 1.00 89.44 317 ALA A CA 1
ATOM 2530 C C . ALA A 1 317 ? -10.265 3.862 22.879 1.00 89.44 317 ALA A C 1
ATOM 2532 O O . ALA A 1 317 ? -10.378 2.865 23.585 1.00 89.44 317 ALA A O 1
ATOM 2533 N N . GLN A 1 318 ? -11.337 4.502 22.393 1.00 90.44 318 GLN A N 1
ATOM 2534 C CA . GLN A 1 318 ? -12.718 4.036 22.600 1.00 90.44 318 GLN A CA 1
ATOM 2535 C C . GLN A 1 318 ? -13.003 2.647 21.999 1.00 90.44 318 GLN A C 1
ATOM 2537 O O . GLN A 1 318 ? -13.897 1.944 22.464 1.00 90.44 318 GLN A O 1
ATOM 2542 N N . TYR A 1 319 ? -12.243 2.246 20.977 1.00 92.62 319 TYR A N 1
ATOM 2543 C CA . TYR A 1 319 ? -12.358 0.947 20.313 1.00 92.62 319 TYR A CA 1
ATOM 2544 C C . TYR A 1 319 ? -11.451 -0.119 20.940 1.00 92.62 319 TYR A C 1
ATOM 2546 O O . TYR A 1 319 ? -11.662 -1.313 20.730 1.00 92.62 319 TYR A O 1
ATOM 2554 N N . GLY A 1 320 ? -10.465 0.295 21.737 1.00 94.38 320 GLY A N 1
ATOM 2555 C CA . GLY A 1 320 ? -9.564 -0.614 22.424 1.00 94.38 320 GLY A CA 1
ATOM 2556 C C . GLY A 1 320 ? -8.232 0.016 22.807 1.00 94.38 320 GLY A C 1
ATOM 2557 O O . GLY A 1 320 ? -7.699 0.880 22.110 1.00 94.38 320 GLY A O 1
ATOM 2558 N N . ASP A 1 321 ? -7.673 -0.474 23.909 1.00 95.44 321 ASP A N 1
ATOM 2559 C CA . ASP A 1 321 ? -6.329 -0.129 24.396 1.00 95.44 321 ASP A CA 1
ATOM 2560 C C . ASP A 1 321 ? -5.201 -0.970 23.786 1.00 95.44 321 ASP A C 1
ATOM 2562 O O . ASP A 1 321 ? -4.028 -0.657 23.969 1.00 95.44 321 ASP A O 1
ATOM 2566 N N . SER A 1 322 ? -5.554 -2.047 23.092 1.00 97.88 322 SER A N 1
ATOM 2567 C CA . SER A 1 322 ? -4.644 -2.967 22.418 1.00 97.88 322 SER A CA 1
ATOM 2568 C C . SER A 1 322 ? -4.972 -2.962 20.929 1.00 97.88 322 SER A C 1
ATOM 2570 O O . SER A 1 322 ? -6.027 -2.462 20.538 1.00 97.88 322 SER A O 1
ATOM 2572 N N . TYR A 1 323 ? -4.106 -3.501 20.076 1.00 98.31 323 TYR A N 1
ATOM 2573 C CA . TYR A 1 323 ? -4.386 -3.526 18.641 1.00 98.31 323 TYR A CA 1
ATOM 2574 C C . TYR A 1 323 ? -3.776 -4.728 17.925 1.00 98.31 323 TYR A C 1
ATOM 2576 O O . TYR A 1 323 ? -2.746 -5.276 18.322 1.00 98.31 323 TYR A O 1
ATOM 2584 N N . LEU A 1 324 ? -4.441 -5.126 16.845 1.00 98.44 324 LEU A N 1
ATOM 2585 C CA . LEU A 1 324 ? -3.957 -6.098 15.875 1.00 98.44 324 LEU A CA 1
ATOM 2586 C C . LEU A 1 324 ? -3.300 -5.346 14.722 1.00 98.44 324 LEU A C 1
ATOM 2588 O O . LEU A 1 324 ? -3.896 -4.407 14.196 1.00 98.44 324 LEU A O 1
ATOM 2592 N N . VAL A 1 325 ? -2.103 -5.759 14.322 1.00 97.69 325 VAL A N 1
ATOM 2593 C CA . VAL A 1 325 ? -1.465 -5.317 13.077 1.00 97.69 325 VAL A CA 1
ATOM 2594 C C . VAL A 1 325 ? -1.867 -6.280 11.973 1.00 97.69 325 VAL A C 1
ATOM 2596 O O . VAL A 1 325 ? -1.715 -7.498 12.123 1.00 97.69 325 VAL A O 1
ATOM 2599 N N . LEU A 1 326 ? -2.414 -5.728 10.893 1.00 97.69 326 LEU A N 1
ATOM 2600 C CA . LEU A 1 326 ? -2.900 -6.505 9.765 1.00 97.69 326 LEU A CA 1
ATOM 2601 C C . LEU A 1 326 ? -1.856 -6.617 8.650 1.00 97.69 326 LEU A C 1
ATOM 2603 O O . LEU A 1 326 ? -1.022 -5.732 8.463 1.00 97.69 326 LEU A O 1
ATOM 2607 N N . ARG A 1 327 ? -1.976 -7.693 7.875 1.00 94.25 327 ARG A N 1
ATOM 2608 C CA . ARG A 1 327 ? -1.254 -7.971 6.628 1.00 94.25 327 ARG A CA 1
ATOM 2609 C C . ARG A 1 327 ? -2.215 -8.556 5.591 1.00 94.25 327 ARG A C 1
ATOM 2611 O O . ARG A 1 327 ? -3.280 -9.046 5.966 1.00 94.25 327 ARG A O 1
ATOM 2618 N N . ASP A 1 328 ? -1.832 -8.532 4.318 1.00 94.88 328 ASP A N 1
ATOM 2619 C CA . ASP A 1 328 ? -2.627 -9.079 3.206 1.00 94.88 328 ASP A CA 1
ATOM 2620 C C . ASP A 1 328 ? -4.034 -8.439 3.107 1.00 94.88 328 ASP A C 1
ATOM 2622 O O . ASP A 1 328 ? -5.046 -9.077 2.800 1.00 94.88 328 ASP A O 1
ATOM 2626 N N . VAL A 1 329 ? -4.106 -7.142 3.430 1.00 96.88 329 VAL A N 1
ATOM 2627 C CA . VAL A 1 329 ? -5.340 -6.334 3.389 1.00 96.88 329 VAL A CA 1
ATOM 2628 C C . VAL A 1 329 ? -5.188 -5.045 2.590 1.00 96.88 329 VAL A C 1
ATOM 2630 O O . VAL A 1 329 ? -6.184 -4.408 2.251 1.00 96.88 329 VAL A O 1
ATOM 2633 N N . ARG A 1 330 ? -3.957 -4.622 2.301 1.00 94.81 330 ARG A N 1
ATOM 2634 C CA . ARG A 1 330 ? -3.638 -3.276 1.831 1.00 94.81 330 ARG A CA 1
ATOM 2635 C C . ARG A 1 330 ? -4.309 -2.951 0.498 1.00 94.81 330 ARG A C 1
ATOM 2637 O O . ARG A 1 330 ? -4.882 -1.870 0.359 1.00 94.81 330 ARG A O 1
ATOM 2644 N N . LEU A 1 331 ? -4.292 -3.888 -0.453 1.00 96.25 331 LEU A N 1
ATOM 2645 C CA . LEU A 1 331 ? -4.862 -3.684 -1.796 1.00 96.25 331 LEU A CA 1
ATOM 2646 C C . LEU A 1 331 ? -6.399 -3.666 -1.826 1.00 96.25 331 LEU A C 1
ATOM 2648 O O . LEU A 1 331 ? -6.998 -3.224 -2.808 1.00 96.25 331 LEU A O 1
ATOM 2652 N N . ARG A 1 332 ? -7.036 -4.108 -0.739 1.00 97.56 332 ARG A N 1
ATOM 2653 C CA . ARG A 1 332 ? -8.493 -4.213 -0.577 1.00 97.56 332 ARG A CA 1
ATOM 2654 C C . ARG A 1 332 ? -9.047 -3.270 0.495 1.00 97.56 332 ARG A C 1
ATOM 2656 O O . ARG A 1 332 ? -10.140 -3.497 1.010 1.00 97.56 332 ARG A O 1
ATOM 2663 N N . CYS A 1 333 ? -8.312 -2.208 0.821 1.00 98.56 333 CYS A N 1
ATOM 2664 C CA . CYS A 1 333 ? -8.732 -1.183 1.774 1.00 98.56 333 CYS A CA 1
ATOM 2665 C C . CYS A 1 333 ? -9.069 0.152 1.097 1.00 98.56 333 CYS A C 1
ATOM 2667 O O . CYS A 1 333 ? -8.397 0.577 0.154 1.00 98.56 333 CYS A O 1
ATOM 2669 N N . THR A 1 334 ? -10.057 0.854 1.653 1.00 98.75 334 THR A N 1
ATOM 2670 C CA . THR A 1 334 ? -10.279 2.290 1.429 1.00 98.75 334 THR A CA 1
ATOM 2671 C C . THR A 1 334 ? -10.076 3.062 2.727 1.00 98.75 334 THR A C 1
ATOM 2673 O O . THR A 1 334 ? -10.043 2.477 3.810 1.00 98.75 334 THR A O 1
ATOM 2676 N N . PHE A 1 335 ? -9.890 4.375 2.621 1.00 98.75 335 PHE A N 1
ATOM 2677 C CA . PHE A 1 335 ? -9.481 5.210 3.747 1.00 98.75 335 PHE A CA 1
ATOM 2678 C C . PHE A 1 335 ? -10.240 6.524 3.759 1.00 98.75 335 PHE A C 1
ATOM 2680 O O . PHE A 1 335 ? -10.345 7.175 2.721 1.00 98.75 335 PHE A O 1
ATOM 2687 N N . SER A 1 336 ? -10.692 6.952 4.932 1.00 98.44 336 SER A N 1
ATOM 2688 C CA . SER A 1 336 ? -11.254 8.284 5.147 1.00 98.44 336 SER A CA 1
ATOM 2689 C C . SER A 1 336 ? -10.328 9.151 6.012 1.00 98.44 336 SER A C 1
ATOM 2691 O O . SER A 1 336 ? -9.569 8.632 6.832 1.00 98.44 336 SER A O 1
ATOM 2693 N N . PRO A 1 337 ? -10.372 10.489 5.863 1.00 97.62 337 PRO A N 1
ATOM 2694 C CA . PRO A 1 337 ? -9.539 11.418 6.643 1.00 97.62 337 PRO A CA 1
ATOM 2695 C C . PRO A 1 337 ? -9.937 11.500 8.126 1.00 97.62 337 PRO A C 1
ATOM 2697 O O . PRO A 1 337 ? -9.221 12.106 8.928 1.00 97.62 337 PRO A O 1
ATOM 2700 N N . GLU A 1 338 ? -11.097 10.943 8.463 1.00 96.75 338 GLU A N 1
ATOM 2701 C CA . GLU A 1 338 ? -11.770 10.989 9.754 1.00 96.75 338 GLU A CA 1
ATOM 2702 C C . GLU A 1 338 ? -12.761 9.817 9.873 1.00 96.75 338 GLU A C 1
ATOM 2704 O O . GLU A 1 338 ? -12.863 8.992 8.957 1.00 96.75 338 GLU A O 1
ATOM 2709 N N . ASP A 1 339 ? -13.503 9.761 10.980 1.00 95.75 339 ASP A N 1
ATOM 2710 C CA . ASP A 1 339 ? -14.655 8.868 11.141 1.00 95.75 339 ASP A CA 1
ATOM 2711 C C . ASP A 1 339 ? -15.616 8.968 9.945 1.00 95.75 339 ASP A C 1
ATOM 2713 O O . ASP A 1 339 ? -15.990 10.057 9.505 1.00 95.75 339 ASP A O 1
ATOM 2717 N N . SER A 1 340 ? -16.010 7.820 9.395 1.00 95.81 340 SER A N 1
ATOM 2718 C CA . SER A 1 340 ? -16.760 7.788 8.137 1.00 95.81 340 SER A CA 1
ATOM 2719 C C . SER A 1 340 ? -18.270 8.021 8.286 1.00 95.81 340 SER A C 1
ATOM 2721 O O . SER A 1 340 ? -18.998 7.995 7.287 1.00 95.81 340 SER A O 1
ATOM 2723 N N . ALA A 1 341 ? -18.785 8.271 9.497 1.00 93.81 341 ALA A N 1
ATOM 2724 C CA . ALA A 1 341 ? -20.205 8.535 9.692 1.00 93.81 341 ALA A CA 1
ATOM 2725 C C . ALA A 1 341 ? -20.650 9.798 8.938 1.00 93.81 341 ALA A C 1
ATOM 2727 O O . ALA A 1 341 ? -20.145 10.897 9.152 1.00 93.81 341 ALA A O 1
ATOM 2728 N N . ASN A 1 342 ? -21.667 9.650 8.082 1.00 94.06 342 ASN A N 1
ATOM 2729 C CA . ASN A 1 342 ? -22.194 10.705 7.198 1.00 94.06 342 ASN A CA 1
ATOM 2730 C C . ASN A 1 342 ? -21.187 11.270 6.180 1.00 94.06 342 ASN A C 1
ATOM 2732 O O . ASN A 1 342 ? -21.470 12.290 5.544 1.00 94.06 342 ASN A O 1
ATOM 2736 N N . LEU A 1 343 ? -20.044 10.611 5.999 1.00 96.50 343 LEU A N 1
ATOM 2737 C CA . LEU A 1 343 ? -19.071 10.979 4.988 1.00 96.50 343 LEU A CA 1
ATOM 2738 C C . LEU A 1 343 ? -19.589 10.626 3.584 1.00 96.50 343 LEU A C 1
ATOM 2740 O O . LEU A 1 343 ? -20.483 9.794 3.417 1.00 96.50 343 LEU A O 1
ATOM 2744 N N . LYS A 1 344 ? -19.039 11.284 2.563 1.00 96.31 344 LYS A N 1
ATOM 2745 C CA . LYS A 1 344 ? -19.341 11.013 1.154 1.00 96.31 344 LYS A CA 1
ATOM 2746 C C . LYS A 1 344 ? -18.203 10.243 0.493 1.00 96.31 344 LYS A C 1
ATOM 2748 O O . LYS A 1 344 ? -17.044 10.427 0.869 1.00 96.31 344 LYS A O 1
ATOM 2753 N N . ALA A 1 345 ? -18.541 9.419 -0.497 1.00 97.69 345 ALA A N 1
ATOM 2754 C CA . ALA A 1 345 ? -17.605 8.578 -1.241 1.00 97.69 345 ALA A CA 1
ATOM 2755 C C . ALA A 1 345 ? -16.392 9.346 -1.800 1.00 97.69 345 ALA A C 1
ATOM 2757 O O . ALA A 1 345 ? -15.282 8.825 -1.824 1.00 97.69 345 ALA A O 1
ATOM 2758 N N . GLU A 1 346 ? -16.563 10.609 -2.200 1.00 97.38 346 GLU A N 1
ATOM 2759 C CA . GLU A 1 346 ? -15.498 11.442 -2.770 1.00 97.38 346 GLU A CA 1
ATOM 2760 C C . GLU A 1 346 ? -14.379 11.759 -1.767 1.00 97.38 346 GLU A C 1
ATOM 2762 O O . GLU A 1 346 ? -13.253 12.059 -2.164 1.00 97.38 346 GLU A O 1
ATOM 2767 N N . ARG A 1 347 ? -14.653 11.673 -0.462 1.00 97.81 347 ARG A N 1
ATOM 2768 C CA . ARG A 1 347 ? -13.632 11.875 0.577 1.00 97.81 347 ARG A CA 1
ATOM 2769 C C . ARG A 1 347 ? -12.863 10.599 0.910 1.00 97.81 347 ARG A C 1
ATOM 2771 O O . ARG A 1 347 ? -11.952 10.650 1.731 1.00 97.81 347 ARG A O 1
ATOM 2778 N N . LEU A 1 348 ? -13.201 9.467 0.291 1.00 98.62 348 LEU A N 1
ATOM 2779 C CA . LEU A 1 348 ? -12.450 8.229 0.463 1.00 98.62 348 LEU A CA 1
ATOM 2780 C C . LEU A 1 348 ? -11.275 8.177 -0.512 1.00 98.62 348 LEU A C 1
ATOM 2782 O O . LEU A 1 348 ? -11.343 8.652 -1.648 1.00 98.62 348 LEU A O 1
ATOM 2786 N N . ALA A 1 349 ? -10.186 7.578 -0.055 1.00 98.50 349 ALA A N 1
ATOM 2787 C CA . ALA A 1 349 ? -9.003 7.281 -0.840 1.00 98.50 349 ALA A CA 1
ATOM 2788 C C . ALA A 1 349 ? -8.766 5.774 -0.933 1.00 98.50 349 ALA A C 1
ATOM 2790 O O . ALA A 1 349 ? -9.239 4.984 -0.115 1.00 98.50 349 ALA A O 1
ATOM 2791 N N . VAL A 1 350 ? -7.940 5.403 -1.905 1.00 98.06 350 VAL A N 1
ATOM 2792 C CA . VAL A 1 350 ? -7.098 4.207 -1.833 1.00 98.06 350 VAL A CA 1
ATOM 2793 C C . VAL A 1 350 ? -5.646 4.646 -1.692 1.00 98.06 350 VAL A C 1
ATOM 2795 O O . VAL A 1 350 ? -5.315 5.802 -1.945 1.00 98.06 350 VAL A O 1
ATOM 2798 N N . LEU A 1 351 ? -4.761 3.731 -1.316 1.00 93.62 351 LEU A N 1
ATOM 2799 C CA . LEU A 1 351 ? -3.358 4.059 -1.046 1.00 93.62 351 LEU A CA 1
ATOM 2800 C C . LEU A 1 351 ? -2.583 4.539 -2.275 1.00 93.62 351 LEU A C 1
ATOM 2802 O O . LEU A 1 351 ? -1.631 5.301 -2.135 1.00 93.62 351 LEU A O 1
ATOM 2806 N N . ASP A 1 352 ? -3.030 4.155 -3.469 1.00 87.00 352 ASP A N 1
ATOM 2807 C CA . ASP A 1 352 ? -2.494 4.668 -4.734 1.00 87.00 352 ASP A CA 1
ATOM 2808 C C . ASP A 1 352 ? -2.784 6.155 -4.919 1.00 87.00 352 ASP A C 1
ATOM 2810 O O . ASP A 1 352 ? -1.983 6.899 -5.479 1.00 87.00 352 ASP A O 1
ATOM 2814 N N . TYR A 1 353 ? -3.939 6.591 -4.418 1.00 92.94 353 TYR A N 1
ATOM 2815 C CA . TYR A 1 353 ? -4.524 7.890 -4.694 1.00 92.94 353 TYR A CA 1
ATOM 2816 C C . TYR A 1 353 ? -4.992 8.538 -3.388 1.00 92.94 353 TYR A C 1
ATOM 2818 O O . TYR A 1 353 ? -6.184 8.613 -3.101 1.00 92.94 353 TYR A O 1
ATOM 2826 N N . TYR A 1 354 ? -4.025 8.988 -2.582 1.00 95.19 354 TYR A N 1
ATOM 2827 C CA . TYR A 1 354 ? -4.262 9.471 -1.213 1.00 95.19 354 TYR A CA 1
ATOM 2828 C C . TYR A 1 354 ? -4.131 11.000 -1.027 1.00 95.19 354 TYR A C 1
ATOM 2830 O O . TYR A 1 354 ? -4.341 11.519 0.066 1.00 95.19 354 TYR A O 1
ATOM 2838 N N . GLY A 1 355 ? -3.776 11.752 -2.073 1.00 93.81 355 GLY A N 1
ATOM 2839 C CA . GLY A 1 355 ? -3.406 13.168 -1.982 1.00 93.81 355 GLY A CA 1
ATOM 2840 C C . GLY A 1 355 ? -4.517 14.062 -1.428 1.00 93.81 355 GLY A C 1
ATOM 2841 O O . GLY A 1 355 ? -4.248 14.936 -0.603 1.00 93.81 355 GLY A O 1
ATOM 2842 N N . HIS A 1 356 ? -5.775 13.828 -1.807 1.00 98.06 356 HIS A N 1
ATOM 2843 C CA . HIS A 1 356 ? -6.908 14.586 -1.264 1.00 98.06 356 HIS A CA 1
ATOM 2844 C C . HIS A 1 356 ? -7.128 14.305 0.220 1.00 98.06 356 HIS A C 1
ATOM 2846 O O . HIS A 1 356 ? -7.278 15.253 0.977 1.00 98.06 356 HIS A O 1
ATOM 2852 N N . VAL A 1 357 ? -7.036 13.050 0.664 1.00 98.31 357 VAL A N 1
ATOM 2853 C CA . VAL A 1 357 ? -7.137 12.702 2.092 1.00 98.31 357 VAL A CA 1
ATOM 2854 C C . VAL A 1 357 ? -5.976 13.295 2.893 1.00 98.31 357 VAL A C 1
ATOM 2856 O O . VAL A 1 357 ? -6.198 13.857 3.964 1.00 98.31 357 VAL A O 1
ATOM 2859 N N . LEU A 1 358 ? -4.747 13.254 2.363 1.00 96.38 358 LEU A N 1
ATOM 2860 C CA . LEU A 1 358 ? -3.589 13.896 2.995 1.00 96.38 358 LEU A CA 1
ATOM 2861 C C . LEU A 1 358 ? -3.762 15.420 3.085 1.00 96.38 358 LEU A C 1
ATOM 2863 O O . LEU A 1 358 ? -3.358 16.035 4.068 1.00 96.38 358 LEU A O 1
ATOM 2867 N N . SER A 1 359 ? -4.432 16.030 2.105 1.00 96.88 359 SER A N 1
ATOM 2868 C CA . SER A 1 359 ? -4.750 17.464 2.114 1.00 96.88 359 SER A CA 1
ATOM 2869 C C . SER A 1 359 ? -5.711 17.868 3.231 1.00 96.88 359 SER A C 1
ATOM 2871 O O . SER A 1 359 ? -5.771 19.050 3.562 1.00 96.88 359 SER A O 1
ATOM 2873 N N . GLU A 1 360 ? -6.429 16.920 3.830 1.00 97.19 360 GLU A N 1
ATOM 2874 C CA . GLU A 1 360 ? -7.350 17.167 4.942 1.00 97.19 360 GLU A CA 1
ATOM 2875 C C . GLU A 1 360 ? -6.711 16.997 6.324 1.00 97.19 360 GLU A C 1
ATOM 2877 O O . GLU A 1 360 ? -7.336 17.314 7.338 1.00 97.19 360 GLU A O 1
ATOM 2882 N N . TYR A 1 361 ? -5.469 16.513 6.394 1.00 96.69 361 TYR A N 1
ATOM 2883 C CA . TYR A 1 361 ? -4.725 16.467 7.652 1.00 96.69 361 TYR A CA 1
ATOM 2884 C C . TYR A 1 361 ? -4.521 17.898 8.142 1.00 96.69 361 TYR A C 1
ATOM 2886 O O . TYR A 1 361 ? -4.293 18.797 7.332 1.00 96.69 361 TYR A O 1
ATOM 2894 N N . SER A 1 362 ? -4.571 18.134 9.449 1.00 95.88 362 SER A N 1
ATOM 2895 C CA . SER A 1 362 ? -4.102 19.399 10.024 1.00 95.88 362 SER A CA 1
ATOM 2896 C C . SER A 1 362 ? -2.598 19.589 9.788 1.00 95.88 362 SER A C 1
ATOM 2898 O O . SER A 1 362 ? -1.879 18.628 9.515 1.00 95.88 362 SER A O 1
ATOM 2900 N N . ASP A 1 363 ? -2.101 20.823 9.906 1.00 94.50 363 ASP A N 1
ATOM 2901 C CA . ASP A 1 363 ? -0.660 21.090 9.769 1.00 94.50 363 ASP A CA 1
ATOM 2902 C C . ASP A 1 363 ? 0.154 20.276 10.784 1.00 94.50 363 ASP A C 1
ATOM 2904 O O . ASP A 1 363 ? 1.209 19.745 10.452 1.00 94.50 363 ASP A O 1
ATOM 2908 N N . GLN A 1 364 ? -0.377 20.089 11.996 1.00 93.31 364 GLN A N 1
ATOM 2909 C CA . GLN A 1 364 ? 0.267 19.285 13.031 1.00 93.31 364 GLN A CA 1
ATOM 2910 C C . GLN A 1 364 ? 0.356 17.802 12.643 1.00 93.31 364 GLN A C 1
ATOM 2912 O O . GLN A 1 364 ? 1.407 17.189 12.804 1.00 93.31 364 GLN A O 1
ATOM 2917 N N . GLU A 1 365 ? -0.720 17.229 12.096 1.00 94.56 365 GLU A N 1
ATOM 2918 C CA . GLU A 1 365 ? -0.721 15.847 11.601 1.00 94.56 365 GLU A CA 1
ATOM 2919 C C . GLU A 1 365 ? 0.212 15.665 10.398 1.00 94.56 365 GLU A C 1
ATOM 2921 O O . GLU A 1 365 ? 0.886 14.637 10.296 1.00 94.56 365 GLU A O 1
ATOM 2926 N N . LEU A 1 366 ? 0.266 16.646 9.489 1.00 93.06 366 LEU A N 1
ATOM 2927 C CA . LEU A 1 366 ? 1.180 16.615 8.347 1.00 93.06 366 LEU A CA 1
ATOM 2928 C C . LEU A 1 366 ? 2.634 16.634 8.796 1.00 93.06 366 LEU A C 1
ATOM 2930 O O . LEU A 1 366 ? 3.396 15.777 8.363 1.00 93.06 366 LEU A O 1
ATOM 2934 N N . LEU A 1 367 ? 3.005 17.562 9.678 1.00 91.62 367 LEU A N 1
ATOM 2935 C CA . LEU A 1 367 ? 4.365 17.665 10.206 1.00 91.62 367 LEU A CA 1
ATOM 2936 C C . LEU A 1 367 ? 4.804 16.364 10.888 1.00 91.62 367 LEU A C 1
ATOM 2938 O O . LEU A 1 367 ? 5.892 15.866 10.602 1.00 91.62 367 LEU A O 1
ATOM 2942 N N . GLU A 1 368 ? 3.932 15.774 11.707 1.00 91.38 368 GLU A N 1
ATOM 2943 C CA . GLU A 1 368 ? 4.201 14.503 12.385 1.00 91.38 368 GLU A CA 1
ATOM 2944 C C . GLU A 1 368 ? 4.379 13.348 11.383 1.00 91.38 368 GLU A C 1
ATOM 2946 O O . GLU A 1 368 ? 5.311 12.554 11.490 1.00 91.38 368 GLU A O 1
ATOM 2951 N N . THR A 1 369 ? 3.525 13.270 10.356 1.00 91.00 369 THR A N 1
ATOM 2952 C CA . THR A 1 369 ? 3.628 12.219 9.325 1.00 91.00 369 THR A CA 1
ATOM 2953 C C . THR A 1 369 ? 4.880 12.397 8.463 1.00 91.00 369 THR A C 1
ATOM 2955 O O . THR A 1 369 ? 5.557 11.420 8.155 1.00 91.00 369 THR A O 1
ATOM 2958 N N . ILE A 1 370 ? 5.217 13.638 8.097 1.00 87.44 370 ILE A N 1
ATOM 2959 C CA . ILE A 1 370 ? 6.431 13.976 7.341 1.00 87.44 370 ILE A CA 1
ATOM 2960 C C . ILE A 1 370 ? 7.671 13.575 8.140 1.00 87.44 370 ILE A C 1
ATOM 2962 O O . ILE A 1 370 ? 8.593 12.983 7.586 1.00 87.44 370 ILE A O 1
ATOM 2966 N N . GLN A 1 371 ? 7.694 13.851 9.444 1.00 85.25 371 GLN A N 1
ATOM 2967 C CA . GLN A 1 371 ? 8.795 13.471 10.324 1.00 85.25 371 GLN A CA 1
ATOM 2968 C C . GLN A 1 371 ? 9.028 11.952 10.328 1.00 85.25 371 GLN A C 1
ATOM 2970 O O . GLN A 1 371 ? 10.170 11.510 10.198 1.00 85.25 371 GLN A O 1
ATOM 2975 N N . VAL A 1 372 ? 7.951 11.167 10.412 1.00 83.62 372 VAL A N 1
ATOM 2976 C CA . VAL A 1 372 ? 7.989 9.696 10.339 1.00 83.62 372 VAL A CA 1
ATOM 2977 C C . VAL A 1 372 ? 8.440 9.217 8.955 1.00 83.62 372 VAL A C 1
ATOM 2979 O O . VAL A 1 372 ? 9.218 8.276 8.841 1.00 83.62 372 VAL A O 1
ATOM 2982 N N . ALA A 1 373 ? 7.981 9.863 7.884 1.00 80.94 373 ALA A N 1
ATOM 2983 C CA . ALA A 1 373 ? 8.313 9.469 6.517 1.00 80.94 373 ALA A CA 1
ATOM 2984 C C . ALA A 1 373 ? 9.762 9.803 6.119 1.00 80.94 373 ALA A C 1
ATOM 2986 O O . ALA A 1 373 ? 10.372 9.078 5.332 1.00 80.94 373 ALA A O 1
ATOM 2987 N N . LYS A 1 374 ? 10.314 10.901 6.651 1.00 74.25 374 LYS A N 1
ATOM 2988 C CA . LYS A 1 374 ? 11.676 11.377 6.364 1.00 74.25 374 LYS A CA 1
ATOM 2989 C C . LYS A 1 374 ? 12.763 10.615 7.100 1.00 74.25 374 LYS A C 1
ATOM 2991 O O . LYS A 1 374 ? 13.927 10.778 6.739 1.00 74.25 374 LYS A O 1
ATOM 2996 N N . SER A 1 375 ? 12.435 9.860 8.147 1.00 64.62 375 SER A N 1
ATOM 2997 C CA . SER A 1 375 ? 13.451 9.256 9.000 1.00 64.62 375 SER A CA 1
ATOM 2998 C C . SER A 1 375 ? 14.286 8.214 8.250 1.00 64.62 375 SER A C 1
ATOM 3000 O O . SER A 1 375 ? 13.936 7.038 8.202 1.00 64.62 375 SER A O 1
ATOM 3002 N N . SER A 1 376 ? 15.411 8.649 7.680 1.00 52.72 376 SER A N 1
ATOM 3003 C CA . SER A 1 376 ? 16.479 7.784 7.169 1.00 52.72 376 SER A CA 1
ATOM 3004 C C . SER A 1 376 ? 17.506 7.409 8.245 1.00 52.72 376 SER A C 1
ATOM 3006 O O . SER A 1 376 ? 18.322 6.517 8.013 1.00 52.72 376 SER A O 1
ATOM 3008 N N . ASP A 1 377 ? 17.483 8.088 9.400 1.00 43.75 377 ASP A N 1
ATOM 3009 C CA . ASP A 1 377 ? 18.560 8.048 10.407 1.00 43.75 377 ASP A CA 1
ATOM 3010 C C . ASP A 1 377 ? 18.105 7.914 11.873 1.00 43.75 377 ASP A C 1
ATOM 3012 O O . ASP A 1 377 ? 18.948 7.719 12.744 1.00 43.75 377 ASP A O 1
ATOM 3016 N N . ALA A 1 378 ? 16.807 8.019 12.159 1.00 41.50 378 ALA A N 1
ATOM 3017 C CA . ALA A 1 378 ? 16.245 7.880 13.504 1.00 41.50 378 ALA A CA 1
ATOM 3018 C C . ALA A 1 378 ? 14.768 7.485 13.378 1.00 41.50 378 ALA A C 1
ATOM 3020 O O . ALA A 1 378 ? 13.996 8.330 12.933 1.00 41.50 378 ALA A O 1
ATOM 3021 N N . ALA A 1 379 ? 14.351 6.264 13.725 1.00 49.50 379 ALA A N 1
ATOM 3022 C CA . ALA A 1 379 ? 12.959 5.815 13.675 1.00 49.50 379 ALA A CA 1
ATOM 3023 C C . ALA A 1 379 ? 12.146 6.664 14.642 1.00 49.50 379 ALA A C 1
ATOM 3025 O O . ALA A 1 379 ? 11.997 6.372 15.831 1.00 49.50 379 ALA A O 1
ATOM 3026 N N . LEU A 1 380 ? 11.624 7.761 14.116 1.00 61.38 380 LEU A N 1
ATOM 3027 C CA . LEU A 1 380 ? 10.756 8.627 14.866 1.00 61.38 380 LEU A CA 1
ATOM 3028 C C . LEU A 1 380 ? 9.416 7.912 14.900 1.00 61.38 380 LEU A C 1
ATOM 3030 O O . LEU A 1 380 ? 8.662 7.893 13.931 1.00 61.38 380 LEU A O 1
ATOM 3034 N N . LEU A 1 381 ? 9.159 7.257 16.031 1.00 76.19 381 LEU A N 1
ATOM 3035 C CA . LEU A 1 381 ? 7.799 6.996 16.462 1.00 76.19 381 LEU A CA 1
ATOM 3036 C C . LEU A 1 381 ? 7.106 8.351 16.503 1.00 76.19 381 LEU A C 1
ATOM 3038 O O . LEU A 1 381 ? 7.463 9.201 17.322 1.00 76.19 381 LEU A O 1
ATOM 3042 N N . GLY A 1 382 ? 6.163 8.554 15.594 1.00 85.56 382 GLY A N 1
ATOM 3043 C CA . GLY A 1 382 ? 5.330 9.732 15.644 1.00 85.56 382 GLY A CA 1
ATOM 3044 C C . GLY A 1 382 ? 4.373 9.655 16.826 1.00 85.56 382 GLY A C 1
ATOM 3045 O O . GLY A 1 382 ? 4.181 8.616 17.469 1.00 85.56 382 GLY A O 1
ATOM 3046 N N . ASP A 1 383 ? 3.753 10.785 17.113 1.00 91.62 383 ASP A N 1
ATOM 3047 C CA . ASP A 1 383 ? 2.787 10.939 18.184 1.00 91.62 383 ASP A CA 1
ATOM 3048 C C . ASP A 1 383 ? 1.371 11.056 17.616 1.00 91.62 383 ASP A C 1
ATOM 3050 O O . ASP A 1 383 ? 0.916 12.116 17.183 1.00 91.62 383 ASP A O 1
ATOM 3054 N N . SER A 1 384 ? 0.605 9.967 17.681 1.00 93.62 384 SER A N 1
ATOM 3055 C CA . SER A 1 384 ? -0.791 9.986 17.236 1.00 93.62 384 SER A CA 1
ATOM 3056 C C . SER A 1 384 ? -1.696 10.864 18.116 1.00 93.62 384 SER A C 1
ATOM 3058 O O . SER A 1 384 ? -2.852 11.101 17.761 1.00 93.62 384 SER A O 1
ATOM 3060 N N . SER A 1 385 ? -1.201 11.407 19.242 1.00 93.12 385 SER A N 1
ATOM 3061 C CA . SER A 1 385 ? -1.952 12.376 20.052 1.00 93.12 385 SER A CA 1
ATOM 3062 C C . SER A 1 385 ? -2.232 13.688 19.317 1.00 93.12 385 SER A C 1
ATOM 3064 O O . SER A 1 385 ? -3.190 14.379 19.679 1.00 93.12 385 SER A O 1
ATOM 3066 N N . LYS A 1 386 ? -1.451 13.983 18.263 1.00 92.31 386 LYS A N 1
ATOM 3067 C CA . LYS A 1 386 ? -1.626 15.137 17.368 1.00 92.31 386 LYS A CA 1
ATOM 3068 C C . LYS A 1 386 ? -2.874 15.040 16.494 1.00 92.31 386 LYS A C 1
ATOM 3070 O O . LYS A 1 386 ? -3.351 16.053 15.994 1.00 92.31 386 LYS A O 1
ATOM 3075 N N . VAL A 1 387 ? -3.408 13.834 16.310 1.00 91.38 387 VAL A N 1
ATOM 3076 C CA . VAL A 1 387 ? -4.640 13.616 15.551 1.00 91.38 387 VAL A CA 1
ATOM 3077 C C . VAL A 1 387 ? -5.802 14.295 16.277 1.00 91.38 387 VAL A C 1
ATOM 3079 O O . VAL A 1 387 ? -5.972 14.135 17.486 1.00 91.38 387 VAL A O 1
ATOM 3082 N N . GLY A 1 388 ? -6.618 15.057 15.550 1.00 87.19 388 GLY A N 1
ATOM 3083 C CA . GLY A 1 388 ? -7.813 15.694 16.108 1.00 87.19 388 GLY A CA 1
ATOM 3084 C C . GLY A 1 388 ? -8.856 14.681 16.603 1.00 87.19 388 GLY A C 1
ATOM 3085 O O . GLY A 1 388 ? -8.852 13.507 16.227 1.00 87.19 388 GLY A O 1
ATOM 3086 N N . ALA A 1 389 ? -9.794 15.122 17.444 1.00 86.38 389 ALA A N 1
ATOM 3087 C CA . ALA A 1 389 ? -10.917 14.274 17.852 1.00 86.38 389 ALA A CA 1
ATOM 3088 C C . ALA A 1 389 ? -11.721 13.821 16.620 1.00 86.38 389 ALA A C 1
ATOM 3090 O O . ALA A 1 389 ? -12.033 14.640 15.760 1.00 86.38 389 ALA A O 1
ATOM 3091 N N . MET A 1 390 ? -12.023 12.521 16.528 1.00 88.06 390 MET A N 1
ATOM 3092 C CA . MET A 1 390 ? -12.670 11.880 15.369 1.00 88.06 390 MET A CA 1
ATOM 3093 C C . MET A 1 390 ? -11.915 12.006 14.034 1.00 88.06 390 MET A C 1
ATOM 3095 O O . MET A 1 390 ? -12.400 11.511 13.029 1.00 88.06 390 MET A O 1
ATOM 3099 N N . LYS A 1 391 ? -10.708 12.588 14.003 1.00 94.75 391 LYS A N 1
ATOM 3100 C CA . LYS A 1 391 ? -9.884 12.745 12.790 1.00 94.75 391 LYS A CA 1
ATOM 3101 C C . LYS A 1 391 ? -8.943 11.563 12.540 1.00 94.75 391 LYS A C 1
ATOM 3103 O O . LYS A 1 391 ? -7.983 11.698 11.789 1.00 94.75 391 LYS A O 1
ATOM 3108 N N . TYR A 1 392 ? -9.163 10.415 13.179 1.00 95.44 392 TYR A N 1
ATOM 3109 C CA . TYR A 1 392 ? -8.362 9.225 12.895 1.00 95.44 392 TYR A CA 1
ATOM 3110 C C . TYR A 1 392 ? -8.601 8.752 11.462 1.00 95.44 392 TYR A C 1
ATOM 3112 O O . TYR A 1 392 ? -9.689 8.907 10.917 1.00 95.44 392 TYR A O 1
ATOM 3120 N N . LYS A 1 393 ? -7.563 8.191 10.843 1.00 97.75 393 LYS A N 1
ATOM 3121 C CA . LYS A 1 393 ? -7.576 7.836 9.422 1.00 97.75 393 LYS A CA 1
ATOM 3122 C C . LYS A 1 393 ? -8.221 6.471 9.269 1.00 97.75 393 LYS A C 1
ATOM 3124 O O . LYS A 1 393 ? -7.541 5.444 9.253 1.00 97.75 393 LYS A O 1
ATOM 3129 N N . GLU A 1 394 ? -9.546 6.462 9.337 1.00 98.00 394 GLU A N 1
ATOM 3130 C CA . GLU A 1 394 ? -10.322 5.232 9.387 1.00 98.00 394 GLU A CA 1
ATOM 3131 C C . GLU A 1 394 ? -10.079 4.405 8.125 1.00 98.00 394 GLU A C 1
ATOM 3133 O O . GLU A 1 394 ? -10.025 4.926 7.012 1.00 98.00 394 GLU A O 1
ATOM 3138 N N . THR A 1 395 ? -9.889 3.104 8.322 1.00 98.50 395 THR A N 1
ATOM 3139 C CA . THR A 1 395 ? -9.682 2.135 7.249 1.00 98.50 395 THR A CA 1
ATOM 3140 C C . THR A 1 395 ? -10.922 1.274 7.112 1.00 98.50 395 THR A C 1
ATOM 3142 O O . THR A 1 395 ? -11.352 0.641 8.076 1.00 98.50 395 THR A O 1
ATOM 3145 N N . GLN A 1 396 ? -11.465 1.217 5.905 1.00 98.56 396 GLN A N 1
ATOM 3146 C CA . GLN A 1 396 ? -12.536 0.313 5.523 1.00 98.56 396 GLN A CA 1
ATOM 3147 C C . GLN A 1 396 ? -11.911 -0.882 4.794 1.00 98.56 396 GLN A C 1
ATOM 3149 O O . GLN A 1 396 ? -11.329 -0.742 3.721 1.00 98.56 396 GLN A O 1
ATOM 3154 N N . ILE A 1 397 ? -11.976 -2.055 5.419 1.00 98.69 397 ILE A N 1
ATOM 3155 C CA . ILE A 1 397 ? -11.348 -3.298 4.969 1.00 98.69 397 ILE A CA 1
ATOM 3156 C C . ILE A 1 397 ? -12.403 -4.134 4.237 1.00 98.69 397 ILE A C 1
ATOM 3158 O O . ILE A 1 397 ? -13.351 -4.643 4.848 1.00 98.69 397 ILE A O 1
ATOM 3162 N N . HIS A 1 398 ? -12.247 -4.281 2.922 1.00 98.56 398 HIS A N 1
ATOM 3163 C CA . HIS A 1 398 ? -13.141 -5.075 2.081 1.00 98.56 398 HIS A CA 1
ATOM 3164 C C . HIS A 1 398 ? -12.651 -6.525 2.028 1.00 98.56 398 HIS A C 1
ATOM 3166 O O . HIS A 1 398 ? -11.458 -6.765 1.869 1.00 98.56 398 HIS A O 1
ATOM 3172 N N . GLY A 1 399 ? -13.553 -7.498 2.170 1.00 97.75 399 GLY A N 1
ATOM 3173 C CA . GLY A 1 399 ? -13.194 -8.916 2.298 1.00 97.75 399 GLY A CA 1
ATOM 3174 C C . GLY A 1 399 ? -13.202 -9.407 3.745 1.00 97.75 399 GLY A C 1
ATOM 3175 O O . GLY A 1 399 ? -13.608 -8.699 4.671 1.00 97.75 399 GLY A O 1
ATOM 3176 N N . GLU A 1 400 ? -12.796 -10.653 3.953 1.00 97.12 400 GLU A N 1
ATOM 3177 C CA . GLU A 1 400 ? -12.680 -11.239 5.289 1.00 97.12 400 GLU A CA 1
ATOM 3178 C C . GLU A 1 400 ? -11.426 -10.752 6.030 1.00 97.12 400 GLU A C 1
ATOM 3180 O O . GLU A 1 400 ? -10.486 -10.238 5.428 1.00 97.12 400 GLU A O 1
ATOM 3185 N N . VAL A 1 401 ? -11.395 -10.918 7.353 1.00 98.19 401 VAL A N 1
ATOM 3186 C CA . VAL A 1 401 ? -10.188 -10.725 8.172 1.00 98.19 401 VAL A CA 1
ATOM 3187 C C . VAL A 1 401 ? -10.015 -11.974 9.033 1.00 98.19 401 VAL A C 1
ATOM 3189 O O . VAL A 1 401 ? -10.319 -11.995 10.223 1.00 98.19 401 VAL A O 1
ATOM 3192 N N . ALA A 1 402 ? -9.603 -13.065 8.387 1.00 98.19 402 ALA A N 1
ATOM 3193 C CA . ALA A 1 402 ? -9.229 -14.309 9.053 1.00 98.19 402 ALA A CA 1
ATOM 3194 C C . ALA A 1 402 ? -8.011 -14.105 9.968 1.00 98.19 402 ALA A C 1
ATOM 3196 O O . ALA A 1 402 ? -6.982 -13.593 9.528 1.00 98.19 402 ALA A O 1
ATOM 3197 N N . PHE A 1 403 ? -8.117 -14.541 11.221 1.00 98.06 403 PHE A N 1
ATOM 3198 C CA . PHE A 1 403 ? -7.091 -14.386 12.249 1.00 98.06 403 PHE A CA 1
ATOM 3199 C C . PHE A 1 403 ? -5.766 -15.051 11.876 1.00 98.06 403 PHE A C 1
ATOM 3201 O O . PHE A 1 403 ? -4.717 -14.442 12.034 1.00 98.06 403 PHE A O 1
ATOM 3208 N N . GLU A 1 404 ? -5.800 -16.265 11.337 1.00 96.31 404 GLU A N 1
ATOM 3209 C CA . GLU A 1 404 ? -4.587 -17.002 10.957 1.00 96.31 404 GLU A CA 1
ATOM 3210 C C . GLU A 1 404 ? -3.850 -16.371 9.761 1.00 96.31 404 GLU A C 1
ATOM 3212 O O . GLU A 1 404 ? -2.620 -16.383 9.683 1.00 96.31 404 GLU A O 1
ATOM 3217 N N . LYS A 1 405 ? -4.607 -15.797 8.820 1.00 94.94 405 LYS A N 1
ATOM 3218 C CA . LYS A 1 405 ? -4.058 -15.258 7.571 1.00 94.94 405 LYS A CA 1
ATOM 3219 C C . LYS A 1 405 ? -3.655 -13.797 7.713 1.00 94.94 405 LYS A C 1
ATOM 3221 O O . LYS A 1 405 ? -2.510 -13.455 7.450 1.00 94.94 405 LYS A O 1
ATOM 3226 N N . HIS A 1 406 ? -4.572 -12.956 8.180 1.00 97.69 406 HIS A N 1
ATOM 3227 C CA . HIS A 1 406 ? -4.484 -11.502 8.036 1.00 97.69 406 HIS A CA 1
ATOM 3228 C C . HIS A 1 406 ? -3.966 -10.777 9.271 1.00 97.69 406 HIS A C 1
ATOM 3230 O O . HIS A 1 406 ? -3.669 -9.589 9.189 1.00 97.69 406 HIS A O 1
ATOM 3236 N N . VAL A 1 407 ? -3.871 -11.443 10.423 1.00 97.88 407 VAL A N 1
ATOM 3237 C CA . VAL A 1 407 ? -3.279 -10.837 11.617 1.00 97.88 407 VAL A CA 1
ATOM 3238 C C . VAL A 1 407 ? -1.833 -11.278 11.713 1.00 97.88 407 VAL A C 1
ATOM 3240 O O . VAL A 1 407 ? -1.521 -12.457 11.863 1.00 97.88 407 VAL A O 1
ATOM 3243 N N . GLU A 1 408 ? -0.939 -10.305 11.633 1.00 94.75 408 GLU A N 1
ATOM 3244 C CA . GLU A 1 408 ? 0.485 -10.551 11.789 1.00 94.75 408 GLU A CA 1
ATOM 3245 C C . GLU A 1 408 ? 0.889 -10.521 13.264 1.00 94.75 408 GLU A C 1
ATOM 3247 O O . GLU A 1 408 ? 1.650 -11.372 13.732 1.00 94.75 408 GLU A O 1
ATOM 3252 N N . ARG A 1 409 ? 0.407 -9.510 13.994 1.00 96.69 409 ARG A N 1
ATOM 3253 C CA . ARG A 1 409 ? 0.852 -9.217 15.354 1.00 96.69 409 ARG A CA 1
ATOM 3254 C C . ARG A 1 409 ? -0.296 -8.765 16.237 1.00 96.69 409 ARG A C 1
ATOM 3256 O O . ARG A 1 409 ? -1.100 -7.931 15.831 1.00 96.69 409 ARG A O 1
ATOM 3263 N N . LEU A 1 410 ? -0.288 -9.230 17.481 1.00 98.19 410 LEU A N 1
ATOM 3264 C CA . LEU A 1 410 ? -1.034 -8.615 18.572 1.00 98.19 410 LEU A CA 1
ATOM 3265 C C . LEU A 1 410 ? -0.091 -7.759 19.424 1.00 98.19 410 LEU A C 1
ATOM 3267 O O . LEU A 1 410 ? 0.886 -8.270 19.978 1.00 98.19 410 LEU A O 1
ATOM 3271 N N . VAL A 1 411 ? -0.416 -6.472 19.551 1.00 97.88 411 VAL A N 1
ATOM 3272 C CA . VAL A 1 411 ? 0.202 -5.566 20.522 1.00 97.88 411 VAL A CA 1
ATOM 3273 C C . VAL A 1 411 ? -0.767 -5.378 21.682 1.00 97.88 411 VAL A C 1
ATOM 3275 O O . VAL A 1 411 ? -1.786 -4.692 21.564 1.00 97.88 411 VAL A O 1
ATOM 3278 N N . ALA A 1 412 ? -0.468 -6.027 22.805 1.00 97.94 412 ALA A N 1
ATOM 3279 C CA . ALA A 1 412 ? -1.307 -5.984 23.996 1.00 97.94 412 ALA A CA 1
ATOM 3280 C C . ALA A 1 412 ? -0.888 -4.840 24.925 1.00 97.94 412 ALA A C 1
ATOM 3282 O O . ALA A 1 412 ? 0.299 -4.639 25.204 1.00 97.94 412 ALA A O 1
ATOM 3283 N N . HIS A 1 413 ? -1.864 -4.112 25.466 1.00 97.50 413 HIS A N 1
ATOM 3284 C CA . HIS A 1 413 ? -1.603 -3.104 26.485 1.00 97.50 413 HIS A CA 1
ATOM 3285 C C . HIS A 1 413 ? -0.983 -3.755 27.729 1.00 97.50 413 HIS A C 1
ATOM 3287 O O . HIS A 1 413 ? -1.490 -4.755 28.244 1.00 97.50 413 HIS A O 1
ATOM 3293 N N . SER A 1 414 ? 0.071 -3.159 28.285 1.00 96.25 414 SER A N 1
ATOM 3294 C CA . SER A 1 414 ? 0.830 -3.747 29.403 1.00 96.25 414 SER A CA 1
ATOM 3295 C C . SER A 1 414 ? 0.001 -3.935 30.685 1.00 96.25 414 SER A C 1
ATOM 3297 O O . SER A 1 414 ? 0.399 -4.678 31.574 1.00 96.25 414 SER A O 1
ATOM 3299 N N . LYS A 1 415 ? -1.197 -3.333 30.762 1.00 95.31 415 LYS A N 1
ATOM 3300 C CA . LYS A 1 415 ? -2.153 -3.504 31.876 1.00 95.31 415 LYS A CA 1
ATOM 3301 C C . LYS A 1 415 ? -2.629 -4.946 32.077 1.00 95.31 415 LYS A C 1
ATOM 3303 O O . LYS A 1 415 ? -3.102 -5.252 33.170 1.00 95.31 415 LYS A O 1
ATOM 3308 N N . TYR A 1 416 ? -2.584 -5.784 31.035 1.00 96.62 416 TYR A N 1
ATOM 3309 C CA . TYR A 1 416 ? -2.996 -7.187 31.143 1.00 96.62 416 TYR A CA 1
ATOM 3310 C C . TYR A 1 416 ? -1.897 -8.074 31.731 1.00 96.62 416 TYR A C 1
ATOM 3312 O O . TYR A 1 416 ? -2.190 -9.216 32.068 1.00 96.62 416 TYR A O 1
ATOM 3320 N N . ARG A 1 417 ? -0.667 -7.568 31.909 1.00 95.31 417 ARG A N 1
ATOM 3321 C CA . ARG A 1 417 ? 0.399 -8.324 32.576 1.00 95.31 417 ARG A CA 1
ATOM 3322 C C . ARG A 1 417 ? -0.007 -8.695 34.003 1.00 95.31 417 ARG A C 1
ATOM 3324 O O . ARG A 1 417 ? -0.508 -7.858 34.751 1.00 95.31 417 ARG A O 1
ATOM 3331 N N . GLY A 1 418 ? 0.217 -9.947 34.372 1.00 94.44 418 GLY A N 1
ATOM 3332 C CA . GLY A 1 418 ? -0.152 -10.525 35.659 1.00 94.44 418 GLY A CA 1
ATOM 3333 C C . GLY A 1 418 ? -1.659 -10.684 35.876 1.00 94.44 418 GLY A C 1
ATOM 3334 O O . GLY A 1 418 ? -2.060 -11.068 36.972 1.00 94.44 418 GLY A O 1
ATOM 3335 N N . ARG A 1 419 ? -2.506 -10.389 34.877 1.00 95.62 419 ARG A N 1
ATOM 3336 C CA . ARG A 1 419 ? -3.961 -10.573 34.980 1.00 95.62 419 ARG A CA 1
ATOM 3337 C C . ARG A 1 419 ? -4.404 -11.933 34.451 1.00 95.62 419 ARG A C 1
ATOM 3339 O O . ARG A 1 419 ? -3.678 -12.608 33.724 1.00 95.62 419 ARG A O 1
ATOM 3346 N N . ALA A 1 420 ? -5.638 -12.305 34.786 1.00 93.94 420 ALA A N 1
ATOM 3347 C CA . ALA A 1 420 ? -6.252 -13.566 34.376 1.00 93.94 420 ALA A CA 1
ATOM 3348 C C . ALA A 1 420 ? -6.332 -13.736 32.846 1.00 93.94 420 ALA A C 1
ATOM 3350 O O . ALA A 1 420 ? -6.366 -14.860 32.347 1.00 93.94 420 ALA A O 1
ATOM 3351 N N . GLU A 1 421 ? -6.351 -12.637 32.088 1.00 95.50 421 GLU A N 1
ATOM 3352 C CA . GLU A 1 421 ? -6.390 -12.656 30.628 1.00 95.50 421 GLU A CA 1
ATOM 3353 C C . GLU A 1 421 ? -5.026 -12.945 29.988 1.00 95.50 421 GLU A C 1
ATOM 3355 O O . GLU A 1 421 ? -5.001 -13.439 28.864 1.00 95.50 421 GLU A O 1
ATOM 3360 N N . GLU A 1 422 ? -3.894 -12.682 30.657 1.00 96.88 422 GLU A N 1
ATOM 3361 C CA . GLU A 1 422 ? -2.562 -12.822 30.043 1.00 96.88 422 GLU A CA 1
ATOM 3362 C C . GLU A 1 422 ? -2.300 -14.221 29.455 1.00 96.88 422 GLU A C 1
ATOM 3364 O O . GLU A 1 422 ? -1.886 -14.293 28.291 1.00 96.88 422 GLU A O 1
ATOM 3369 N N . PRO A 1 423 ? -2.551 -15.336 30.174 1.00 97.44 423 PRO A N 1
ATOM 3370 C CA . PRO A 1 423 ? -2.338 -16.669 29.614 1.00 97.44 423 PRO A CA 1
ATOM 3371 C C . PRO A 1 423 ? -3.191 -16.916 28.366 1.00 97.44 423 PRO A C 1
ATOM 3373 O O . PRO A 1 423 ? -2.722 -17.523 27.406 1.00 97.44 423 PRO A O 1
ATOM 3376 N N . ARG A 1 424 ? -4.423 -16.392 28.350 1.00 97.31 424 ARG A N 1
ATOM 3377 C CA . ARG A 1 424 ? -5.373 -16.530 27.236 1.00 97.31 424 ARG A CA 1
ATOM 3378 C C . ARG A 1 424 ? -4.935 -15.708 26.026 1.00 97.31 424 ARG A C 1
ATOM 3380 O O . ARG A 1 424 ? -4.927 -16.216 24.910 1.00 97.31 424 ARG A O 1
ATOM 3387 N N . ILE A 1 425 ? -4.485 -14.473 26.252 1.00 97.69 425 ILE A N 1
ATOM 3388 C CA . ILE A 1 425 ? -3.907 -13.587 25.228 1.00 97.69 425 ILE A CA 1
ATOM 3389 C C . ILE A 1 425 ? -2.707 -14.258 24.546 1.00 97.69 425 ILE A C 1
ATOM 3391 O O . ILE A 1 425 ? -2.627 -14.304 23.313 1.00 97.69 425 ILE A O 1
ATOM 3395 N N . LYS A 1 426 ? -1.792 -14.824 25.343 1.00 97.38 426 LYS A N 1
ATOM 3396 C CA . LYS A 1 426 ? -0.628 -15.558 24.830 1.00 97.38 426 LYS A CA 1
ATOM 3397 C C . LYS A 1 426 ? -1.039 -16.823 24.072 1.00 97.38 426 LYS A C 1
ATOM 3399 O O . LYS A 1 426 ? -0.524 -17.058 22.982 1.00 97.38 426 LYS A O 1
ATOM 3404 N N . ALA A 1 427 ? -1.997 -17.589 24.597 1.00 97.81 427 ALA A N 1
ATOM 3405 C CA . ALA A 1 427 ? -2.494 -18.806 23.958 1.00 97.81 427 ALA A CA 1
ATOM 3406 C C . ALA A 1 427 ? -3.163 -18.533 22.601 1.00 97.81 427 ALA A C 1
ATOM 3408 O O . ALA A 1 427 ? -2.885 -19.241 21.638 1.00 97.81 427 ALA A O 1
ATOM 3409 N N . VAL A 1 428 ? -3.989 -17.487 22.490 1.00 97.62 428 VAL A N 1
ATOM 3410 C CA . VAL A 1 428 ? -4.603 -17.075 21.214 1.00 97.62 428 VAL A CA 1
ATOM 3411 C C . VAL A 1 428 ? -3.539 -16.643 20.206 1.00 97.62 428 VAL A C 1
ATOM 3413 O O . VAL A 1 428 ? -3.586 -17.065 19.052 1.00 97.62 428 VAL A O 1
ATOM 3416 N N . SER A 1 429 ? -2.549 -15.861 20.646 1.00 97.38 429 SER A N 1
ATOM 3417 C CA . SER A 1 429 ? -1.442 -15.444 19.774 1.00 97.38 429 SER A CA 1
ATOM 3418 C C . SER A 1 429 ? -0.675 -16.656 19.237 1.00 97.38 429 SER A C 1
ATOM 3420 O O . SER A 1 429 ? -0.410 -16.739 18.043 1.00 97.38 429 SER A O 1
ATOM 3422 N N . GLN A 1 430 ? -0.391 -17.643 20.092 1.00 97.56 430 GLN A N 1
ATOM 3423 C CA . GLN A 1 430 ? 0.257 -18.889 19.681 1.00 97.56 430 GLN A CA 1
ATOM 3424 C C . GLN A 1 430 ? -0.625 -19.727 18.744 1.00 97.56 430 GLN A C 1
ATOM 3426 O O . GLN A 1 430 ? -0.125 -20.224 17.738 1.00 97.56 430 GLN A O 1
ATOM 3431 N N . LYS A 1 431 ? -1.926 -19.858 19.046 1.00 97.25 431 LYS A N 1
ATOM 3432 C CA . LYS A 1 431 ? -2.904 -20.628 18.256 1.00 97.25 431 LYS A CA 1
ATOM 3433 C C . LYS A 1 431 ? -2.913 -20.198 16.790 1.00 97.25 431 LYS A C 1
ATOM 3435 O O . LYS A 1 431 ? -2.934 -21.053 15.914 1.00 97.25 431 LYS A O 1
ATOM 3440 N N . PHE A 1 432 ? -2.897 -18.893 16.534 1.00 97.06 432 PHE A N 1
ATOM 3441 C CA . PHE A 1 432 ? -2.950 -18.343 15.177 1.00 97.06 432 PHE A CA 1
ATOM 3442 C C . PHE A 1 432 ? -1.576 -17.961 14.610 1.00 97.06 432 PHE A C 1
ATOM 3444 O O . PHE A 1 432 ? -1.496 -17.421 13.509 1.00 97.06 432 PHE A O 1
ATOM 3451 N N . GLY A 1 433 ? -0.490 -18.232 15.341 1.00 95.88 433 GLY A N 1
ATOM 3452 C CA . GLY A 1 433 ? 0.870 -17.918 14.898 1.00 95.88 433 GLY A CA 1
ATOM 3453 C C . GLY A 1 433 ? 1.174 -16.419 14.822 1.00 95.88 433 GLY A C 1
ATOM 3454 O O . GLY A 1 433 ? 2.028 -16.007 14.037 1.00 95.88 433 GLY A O 1
ATOM 3455 N N . TRP A 1 434 ? 0.489 -15.596 15.616 1.00 96.44 434 TRP A N 1
ATOM 3456 C CA . TRP A 1 434 ? 0.737 -14.160 15.680 1.00 96.44 434 TRP A CA 1
ATOM 3457 C C . TRP A 1 434 ? 2.069 -13.874 16.357 1.00 96.44 434 TRP A C 1
ATOM 3459 O O . TRP A 1 434 ? 2.397 -14.435 17.408 1.00 96.44 434 TRP A O 1
ATOM 3469 N N . LYS A 1 435 ? 2.802 -12.899 15.820 1.00 95.81 435 LYS A N 1
ATOM 3470 C CA . LYS A 1 435 ? 3.826 -12.221 16.609 1.00 95.81 435 LYS A CA 1
ATOM 3471 C C . LYS A 1 435 ? 3.135 -11.544 17.796 1.00 95.81 435 LYS A C 1
ATOM 3473 O O . LYS A 1 435 ? 2.007 -11.062 17.700 1.00 95.81 435 LYS A O 1
ATOM 3478 N N . PHE A 1 436 ? 3.826 -11.475 18.920 1.00 95.88 436 PHE A N 1
ATOM 3479 C CA . PHE A 1 436 ? 3.287 -10.870 20.129 1.00 95.88 436 PHE A CA 1
ATOM 3480 C C . PHE A 1 436 ? 4.280 -9.861 20.687 1.00 95.88 436 PHE A C 1
ATOM 3482 O O . PHE A 1 436 ? 5.492 -10.092 20.668 1.00 95.88 436 PHE A O 1
ATOM 3489 N N . SER A 1 437 ? 3.766 -8.735 21.161 1.00 95.88 437 SER A N 1
ATOM 3490 C CA . SER A 1 437 ? 4.523 -7.776 21.958 1.00 95.88 437 SER A CA 1
ATOM 3491 C C . SER A 1 437 ? 3.603 -7.092 22.955 1.00 95.88 437 SER A C 1
ATOM 3493 O O . SER A 1 437 ? 2.428 -6.829 22.691 1.00 95.88 437 SER A O 1
ATOM 3495 N N . TRP A 1 438 ? 4.153 -6.779 24.120 1.00 97.44 438 TRP A N 1
ATOM 3496 C CA . TRP A 1 438 ? 3.530 -5.801 24.997 1.00 97.44 438 TRP A CA 1
ATOM 3497 C C . TRP A 1 438 ? 3.813 -4.394 24.482 1.00 97.44 438 TRP A C 1
ATOM 3499 O O . TRP A 1 438 ? 4.875 -4.149 23.920 1.00 97.44 438 TRP A O 1
ATOM 3509 N N . MET A 1 439 ? 2.899 -3.453 24.696 1.00 94.81 439 MET A N 1
ATOM 3510 C CA . MET A 1 439 ? 3.021 -2.090 24.160 1.00 94.81 439 MET A CA 1
ATOM 3511 C C . MET A 1 439 ? 4.321 -1.373 24.585 1.00 94.81 439 MET A C 1
ATOM 3513 O O . MET A 1 439 ? 4.924 -0.648 23.796 1.00 94.81 439 MET A O 1
ATOM 3517 N N . ASP A 1 440 ? 4.813 -1.620 25.802 1.00 91.06 440 ASP A N 1
ATOM 3518 C CA . ASP A 1 440 ? 6.092 -1.091 26.295 1.00 91.06 440 ASP A CA 1
ATOM 3519 C C . ASP A 1 440 ? 7.325 -1.744 25.637 1.00 91.06 440 ASP A C 1
ATOM 3521 O O . ASP A 1 440 ? 8.362 -1.102 25.453 1.00 91.06 440 ASP A O 1
ATOM 3525 N N . GLU A 1 441 ? 7.216 -3.013 25.245 1.00 92.69 441 GLU A N 1
ATOM 3526 C CA . GLU A 1 441 ? 8.240 -3.728 24.475 1.00 92.69 441 GLU A CA 1
ATOM 3527 C C . GLU A 1 441 ? 8.194 -3.353 22.993 1.00 92.69 441 GLU A C 1
ATOM 3529 O O . GLU A 1 441 ? 9.236 -3.276 22.344 1.00 92.69 441 GLU A O 1
ATOM 3534 N N . GLU A 1 442 ? 6.999 -3.078 22.471 1.00 90.75 442 GLU A N 1
ATOM 3535 C CA . GLU A 1 442 ? 6.762 -2.687 21.086 1.00 90.75 442 GLU A CA 1
ATOM 3536 C C . GLU A 1 442 ? 7.507 -1.402 20.742 1.00 90.75 442 GLU A C 1
ATOM 3538 O O . GLU A 1 442 ? 8.163 -1.337 19.703 1.00 90.75 442 GLU A O 1
ATOM 3543 N N . ARG A 1 443 ? 7.519 -0.435 21.670 1.00 88.69 443 ARG A N 1
ATOM 3544 C CA . ARG A 1 443 ? 8.350 0.770 21.565 1.00 88.69 443 ARG A CA 1
ATOM 3545 C C . ARG A 1 443 ? 9.806 0.423 21.260 1.00 88.69 443 ARG A C 1
ATOM 3547 O O . ARG A 1 443 ? 10.364 0.864 20.261 1.00 88.69 443 ARG A O 1
ATOM 3554 N N . LYS A 1 444 ? 10.389 -0.443 22.095 1.00 86.75 444 LYS A N 1
ATOM 3555 C CA . LYS A 1 444 ? 11.795 -0.858 22.006 1.00 86.75 444 LYS A CA 1
ATOM 3556 C C . LYS A 1 444 ? 12.070 -1.705 20.767 1.00 86.75 444 LYS A C 1
ATOM 3558 O O . LYS A 1 444 ? 13.196 -1.710 20.284 1.00 86.75 444 LYS A O 1
ATOM 3563 N N . ARG A 1 445 ? 11.090 -2.479 20.287 1.00 86.12 445 ARG A N 1
ATOM 3564 C CA . ARG A 1 445 ? 11.205 -3.275 19.056 1.00 86.12 445 ARG A CA 1
ATOM 3565 C C . ARG A 1 445 ? 11.270 -2.362 17.838 1.00 86.12 445 ARG A C 1
ATOM 3567 O O . ARG A 1 445 ? 12.179 -2.515 17.027 1.00 86.12 445 ARG A O 1
ATOM 3574 N N . MET A 1 446 ? 10.334 -1.420 17.739 1.00 81.31 446 MET A N 1
ATOM 3575 C CA . MET A 1 446 ? 10.265 -0.473 16.625 1.00 81.31 446 MET A CA 1
ATOM 3576 C C . MET A 1 446 ? 11.530 0.395 16.549 1.00 81.31 446 MET A C 1
ATOM 3578 O O . MET A 1 446 ? 12.040 0.609 15.457 1.00 81.31 446 MET A O 1
ATOM 3582 N N . GLU A 1 447 ? 12.100 0.777 17.697 1.00 75.25 447 GLU A N 1
ATOM 3583 C CA . GLU A 1 447 ? 13.408 1.454 17.795 1.00 75.25 447 GLU A CA 1
ATOM 3584 C C . GLU A 1 447 ? 14.611 0.564 17.373 1.00 75.25 447 GLU A C 1
ATOM 3586 O O . GLU A 1 447 ? 15.695 1.071 17.100 1.00 75.25 447 GLU A O 1
ATOM 3591 N N . ARG A 1 448 ? 14.484 -0.776 17.336 1.00 68.38 448 ARG A N 1
ATOM 3592 C CA . ARG A 1 448 ? 15.588 -1.708 16.987 1.00 68.38 448 ARG A CA 1
ATOM 3593 C C . ARG A 1 448 ? 15.592 -2.171 15.531 1.00 68.38 448 ARG A C 1
ATOM 3595 O O . ARG A 1 448 ? 16.673 -2.357 14.975 1.00 68.38 448 ARG A O 1
ATOM 3602 N N . GLU A 1 449 ? 14.423 -2.389 14.924 1.00 63.53 449 GLU A N 1
ATOM 3603 C CA . GLU A 1 449 ? 14.281 -2.830 13.515 1.00 63.53 449 GLU A CA 1
ATOM 3604 C C . GLU A 1 449 ? 14.850 -1.825 12.499 1.00 63.53 449 GLU A C 1
ATOM 3606 O O . GLU A 1 449 ? 15.099 -2.142 11.341 1.00 63.53 449 GLU A O 1
ATOM 3611 N N . GLU A 1 450 ? 15.130 -0.624 12.976 1.00 56.41 450 GLU A N 1
ATOM 3612 C CA . GLU A 1 450 ? 15.676 0.528 12.281 1.00 56.41 450 GLU A CA 1
ATOM 3613 C C . GLU A 1 450 ? 17.116 0.372 11.745 1.00 56.41 450 GLU A C 1
ATOM 3615 O O . GLU A 1 450 ? 17.491 1.032 10.778 1.00 56.41 450 GLU A O 1
ATOM 3620 N N . ARG A 1 451 ? 17.956 -0.498 12.325 1.00 42.94 451 ARG A N 1
ATOM 3621 C CA . ARG A 1 451 ? 19.407 -0.523 12.017 1.00 42.94 451 ARG A CA 1
ATOM 3622 C C . ARG A 1 451 ? 19.809 -1.258 10.729 1.00 42.94 451 ARG A C 1
ATOM 3624 O O . ARG A 1 451 ? 21.002 -1.399 10.462 1.00 42.94 451 ARG A O 1
ATOM 3631 N N . ALA A 1 452 ? 18.863 -1.720 9.916 1.00 41.72 452 ALA A N 1
ATOM 3632 C CA . ALA A 1 452 ? 19.160 -2.452 8.684 1.00 41.72 452 ALA A CA 1
ATOM 3633 C C . ALA A 1 452 ? 19.292 -1.511 7.468 1.00 41.72 452 ALA A C 1
ATOM 3635 O O . ALA A 1 452 ? 18.393 -1.420 6.631 1.00 41.72 452 ALA A O 1
ATOM 3636 N N . LYS A 1 453 ? 20.433 -0.818 7.358 1.00 47.62 453 LYS A N 1
ATOM 3637 C CA . LYS A 1 453 ? 20.882 -0.191 6.101 1.00 47.62 453 LYS A CA 1
ATOM 3638 C C . LYS A 1 453 ? 21.680 -1.203 5.278 1.00 47.62 453 LYS A C 1
ATOM 3640 O O . LYS A 1 453 ? 22.372 -2.051 5.842 1.00 47.62 453 LYS A O 1
ATOM 3645 N N . LEU A 1 454 ? 21.641 -1.085 3.950 1.00 45.81 454 LEU A N 1
ATOM 3646 C CA . LEU A 1 454 ? 22.724 -1.634 3.138 1.00 45.81 454 LEU A CA 1
ATOM 3647 C C . LEU A 1 454 ? 23.984 -0.841 3.525 1.00 45.81 454 LEU A C 1
ATOM 3649 O O . LEU A 1 454 ? 23.976 0.387 3.449 1.00 45.81 454 LEU A O 1
ATOM 3653 N N . GLY A 1 455 ? 25.021 -1.507 4.033 1.00 50.28 455 GLY A N 1
ATOM 3654 C CA . GLY A 1 455 ? 26.264 -0.819 4.393 1.00 50.28 455 GLY A CA 1
ATOM 3655 C C . GLY A 1 455 ? 26.857 -0.108 3.174 1.00 50.28 455 GLY A C 1
ATOM 3656 O O . GLY A 1 455 ? 26.725 -0.619 2.060 1.00 50.28 455 GLY A O 1
ATOM 3657 N N . SER A 1 456 ? 27.522 1.036 3.380 1.00 53.19 456 SER A N 1
ATOM 3658 C CA . SER A 1 456 ? 28.212 1.784 2.314 1.00 53.19 456 SER A CA 1
ATOM 3659 C C . SER A 1 456 ? 29.081 0.869 1.449 1.00 53.19 456 SER A C 1
ATOM 3661 O O . SER A 1 456 ? 29.020 0.963 0.235 1.00 53.19 456 SER A O 1
ATOM 3663 N N . ALA A 1 457 ? 29.750 -0.115 2.055 1.00 52.50 457 ALA A N 1
ATOM 3664 C CA . ALA A 1 457 ? 30.551 -1.122 1.358 1.00 52.50 457 ALA A CA 1
ATOM 3665 C C . ALA A 1 457 ? 29.766 -1.966 0.329 1.00 52.50 457 ALA A C 1
ATOM 3667 O O . ALA A 1 457 ? 30.265 -2.226 -0.758 1.00 52.50 457 ALA A O 1
ATOM 3668 N N . ALA A 1 458 ? 28.530 -2.380 0.633 1.00 56.09 458 ALA A N 1
ATOM 3669 C CA . ALA A 1 458 ? 27.709 -3.174 -0.289 1.00 56.09 458 ALA A CA 1
ATOM 3670 C C . ALA A 1 458 ? 27.094 -2.314 -1.408 1.00 56.09 458 ALA A C 1
ATOM 3672 O O . ALA A 1 458 ? 26.792 -2.816 -2.491 1.00 56.09 458 ALA A O 1
ATOM 3673 N N . TRP A 1 459 ? 26.898 -1.015 -1.158 1.00 55.28 459 TRP A N 1
ATOM 3674 C CA . TRP A 1 459 ? 26.559 -0.055 -2.206 1.00 55.28 459 TRP A CA 1
ATOM 3675 C C . TRP A 1 459 ? 27.766 0.233 -3.093 1.00 55.28 459 TRP A C 1
ATOM 3677 O O . TRP A 1 459 ? 27.636 0.138 -4.304 1.00 55.28 459 TRP A O 1
ATOM 3687 N N . GLU A 1 460 ? 28.934 0.494 -2.508 1.00 59.50 460 GLU A N 1
ATOM 3688 C CA . GLU A 1 460 ? 30.200 0.698 -3.214 1.00 59.50 460 GLU A CA 1
ATOM 3689 C C . GLU A 1 460 ? 30.585 -0.517 -4.059 1.00 59.50 460 GLU A C 1
ATOM 3691 O O . GLU A 1 460 ? 31.045 -0.334 -5.175 1.00 59.50 460 GLU A O 1
ATOM 3696 N N . GLU A 1 461 ? 30.332 -1.747 -3.605 1.00 60.81 461 GLU A N 1
ATOM 3697 C CA . GLU A 1 461 ? 30.512 -2.962 -4.411 1.00 60.81 461 GLU A CA 1
ATOM 3698 C C . GLU A 1 461 ? 29.571 -2.983 -5.628 1.00 60.81 461 GLU A C 1
ATOM 3700 O O . GLU A 1 461 ? 30.013 -3.227 -6.750 1.00 60.81 461 GLU A O 1
ATOM 3705 N N . ARG A 1 462 ? 28.281 -2.660 -5.441 1.00 59.72 462 ARG A N 1
ATOM 3706 C CA . ARG A 1 462 ? 27.297 -2.571 -6.539 1.00 59.72 462 ARG A CA 1
ATOM 3707 C C . ARG A 1 462 ? 27.624 -1.433 -7.508 1.00 59.72 462 ARG A C 1
ATOM 3709 O O . ARG A 1 462 ? 27.499 -1.607 -8.718 1.00 59.72 462 ARG A O 1
ATOM 3716 N N . LEU A 1 463 ? 28.069 -0.290 -6.990 1.00 55.66 463 LEU A N 1
ATOM 3717 C CA . LEU A 1 463 ? 28.465 0.870 -7.781 1.00 55.66 463 LEU A CA 1
ATOM 3718 C C . LEU A 1 463 ? 29.790 0.622 -8.501 1.00 55.66 463 LEU A C 1
ATOM 3720 O O . LEU A 1 463 ? 29.933 0.993 -9.657 1.00 55.66 463 LEU A O 1
ATOM 3724 N N . SER A 1 464 ? 30.728 -0.071 -7.858 1.00 57.47 464 SER A N 1
ATOM 3725 C CA . SER A 1 464 ? 31.970 -0.532 -8.470 1.00 57.47 464 SER A CA 1
ATOM 3726 C C . SER A 1 464 ? 31.679 -1.549 -9.562 1.00 57.47 464 SER A C 1
ATOM 3728 O O . SER A 1 464 ? 32.266 -1.430 -10.619 1.00 57.47 464 SER A O 1
ATOM 3730 N N . ALA A 1 465 ? 30.725 -2.470 -9.402 1.00 54.91 465 ALA A N 1
ATOM 3731 C CA . ALA A 1 465 ? 30.291 -3.360 -10.485 1.00 54.91 465 ALA A CA 1
ATOM 3732 C C . ALA A 1 465 ? 29.618 -2.599 -11.652 1.00 54.91 465 ALA A C 1
ATOM 3734 O O . ALA A 1 465 ? 29.740 -2.990 -12.812 1.00 54.91 465 ALA A O 1
ATOM 3735 N N . LEU A 1 466 ? 28.936 -1.485 -11.360 1.00 50.38 466 LEU A N 1
ATOM 3736 C CA . LEU A 1 466 ? 28.397 -0.535 -12.345 1.00 50.38 466 LEU A CA 1
ATOM 3737 C C . LEU A 1 466 ? 29.495 0.281 -13.057 1.00 50.38 466 LEU A C 1
ATOM 3739 O O . LEU A 1 466 ? 29.354 0.592 -14.241 1.00 50.38 466 LEU A O 1
ATOM 3743 N N . MET A 1 467 ? 30.562 0.640 -12.334 1.00 49.84 467 MET A N 1
ATOM 3744 C CA . MET A 1 467 ? 31.701 1.449 -12.791 1.00 49.84 467 MET A CA 1
ATOM 3745 C C . MET A 1 467 ? 32.871 0.609 -13.326 1.00 49.84 467 MET A C 1
ATOM 3747 O O . MET A 1 467 ? 33.773 1.160 -13.968 1.00 49.84 467 MET A O 1
ATOM 3751 N N . GLU A 1 468 ? 32.878 -0.701 -13.074 1.00 51.91 468 GLU A N 1
ATOM 3752 C CA . GLU A 1 468 ? 33.868 -1.656 -13.552 1.00 51.91 468 GLU A CA 1
ATOM 3753 C C . GLU A 1 468 ? 33.792 -1.650 -15.072 1.00 51.91 468 GLU A C 1
ATOM 3755 O O . GLU A 1 468 ? 32.812 -2.034 -15.712 1.00 51.91 468 GLU A O 1
ATOM 3760 N N . LYS A 1 469 ? 34.831 -1.052 -15.651 1.00 44.16 469 LYS A N 1
ATOM 3761 C CA . LYS A 1 469 ? 34.831 -0.590 -17.029 1.00 44.16 469 LYS A CA 1
ATOM 3762 C C . LYS A 1 469 ? 34.770 -1.763 -18.000 1.00 44.16 469 LYS A C 1
ATOM 3764 O O . LYS A 1 469 ? 35.794 -2.302 -18.414 1.00 44.16 469 LYS A O 1
ATOM 3769 N N . GLY A 1 470 ? 33.558 -2.004 -18.481 1.00 54.78 470 GLY A N 1
ATOM 3770 C CA . GLY A 1 470 ? 33.278 -2.636 -19.758 1.00 54.78 470 GLY A CA 1
ATOM 3771 C C . GLY A 1 470 ? 32.919 -4.110 -19.680 1.00 54.78 470 GLY A C 1
ATOM 3772 O O . GLY A 1 470 ? 33.282 -4.831 -18.760 1.00 54.78 470 GLY A O 1
ATOM 3773 N N . VAL A 1 471 ? 32.216 -4.566 -20.717 1.00 51.66 471 VAL A N 1
ATOM 3774 C CA . VAL A 1 471 ? 31.931 -5.991 -20.921 1.00 51.66 471 VAL A CA 1
ATOM 3775 C C . VAL A 1 471 ? 33.269 -6.739 -20.932 1.00 51.66 471 VAL A C 1
ATOM 3777 O O . VAL A 1 471 ? 34.168 -6.302 -21.659 1.00 51.66 471 VAL A O 1
ATOM 3780 N N . PRO A 1 472 ? 33.459 -7.821 -20.162 1.00 56.78 472 PRO A N 1
ATOM 3781 C CA . PRO A 1 472 ? 34.675 -8.623 -20.243 1.00 56.78 472 PRO A CA 1
ATOM 3782 C C . PRO A 1 472 ? 34.937 -9.093 -21.680 1.00 56.78 472 PRO A C 1
ATOM 3784 O O . PRO A 1 472 ? 34.003 -9.330 -22.449 1.00 56.78 472 PRO A O 1
ATOM 3787 N N . ASP A 1 473 ? 36.209 -9.205 -22.069 1.00 69.62 473 ASP A N 1
ATOM 3788 C CA . ASP A 1 473 ? 36.550 -9.813 -23.358 1.00 69.62 473 ASP A CA 1
ATOM 3789 C C . ASP A 1 473 ? 36.170 -11.306 -23.314 1.00 69.62 473 ASP A C 1
ATOM 3791 O O . ASP A 1 473 ? 36.470 -12.013 -22.349 1.00 69.62 473 ASP A O 1
ATOM 3795 N N . VAL A 1 474 ? 35.496 -11.785 -24.355 1.00 63.94 474 VAL A N 1
ATOM 3796 C CA . VAL A 1 474 ? 35.121 -13.192 -24.511 1.00 63.94 474 VAL A CA 1
ATOM 3797 C C . VAL A 1 474 ? 36.316 -13.947 -25.092 1.00 63.94 474 VAL A C 1
ATOM 3799 O O . VAL A 1 474 ? 36.939 -13.496 -26.056 1.00 63.94 474 VAL A O 1
ATOM 3802 N N . LYS A 1 475 ? 36.663 -15.088 -24.488 1.00 71.69 475 LYS A N 1
ATOM 3803 C CA . LYS A 1 475 ? 37.739 -15.960 -24.980 1.00 71.69 475 LYS A CA 1
ATOM 3804 C C . LYS A 1 475 ? 37.321 -16.619 -26.302 1.00 71.69 475 LYS A C 1
ATOM 3806 O O . LYS A 1 475 ? 36.138 -16.849 -26.527 1.00 71.69 475 LYS A O 1
ATOM 3811 N N . ASP A 1 476 ? 38.292 -16.884 -27.172 1.00 77.00 476 ASP A N 1
ATOM 3812 C CA . ASP A 1 476 ? 38.112 -17.632 -28.430 1.00 77.00 476 ASP A CA 1
ATOM 3813 C C . ASP A 1 476 ? 37.205 -16.969 -29.491 1.00 77.00 476 ASP A C 1
ATOM 3815 O O . ASP A 1 476 ? 36.648 -17.632 -30.367 1.00 77.00 476 ASP A O 1
ATOM 3819 N N . VAL A 1 477 ? 37.084 -15.636 -29.471 1.00 61.12 477 VAL A N 1
ATOM 3820 C CA . VAL A 1 477 ? 36.390 -14.888 -30.534 1.00 61.12 477 VAL A CA 1
ATOM 3821 C C . VAL A 1 477 ? 37.190 -14.958 -31.851 1.00 61.12 477 VAL A C 1
ATOM 3823 O O . VAL A 1 477 ? 38.374 -14.607 -31.855 1.00 61.12 477 VAL A O 1
ATOM 3826 N N . PRO A 1 478 ? 36.572 -15.342 -32.991 1.00 73.81 478 PRO A N 1
ATOM 3827 C CA . PRO A 1 478 ? 37.252 -15.398 -34.285 1.00 73.81 478 PRO A CA 1
ATOM 3828 C C . PRO A 1 478 ? 37.896 -14.066 -34.701 1.00 73.81 478 PRO A C 1
ATOM 3830 O O . PRO A 1 478 ? 37.322 -12.989 -34.516 1.00 73.81 478 PRO A O 1
ATOM 3833 N N . HIS A 1 479 ? 39.074 -14.138 -35.329 1.00 81.81 479 HIS A N 1
ATOM 3834 C CA . HIS A 1 479 ? 39.806 -12.958 -35.796 1.00 81.81 479 HIS A CA 1
ATOM 3835 C C . HIS A 1 479 ? 38.942 -12.080 -36.724 1.00 81.81 479 HIS A C 1
ATOM 3837 O O . HIS A 1 479 ? 38.339 -12.563 -37.682 1.00 81.81 479 HIS A O 1
ATOM 3843 N N . GLY A 1 480 ? 38.895 -10.772 -36.445 1.00 81.44 480 GLY A N 1
ATOM 3844 C CA . GLY A 1 480 ? 38.069 -9.799 -37.172 1.00 81.44 480 GLY A CA 1
ATOM 3845 C C . GLY A 1 480 ? 36.694 -9.524 -36.551 1.00 81.44 480 GLY A C 1
ATOM 3846 O O . GLY A 1 480 ? 35.965 -8.668 -37.060 1.00 81.44 480 GLY A O 1
ATOM 3847 N N . PHE A 1 481 ? 36.349 -10.185 -35.443 1.00 79.38 481 PHE A N 1
ATOM 3848 C CA . PHE A 1 481 ? 35.118 -9.956 -34.687 1.00 79.38 481 PHE A CA 1
ATOM 3849 C C . PHE A 1 481 ? 35.385 -9.292 -33.336 1.00 79.38 481 PHE A C 1
ATOM 3851 O O . PHE A 1 481 ? 36.468 -9.390 -32.766 1.00 79.38 481 PHE A O 1
ATOM 3858 N N . CYS A 1 482 ? 34.386 -8.559 -32.850 1.00 82.38 482 CYS A N 1
ATOM 3859 C CA . CYS A 1 482 ? 34.457 -7.801 -31.612 1.00 82.38 482 CYS A CA 1
ATOM 3860 C C . CYS A 1 482 ? 34.798 -8.716 -30.439 1.00 82.38 482 CYS A C 1
ATOM 3862 O O . CYS A 1 482 ? 33.999 -9.583 -30.077 1.00 82.38 482 CYS A O 1
ATOM 3864 N N . LYS A 1 483 ? 35.924 -8.449 -29.778 1.00 80.12 483 LYS A N 1
ATOM 3865 C CA . LYS A 1 483 ? 36.387 -9.227 -28.624 1.00 80.12 483 LYS A CA 1
ATOM 3866 C C . LYS A 1 483 ? 35.426 -9.232 -27.433 1.00 80.12 483 LYS A C 1
ATOM 3868 O O . LYS A 1 483 ? 35.568 -10.061 -26.552 1.00 80.12 483 LYS A O 1
ATOM 3873 N N . LYS A 1 484 ? 34.420 -8.348 -27.410 1.00 75.62 484 LYS A N 1
ATOM 3874 C CA . LYS A 1 484 ? 33.322 -8.380 -26.424 1.00 75.62 484 LYS A CA 1
ATOM 3875 C C . LYS A 1 484 ? 32.300 -9.497 -26.684 1.00 75.62 484 LYS A C 1
ATOM 3877 O O . LYS A 1 484 ? 31.296 -9.569 -25.992 1.00 75.62 484 LYS A O 1
ATOM 3882 N N . GLY A 1 485 ? 32.500 -10.325 -27.715 1.00 65.19 485 GLY A N 1
ATOM 3883 C CA . GLY A 1 485 ? 31.662 -11.491 -28.008 1.00 65.19 485 GLY A CA 1
ATOM 3884 C C . GLY A 1 485 ? 30.277 -11.175 -28.578 1.00 65.19 485 GLY A C 1
ATOM 3885 O O . GLY A 1 485 ? 29.426 -12.052 -28.637 1.00 65.19 485 GLY A O 1
ATOM 3886 N N . CYS A 1 486 ? 30.033 -9.948 -29.047 1.00 64.44 486 CYS A N 1
ATOM 3887 C CA . CYS A 1 486 ? 28.726 -9.534 -29.578 1.00 64.44 486 CYS A CA 1
ATOM 3888 C C . CYS A 1 486 ? 28.408 -10.061 -30.994 1.00 64.44 486 CYS A C 1
ATOM 3890 O O . CYS A 1 486 ? 27.349 -9.765 -31.544 1.00 64.44 486 CYS A O 1
ATOM 3892 N N . GLY A 1 487 ? 29.341 -10.777 -31.632 1.00 68.94 487 GLY A N 1
ATOM 3893 C CA . GLY A 1 487 ? 29.166 -11.356 -32.970 1.00 68.94 487 GLY A CA 1
ATOM 3894 C C . GLY A 1 487 ? 29.271 -10.379 -34.154 1.00 68.94 487 GLY A C 1
ATOM 3895 O O . GLY A 1 487 ? 29.108 -10.806 -35.295 1.00 68.94 487 GLY A O 1
ATOM 3896 N N . ARG A 1 488 ? 29.566 -9.086 -33.936 1.00 75.06 488 ARG A N 1
ATOM 3897 C CA . ARG A 1 488 ? 29.821 -8.103 -35.017 1.00 75.06 488 ARG A CA 1
ATOM 3898 C C . ARG A 1 488 ? 31.303 -8.008 -35.385 1.00 75.06 488 ARG A C 1
ATOM 3900 O O . ARG A 1 488 ? 32.162 -8.256 -34.541 1.00 75.06 488 ARG A O 1
ATOM 3907 N N . LYS A 1 489 ? 31.603 -7.580 -36.619 1.00 82.56 489 LYS A N 1
ATOM 3908 C CA . LYS A 1 489 ? 32.976 -7.255 -37.046 1.00 82.56 489 LYS A CA 1
ATOM 3909 C C . LYS A 1 489 ? 33.545 -6.088 -36.233 1.00 82.56 489 LYS A C 1
ATOM 3911 O O . LYS A 1 489 ? 32.796 -5.214 -35.794 1.00 82.56 489 LYS A O 1
ATOM 3916 N N . VAL A 1 490 ? 34.860 -6.086 -36.031 1.00 88.44 490 VAL A N 1
ATOM 3917 C CA . VAL A 1 490 ? 35.568 -4.953 -35.413 1.00 88.44 490 VAL A CA 1
ATOM 3918 C C . VAL A 1 490 ? 35.374 -3.673 -36.233 1.00 88.44 490 VAL A C 1
ATOM 3920 O O . VAL A 1 490 ? 35.149 -3.735 -37.443 1.00 88.44 490 VAL A O 1
ATOM 3923 N N . ALA A 1 491 ? 35.432 -2.514 -35.576 1.00 84.69 491 ALA A N 1
ATOM 3924 C CA . ALA A 1 491 ? 35.292 -1.227 -36.247 1.00 84.69 491 ALA A CA 1
ATOM 3925 C C . ALA A 1 491 ? 36.408 -1.037 -37.298 1.00 84.69 491 ALA A C 1
ATOM 3927 O O . ALA A 1 491 ? 37.560 -1.397 -37.037 1.00 84.69 491 ALA A O 1
ATOM 3928 N N . PRO A 1 492 ? 36.104 -0.480 -38.485 1.00 81.19 492 PRO A N 1
ATOM 3929 C CA . PRO A 1 492 ? 37.125 -0.189 -39.483 1.00 81.19 492 PRO A CA 1
ATOM 3930 C C . PRO A 1 492 ? 38.064 0.931 -39.004 1.00 81.19 492 PRO A C 1
ATOM 3932 O O . PRO A 1 492 ? 37.677 1.807 -38.232 1.00 81.19 492 PRO A O 1
ATOM 3935 N N . GLY A 1 493 ? 39.307 0.920 -39.489 1.00 82.31 493 GLY A N 1
ATOM 3936 C CA . GLY A 1 493 ? 40.300 1.956 -39.197 1.00 82.31 493 GLY A CA 1
ATOM 3937 C C . GLY A 1 493 ? 41.256 1.620 -38.050 1.00 82.31 493 GLY A C 1
ATOM 3938 O O . GLY A 1 493 ? 41.409 0.468 -37.636 1.00 82.31 493 GLY A O 1
ATOM 3939 N N . LYS A 1 494 ? 41.970 2.645 -37.577 1.00 82.56 494 LYS A N 1
ATOM 3940 C CA . LYS A 1 494 ? 43.004 2.538 -36.542 1.00 82.56 494 LYS A CA 1
ATOM 3941 C C . LYS A 1 494 ? 42.730 3.534 -35.419 1.00 82.56 494 LYS A C 1
ATOM 3943 O O . LYS A 1 494 ? 42.260 4.644 -35.646 1.00 82.56 494 LYS A O 1
ATOM 3948 N N . THR A 1 495 ? 43.079 3.149 -34.200 1.00 74.62 495 THR A N 1
ATOM 3949 C CA . THR A 1 495 ? 43.149 4.046 -33.043 1.00 74.62 495 THR A CA 1
ATOM 3950 C C . THR A 1 495 ? 44.125 5.202 -33.306 1.00 74.62 495 THR A C 1
ATOM 3952 O O . THR A 1 495 ? 45.022 5.088 -34.142 1.00 74.62 495 THR A O 1
ATOM 3955 N N . ARG A 1 496 ? 44.049 6.282 -32.512 1.00 70.81 496 ARG A N 1
ATOM 3956 C CA . ARG A 1 496 ? 45.025 7.398 -32.544 1.00 70.81 496 ARG A CA 1
ATOM 3957 C C . ARG A 1 496 ? 46.493 6.960 -32.386 1.00 70.81 496 ARG A C 1
ATOM 3959 O O . ARG A 1 496 ? 47.390 7.724 -32.708 1.00 70.81 496 ARG A O 1
ATOM 3966 N N . ARG A 1 497 ? 46.741 5.740 -31.893 1.00 79.69 497 ARG A N 1
ATOM 3967 C CA . ARG A 1 497 ? 48.072 5.126 -31.745 1.00 79.69 497 ARG A CA 1
ATOM 3968 C C . ARG A 1 497 ? 48.418 4.139 -32.874 1.00 79.69 497 ARG A C 1
ATOM 3970 O O . ARG A 1 497 ? 49.336 3.342 -32.723 1.00 79.69 497 ARG A O 1
ATOM 3977 N N . GLY A 1 498 ? 47.660 4.126 -33.972 1.00 80.50 498 GLY A N 1
ATOM 3978 C CA . GLY A 1 498 ? 47.938 3.323 -35.169 1.00 80.50 498 GLY A CA 1
ATOM 3979 C C . GLY A 1 498 ? 47.564 1.835 -35.089 1.00 80.50 498 GLY A C 1
ATOM 3980 O O . GLY A 1 498 ? 47.782 1.112 -36.061 1.00 80.50 498 GLY A O 1
ATOM 3981 N N . LYS A 1 499 ? 46.983 1.358 -33.979 1.00 82.25 499 LYS A N 1
ATOM 3982 C CA . LYS A 1 499 ? 46.520 -0.038 -33.836 1.00 82.25 499 LYS A CA 1
ATOM 3983 C C . LYS A 1 499 ? 45.118 -0.219 -34.410 1.00 82.25 499 LYS A C 1
ATOM 3985 O O . LYS A 1 499 ? 44.280 0.652 -34.189 1.00 82.25 499 LYS A O 1
ATOM 3990 N N . ALA A 1 500 ? 44.864 -1.337 -35.090 1.00 84.00 500 ALA A N 1
ATOM 3991 C CA . ALA A 1 500 ? 43.519 -1.719 -35.522 1.00 84.00 500 ALA A CA 1
ATOM 3992 C C . ALA A 1 500 ? 42.574 -1.859 -34.316 1.00 84.00 500 ALA A C 1
ATOM 3994 O O . ALA A 1 500 ? 43.021 -2.205 -33.219 1.00 84.00 500 ALA A O 1
ATOM 3995 N N . PHE A 1 501 ? 41.287 -1.574 -34.512 1.00 84.31 501 PHE A N 1
ATOM 3996 C CA . PHE A 1 501 ? 40.291 -1.801 -33.470 1.00 84.31 501 PHE A CA 1
ATOM 3997 C C . PHE A 1 501 ? 40.062 -3.299 -33.258 1.00 84.31 501 PHE A C 1
ATOM 3999 O O . PHE A 1 501 ? 40.020 -4.081 -34.203 1.00 84.31 501 PHE A O 1
ATOM 4006 N N . ASP A 1 502 ? 39.887 -3.686 -32.000 1.00 88.94 502 ASP A N 1
ATOM 4007 C CA . ASP A 1 502 ? 39.585 -5.051 -31.561 1.00 88.94 502 ASP A CA 1
ATOM 4008 C C . ASP A 1 502 ? 38.114 -5.200 -31.110 1.00 88.94 502 ASP A C 1
ATOM 4010 O O . ASP A 1 502 ? 37.672 -6.262 -30.676 1.00 88.94 502 ASP A O 1
ATOM 4014 N N . THR A 1 503 ? 37.323 -4.130 -31.240 1.00 83.94 503 THR A N 1
ATOM 4015 C CA . THR A 1 503 ? 35.930 -3.999 -30.786 1.00 83.94 503 THR A CA 1
ATOM 4016 C C . THR A 1 503 ? 35.071 -3.322 -31.863 1.00 83.94 503 THR A C 1
ATOM 4018 O O . THR A 1 503 ? 35.596 -2.615 -32.719 1.00 83.94 503 THR A O 1
ATOM 4021 N N . CYS A 1 504 ? 33.754 -3.571 -31.886 1.00 81.38 504 CYS A N 1
ATOM 4022 C CA . CYS A 1 504 ? 32.868 -3.104 -32.972 1.00 81.38 504 CYS A CA 1
ATOM 4023 C C . CYS A 1 504 ? 32.383 -1.650 -32.849 1.00 81.38 504 CYS A C 1
ATOM 4025 O O . CYS A 1 504 ? 32.060 -1.038 -33.863 1.00 81.38 504 CYS A O 1
ATOM 4027 N N . CYS A 1 505 ? 32.269 -1.116 -31.631 1.00 76.56 505 CYS A N 1
ATOM 4028 C CA . CYS A 1 505 ? 31.866 0.261 -31.338 1.00 76.56 505 CYS A CA 1
ATOM 4029 C C . CYS A 1 505 ? 32.094 0.567 -29.849 1.00 76.56 505 CYS A C 1
ATOM 4031 O O . CYS A 1 505 ? 32.318 -0.351 -29.050 1.00 76.56 505 CYS A O 1
ATOM 4033 N N . ARG A 1 506 ? 31.992 1.841 -29.460 1.00 68.62 506 ARG A N 1
ATOM 4034 C CA . ARG A 1 506 ? 32.220 2.291 -28.083 1.00 68.62 506 ARG A CA 1
ATOM 4035 C C . ARG A 1 506 ? 31.119 1.793 -27.144 1.00 68.62 506 ARG A C 1
ATOM 4037 O O . ARG A 1 506 ? 31.444 1.242 -26.094 1.00 68.62 506 ARG A O 1
ATOM 4044 N N . GLY A 1 507 ? 29.851 1.850 -27.546 1.00 57.81 507 GLY A N 1
ATOM 4045 C CA . GLY A 1 507 ? 28.728 1.317 -26.762 1.00 57.81 507 GLY A CA 1
ATOM 4046 C C . GLY A 1 507 ? 28.911 -0.153 -26.374 1.00 57.81 507 GLY A C 1
ATOM 4047 O O . GLY A 1 507 ? 28.654 -0.536 -25.232 1.00 57.81 507 GLY A O 1
ATOM 4048 N N . CYS A 1 508 ? 29.478 -0.965 -27.275 1.00 62.34 508 CYS A N 1
ATOM 4049 C CA . CYS A 1 508 ? 29.697 -2.389 -27.033 1.00 62.34 508 CYS A CA 1
ATOM 4050 C C . CYS A 1 508 ? 30.826 -2.610 -26.021 1.00 62.34 508 CYS A C 1
ATOM 4052 O O . CYS A 1 508 ? 30.730 -3.490 -25.169 1.00 62.34 508 CYS A O 1
ATOM 4054 N N . THR A 1 509 ? 31.867 -1.772 -26.055 1.00 62.69 509 THR A N 1
ATOM 4055 C CA . THR A 1 509 ? 32.939 -1.820 -25.048 1.00 62.69 509 THR A CA 1
ATOM 4056 C C . THR A 1 509 ? 32.478 -1.444 -23.652 1.00 62.69 509 THR A C 1
ATOM 4058 O O . THR A 1 509 ? 33.051 -1.927 -22.682 1.00 62.69 509 THR A O 1
ATOM 4061 N N . LEU A 1 510 ? 31.435 -0.626 -23.561 1.00 53.19 510 LEU A N 1
ATOM 4062 C CA . LEU A 1 510 ? 30.926 -0.069 -22.318 1.00 53.19 510 LEU A CA 1
ATOM 4063 C C . LEU A 1 510 ? 29.684 -0.807 -21.783 1.00 53.19 510 LEU A C 1
ATOM 4065 O O . LEU A 1 510 ? 29.154 -0.422 -20.750 1.00 53.19 510 LEU A O 1
ATOM 4069 N N . GLY A 1 511 ? 29.209 -1.855 -22.465 1.00 51.50 511 GLY A N 1
ATOM 4070 C CA . GLY A 1 511 ? 28.051 -2.643 -22.019 1.00 51.50 511 GLY A CA 1
ATOM 4071 C C . GLY A 1 511 ? 26.710 -1.924 -22.162 1.00 51.50 511 GLY A C 1
ATOM 4072 O O . GLY A 1 511 ? 25.779 -2.220 -21.418 1.00 51.50 511 GLY A O 1
ATOM 4073 N N . PHE A 1 512 ? 26.621 -0.973 -23.094 1.00 42.34 512 PHE A N 1
ATOM 4074 C CA . PHE A 1 512 ? 25.419 -0.179 -23.388 1.00 42.34 512 PHE A CA 1
ATOM 4075 C C . PHE A 1 512 ? 24.719 -0.605 -24.698 1.00 42.34 512 PHE A C 1
ATOM 4077 O O . PHE A 1 512 ? 23.812 0.070 -25.166 1.00 42.34 512 PHE A O 1
ATOM 4084 N N . GLY A 1 513 ? 25.128 -1.716 -25.323 1.00 53.56 513 GLY A N 1
ATOM 4085 C CA . GLY A 1 513 ? 24.629 -2.119 -26.647 1.00 53.56 513 GLY A CA 1
ATOM 4086 C C . GLY A 1 513 ? 25.494 -1.571 -27.785 1.00 53.56 513 GLY A C 1
ATOM 4087 O O . GLY A 1 513 ? 26.705 -1.473 -27.632 1.00 53.56 513 GLY A O 1
ATOM 4088 N N . HIS A 1 514 ? 24.925 -1.272 -28.955 1.00 64.50 514 HIS A N 1
ATOM 4089 C CA . HIS A 1 514 ? 25.689 -0.791 -30.115 1.00 64.50 514 HIS A CA 1
ATOM 4090 C C . HIS A 1 514 ? 25.427 0.689 -30.399 1.00 64.50 514 HIS A C 1
ATOM 4092 O O . HIS A 1 514 ? 24.277 1.113 -30.386 1.00 64.50 514 HIS A O 1
ATOM 4098 N N . ASP A 1 515 ? 26.477 1.443 -30.737 1.00 59.03 515 ASP A N 1
ATOM 4099 C CA . ASP A 1 515 ? 26.337 2.827 -31.207 1.00 59.03 515 ASP A CA 1
ATOM 4100 C C . ASP A 1 515 ? 25.539 2.850 -32.522 1.00 59.03 515 ASP A C 1
ATOM 4102 O O . ASP A 1 515 ? 25.626 1.907 -33.314 1.00 59.03 515 ASP A O 1
ATOM 4106 N N . LEU A 1 516 ? 24.829 3.949 -32.804 1.00 50.69 516 LEU A N 1
ATOM 4107 C CA . LEU A 1 516 ? 24.007 4.117 -34.018 1.00 50.69 516 LEU A CA 1
ATOM 4108 C C . LEU A 1 516 ? 24.780 3.873 -35.330 1.00 50.69 516 LEU A C 1
ATOM 4110 O O . LEU A 1 516 ? 24.208 3.421 -36.318 1.00 50.69 516 LEU A O 1
ATOM 4114 N N . ILE A 1 517 ? 26.093 4.115 -35.328 1.00 58.31 517 ILE A N 1
ATOM 4115 C CA . ILE A 1 517 ? 26.995 3.931 -36.478 1.00 58.31 517 ILE A CA 1
ATOM 4116 C C . ILE A 1 517 ? 27.696 2.560 -36.504 1.00 58.31 517 ILE A C 1
ATOM 4118 O O . ILE A 1 517 ? 28.518 2.285 -37.378 1.00 58.31 517 ILE A O 1
ATOM 4122 N N . CYS A 1 518 ? 27.407 1.677 -35.546 1.00 63.25 518 CYS A N 1
ATOM 4123 C CA . CYS A 1 518 ? 28.068 0.382 -35.440 1.00 63.25 518 CYS A CA 1
ATOM 4124 C C . CYS A 1 518 ? 27.718 -0.521 -36.632 1.00 63.25 518 CYS A C 1
ATOM 4126 O O . CYS A 1 518 ? 26.581 -0.968 -36.780 1.00 63.25 518 CYS A O 1
ATOM 4128 N N . GLY A 1 519 ? 28.722 -0.856 -37.444 1.00 59.25 519 GLY A N 1
ATOM 4129 C CA . GLY A 1 519 ? 28.567 -1.705 -38.630 1.00 59.25 519 GLY A CA 1
ATOM 4130 C C . GLY A 1 519 ? 28.257 -0.948 -39.924 1.00 59.25 519 GLY A C 1
ATOM 4131 O O . GLY A 1 519 ? 28.195 -1.585 -40.973 1.00 59.25 519 GLY A O 1
ATOM 4132 N N . PHE A 1 520 ? 28.123 0.381 -39.882 1.00 57.66 520 PHE A N 1
ATOM 4133 C CA . PHE A 1 520 ? 28.062 1.202 -41.089 1.00 57.66 520 PHE A CA 1
ATOM 4134 C C . PHE A 1 520 ? 29.481 1.521 -41.575 1.00 57.66 520 PHE A C 1
ATOM 4136 O O . PHE A 1 520 ? 30.306 2.060 -40.837 1.00 57.66 520 PHE A O 1
ATOM 4143 N N . LEU A 1 521 ? 29.776 1.169 -42.829 1.00 45.78 521 LEU A N 1
ATOM 4144 C CA . LEU A 1 521 ? 30.985 1.598 -43.531 1.00 45.78 521 LEU A CA 1
ATOM 4145 C C . LEU A 1 521 ? 30.851 3.090 -43.842 1.00 45.78 521 LEU A C 1
ATOM 4147 O O . LEU A 1 521 ? 30.340 3.458 -44.896 1.00 45.78 521 LEU A O 1
ATOM 4151 N N . VAL A 1 522 ? 31.285 3.959 -42.931 1.00 42.78 522 VAL A N 1
ATOM 4152 C CA . VAL A 1 522 ? 31.454 5.368 -43.286 1.00 42.78 522 VAL A CA 1
ATOM 4153 C C . VAL A 1 522 ? 32.807 5.501 -43.973 1.00 42.78 522 VAL A C 1
ATOM 4155 O O . VAL A 1 522 ? 33.854 5.428 -43.331 1.00 42.78 522 VAL A O 1
ATOM 4158 N N . ALA A 1 523 ? 32.784 5.664 -45.294 1.00 40.41 523 ALA A N 1
ATOM 4159 C CA . ALA A 1 523 ? 33.902 6.252 -46.011 1.00 40.41 523 ALA A CA 1
ATOM 4160 C C . ALA A 1 523 ? 34.014 7.714 -45.551 1.00 40.41 523 ALA A C 1
ATOM 4162 O O . ALA A 1 523 ? 33.288 8.576 -46.036 1.00 40.41 523 ALA A O 1
ATOM 4163 N N . MET A 1 524 ? 34.868 7.978 -44.566 1.00 35.03 524 MET A N 1
ATOM 4164 C CA . MET A 1 524 ? 35.379 9.325 -44.322 1.00 35.03 524 MET A CA 1
ATOM 4165 C C . MET A 1 524 ? 36.822 9.349 -44.813 1.00 35.03 524 MET A C 1
ATOM 4167 O O . MET A 1 524 ? 37.644 8.561 -44.338 1.00 35.03 524 MET A O 1
ATOM 4171 N N . GLY A 1 525 ? 37.064 10.181 -45.829 1.00 33.91 525 GLY A N 1
ATOM 4172 C CA . GLY A 1 525 ? 38.403 10.574 -46.262 1.00 33.91 525 GLY A CA 1
ATOM 4173 C C . GLY A 1 525 ? 39.110 11.438 -45.231 1.00 33.91 525 GLY A C 1
ATOM 4174 O O . GLY A 1 525 ? 38.419 11.979 -44.336 1.00 33.91 525 GLY A O 1
#

InterPro domains:
  IPR002048 EF-hand domain [PF13499] (58-119)
  IPR002048 EF-hand domain [PS50222] (90-125)
  IPR002048 EF-hand domain [cd00051] (59-120)
  IPR011992 EF-hand domain pair [SSF47473] (51-122)
  IPR018247 EF-Hand 1, calcium-binding site [PS00018] (103-115)
  IPR022074 Protein of unknown function DUF3626 [PF12294] (256-439)